Protein AF-A0AA39HUQ0-F1 (afdb_monomer_lite)

Secondary structure (DSSP, 8-state):
-HHHHHHHHHHHHHHHHHHHHHHHHHHHHHHHHTT-EEE-TTS-GGG--EEES-THHHHHHHHHHHHHHHTTGGGHHHHHSS---HHHHHHHHHHHHHHHHHHHHHHHHHHHT--HHHHHHHHHHHHHHHHHHHHHTT---EEEPPHHHHHH-GGG-SEEE-THHHHHHHHHHHHHHHHHHHTS-SSTTHHHHHHHHHHHHHHHHHHHHHTSTTS-HHHHHHHHHHHHHHHHHHHHHHHHHSSSPSS--HHHHHHHHHHHHHHHHHHTT-HHHHHHHTHHHHHHHHHHHHHHTTSS---S--SPEEETTTTEEE--EEEEEGGGS-HHHHHHHHHHHHTT---EEEEEETTEEEEEEE-SSHHHHHHHHH-SB-HHHHHHHHHHHHS-----------PPP--------------STTGGG-------------------------------EE-EEEETTS-HHHH-S------TT--S-----TTEESS-EEEPTT-SSEEE-SEEEEEEEEESS-TT-EEEEEEEE---SS-SHHHHHHH--EEEEEEETTEEEEEEEEEESSGGG--PPPPS-SSSHHHHHHHHTTS--

Foldseek 3Di:
DLVQLLVLLLVLLLVLLVQLLVQLVVCFVVQVVVVQFDFQQQDDPVPGDTFHPQSLLSLLVSLLVSLVVSLCSVQVVVVVVVHGDVLLSLLSVLLSQLLVQLLVVQVVCSVVVDDPVVLLVSNLVSCVSNLVSCVVVVHAQKDADDPVVCVVPVPCPRIHRPDPVSSVVLSVQLSLLLVLLVLQDNFQLQSLLLLLLLLVVLLVVLVVQCPDPPHPNSLSSSLSSLSSSVNSSSVSCSVQRHPVHNHHNGSSNSSSSSSSLSSSCVSSVNVVVSVVLCVQSVQQCVLQVCCVVVLDPHDPDQDFHHDNVVQWTAFDKDKDFPVSHHPVSVVSQVVCVVVVQKDWDWDDDPNTIMIIITRRGVLNSCCSVVNIGHSNVSSVVSSVVSNPPPPPPDPPDDDDDDDDDDDDDDDDDDDPPQVVVPPDDDDDDDDDDDDDDDDDDDDDDDDDDAAKEFFDKDKLCNDVLLVDLDDPPPPVPDPDDPDDPPRIDPQFWDDAPPDPDIDRAQKKKWKWWAFPVDRSIIIIGIGGAHCNVDPDPSNCLAPDKDWAWDDHPNTITGTIMDMDRHHHPRDDDDDPDDPPPVVVVVVVVVPPD

Sequence (593 aa):
MLEQTLLFGVLLSICSYMAASKLIQEYIPIFVGRKMCGRDMCKRTEDQKPVPEPMGVIAAAAYLITMFVLIPFPFWEWAQSGEFPYVKLLAFLSGLISICTAILLGFADDVLDLRWRHKLLFPTISSLPLLMVYYVSGNSTSILLPKILYSAFPYFGRTLNIGVLYYLYMGMVIVFCTNAINIVAGINGVEAGQSLVIAVSVACFNIIQLMRPEAQDWPHVLSLCFLSPFIASTLALLRYNWFPARVFVGDTFCYWAGMSIAVVGILGHFSKTLILFLIPQVFNFVYSVPQLFHLVPCPRHRLPKFNPEHNVVGMSFAEFRKTETERLGNLALKLFQAIGLLYREEFEKDGEQWVRINNLTILNLILKFIGPMREDKLTWCFLGLQIPPYRGSAPNQTLPEGCYGTEVPCPLPLQIALSRLSSSPLRVDGSSVAAEHRHSDRPPSLQAEGIGCFVCSSFNGSNPLCEDTFNSTIDQTTRSSAAGIANYQFPCWSFKKNREGLFPADHCIKVSGYRTDDSRETMVIRTCALDSGTLTADTEIVRISHCGHFKYNGHQYTGCVQSCDSDGCNSAPPSATLLLLFIVSALSALQRI

Organism: NCBI:txid289476

InterPro domains:
  IPR000715 Glycosyl transferase, family 4 [PF00953] (94-268)
  IPR031424 UPAR/Ly6 domain-containing protein Quiver-like [PF17064] (451-570)
  IPR033895 UDP-GlcNAc-dolichyl-phosphate GlcNAc phosphotransferase [PTHR10571] (3-387)
  IPR033895 UDP-GlcNAc-dolichyl-phosphate GlcNAc phosphotransferase [cd06855] (24-316)

Structure (mmCIF, N/CA/C/O backbone):
data_AF-A0AA39HUQ0-F1
#
_entry.id   AF-A0AA39HUQ0-F1
#
loop_
_atom_site.group_PDB
_atom_site.id
_atom_site.type_symbol
_atom_site.label_atom_id
_atom_site.label_alt_id
_atom_site.label_comp_id
_atom_site.label_asym_id
_atom_site.label_entity_id
_atom_site.label_seq_id
_atom_site.pdbx_PDB_ins_code
_atom_site.Cartn_x
_atom_site.Cartn_y
_atom_site.Cartn_z
_atom_site.occupancy
_atom_site.B_iso_or_equiv
_atom_site.auth_seq_id
_atom_site.auth_comp_id
_atom_site.auth_asym_id
_atom_site.auth_atom_id
_atom_site.pdbx_PDB_model_num
ATOM 1 N N . MET A 1 1 ? 6.861 -1.672 -29.574 1.00 61.09 1 MET A N 1
ATOM 2 C CA . MET A 1 1 ? 7.259 -2.070 -28.210 1.00 61.09 1 MET A CA 1
ATOM 3 C C . MET A 1 1 ? 6.244 -1.744 -27.117 1.00 61.09 1 MET A C 1
ATOM 5 O O . MET A 1 1 ? 5.566 -2.648 -26.646 1.00 61.09 1 MET A O 1
ATOM 9 N N . LEU A 1 2 ? 6.131 -0.480 -26.690 1.00 69.81 2 LEU A N 1
ATOM 10 C CA . LEU A 1 2 ? 5.432 -0.099 -25.455 1.00 69.81 2 LEU A CA 1
ATOM 11 C C . LEU A 1 2 ? 3.947 -0.487 -25.441 1.00 69.81 2 LEU A C 1
ATOM 13 O O . LEU A 1 2 ? 3.464 -1.102 -24.493 1.00 69.81 2 LEU A O 1
ATOM 17 N N . GLU A 1 3 ? 3.247 -0.165 -26.525 1.00 77.75 3 GLU A N 1
ATOM 18 C CA . GLU A 1 3 ? 1.808 -0.399 -26.663 1.00 77.75 3 GLU A CA 1
ATOM 19 C C . GLU A 1 3 ? 1.461 -1.890 -26.674 1.00 77.75 3 GLU A C 1
ATOM 21 O O . GLU A 1 3 ? 0.491 -2.298 -26.042 1.00 77.75 3 GLU A O 1
ATOM 26 N N . GLN A 1 4 ? 2.283 -2.721 -27.325 1.00 83.44 4 GLN A N 1
ATOM 27 C CA . GLN A 1 4 ? 2.080 -4.172 -27.355 1.00 83.44 4 GLN A CA 1
ATOM 28 C C . GLN A 1 4 ? 2.269 -4.778 -25.963 1.00 83.44 4 GLN A C 1
ATOM 30 O O . GLN A 1 4 ? 1.424 -5.547 -25.512 1.00 83.44 4 GLN A O 1
ATOM 35 N N . THR A 1 5 ? 3.326 -4.388 -25.245 1.00 86.25 5 THR A N 1
ATOM 36 C CA . THR A 1 5 ? 3.565 -4.832 -23.864 1.00 86.25 5 THR A CA 1
ATOM 37 C C . THR A 1 5 ? 2.405 -4.460 -22.944 1.00 86.25 5 THR A C 1
ATOM 39 O O . THR A 1 5 ? 1.943 -5.298 -22.169 1.00 86.25 5 THR A O 1
ATOM 42 N N . LEU A 1 6 ? 1.897 -3.229 -23.045 1.00 87.00 6 LEU A N 1
ATOM 43 C CA . LEU A 1 6 ? 0.751 -2.780 -22.255 1.00 87.00 6 LEU A CA 1
ATOM 44 C C . LEU A 1 6 ? -0.534 -3.526 -22.640 1.00 87.00 6 LEU A C 1
ATOM 46 O O . LEU A 1 6 ? -1.287 -3.922 -21.754 1.00 87.00 6 LEU A O 1
ATOM 50 N N . LEU A 1 7 ? -0.759 -3.785 -23.931 1.00 89.81 7 LEU A N 1
ATOM 51 C CA . LEU A 1 7 ? -1.898 -4.570 -24.408 1.00 89.81 7 LEU A CA 1
ATOM 52 C C . LEU A 1 7 ? -1.873 -5.998 -23.844 1.00 89.81 7 LEU A C 1
ATOM 54 O O . LEU A 1 7 ? -2.872 -6.454 -23.285 1.00 89.81 7 LEU A O 1
ATOM 58 N N . PHE A 1 8 ? -0.733 -6.689 -23.931 1.00 89.94 8 PHE A N 1
ATOM 59 C CA . PHE A 1 8 ? -0.569 -8.014 -23.327 1.00 89.94 8 PHE A CA 1
ATOM 60 C C . PHE A 1 8 ? -0.731 -7.968 -21.807 1.00 89.94 8 PHE A C 1
ATOM 62 O O . PHE A 1 8 ? -1.402 -8.834 -21.247 1.00 89.94 8 PHE A O 1
ATOM 69 N N . GLY A 1 9 ? -0.199 -6.936 -21.147 1.00 92.00 9 GLY A N 1
ATOM 70 C CA . GLY A 1 9 ? -0.402 -6.695 -19.719 1.00 92.00 9 GLY A CA 1
ATOM 71 C C . GLY A 1 9 ? -1.883 -6.601 -19.348 1.00 92.00 9 GLY A C 1
ATOM 72 O O . GLY A 1 9 ? -2.327 -7.270 -18.416 1.00 92.00 9 GLY A O 1
ATOM 73 N N . VAL A 1 10 ? -2.681 -5.854 -20.115 1.00 93.31 10 VAL A N 1
ATOM 74 C CA . VAL A 1 10 ? -4.134 -5.733 -19.905 1.00 93.31 10 VAL A CA 1
ATOM 75 C C . VAL A 1 10 ? -4.851 -7.067 -20.133 1.00 93.31 10 VAL A C 1
ATOM 77 O O . VAL A 1 10 ? -5.659 -7.468 -19.295 1.00 93.31 10 VAL A O 1
ATOM 80 N N . LEU A 1 11 ? -4.540 -7.789 -21.212 1.00 95.25 11 LEU A N 1
ATOM 81 C CA . LEU A 1 11 ? -5.151 -9.095 -21.500 1.00 95.25 11 LEU A CA 1
ATOM 82 C C . LEU A 1 11 ? -4.855 -10.118 -20.394 1.00 95.25 11 LEU A C 1
ATOM 84 O O . LEU A 1 11 ? -5.764 -10.775 -19.885 1.00 95.25 11 LEU A O 1
ATOM 88 N N . LEU A 1 12 ? -3.596 -10.205 -19.967 1.00 96.06 12 LEU A N 1
ATOM 89 C CA . LEU A 1 12 ? -3.176 -11.065 -18.863 1.00 96.06 12 LEU A CA 1
ATOM 90 C C . LEU A 1 12 ? -3.817 -10.643 -17.534 1.00 96.06 12 LEU A C 1
ATOM 92 O O . LEU A 1 12 ? -4.187 -11.498 -16.732 1.00 96.06 12 LEU A O 1
ATOM 96 N N . SER A 1 13 ? -4.038 -9.346 -17.323 1.00 97.56 13 SER A N 1
ATOM 97 C CA . SER A 1 13 ? -4.753 -8.837 -16.149 1.00 97.56 13 SER A CA 1
ATOM 98 C C . SER A 1 13 ? -6.214 -9.293 -16.121 1.00 97.56 13 SER A C 1
ATOM 100 O O . SER A 1 13 ? -6.704 -9.695 -15.067 1.00 97.56 13 SER A O 1
ATOM 102 N N . ILE A 1 14 ? -6.908 -9.317 -17.265 1.00 97.00 14 ILE A N 1
ATOM 103 C CA . ILE A 1 14 ? -8.275 -9.864 -17.359 1.00 97.00 14 ILE A CA 1
ATOM 104 C C . ILE A 1 14 ? -8.278 -11.351 -16.977 1.00 97.00 14 ILE A C 1
ATOM 106 O O . ILE A 1 14 ? -9.101 -11.777 -16.161 1.00 97.00 14 ILE A O 1
ATOM 110 N N . CYS A 1 15 ? -7.319 -12.128 -17.491 1.00 95.75 15 CYS A N 1
ATOM 111 C CA . CYS A 1 15 ? -7.143 -13.527 -17.098 1.00 95.75 15 CYS A CA 1
ATOM 112 C C . CYS A 1 15 ? -6.892 -13.667 -15.588 1.00 95.75 15 CYS A C 1
ATOM 114 O O . CYS A 1 15 ? -7.495 -14.530 -14.949 1.00 95.75 15 CYS A O 1
ATOM 116 N N . SER A 1 16 ? -6.074 -12.787 -15.003 1.00 97.06 16 SER A N 1
ATOM 117 C CA . SER A 1 16 ? -5.807 -12.750 -13.561 1.00 97.06 16 SER A CA 1
ATOM 118 C C . SER A 1 16 ? -7.076 -12.490 -12.746 1.00 97.06 16 SER A C 1
ATOM 120 O O . SER A 1 16 ? -7.334 -13.200 -11.776 1.00 97.06 16 SER A O 1
ATOM 122 N N . TYR A 1 17 ? -7.921 -11.536 -13.163 1.00 98.31 17 TYR A N 1
ATOM 123 C CA . TYR A 1 17 ? -9.219 -11.272 -12.524 1.00 98.31 17 TYR A CA 1
ATOM 124 C C . TYR A 1 17 ? -10.124 -12.509 -12.544 1.00 98.31 17 TYR A C 1
ATOM 126 O O . TYR A 1 17 ? -10.716 -12.865 -11.521 1.00 98.31 17 TYR A O 1
ATOM 134 N N . MET A 1 18 ? -10.232 -13.176 -13.698 1.00 97.88 18 MET A N 1
ATOM 135 C CA . MET A 1 18 ? -11.063 -14.374 -13.855 1.00 97.88 18 MET A CA 1
ATOM 136 C C . MET A 1 18 ? -10.540 -15.539 -13.007 1.00 97.88 18 MET A C 1
ATOM 138 O O . MET A 1 18 ? -11.317 -16.175 -12.292 1.00 97.88 18 MET A O 1
ATOM 142 N N . ALA A 1 19 ? -9.228 -15.788 -13.048 1.00 97.25 19 ALA A N 1
ATOM 143 C CA . ALA A 1 19 ? -8.575 -16.832 -12.270 1.00 97.25 19 ALA A CA 1
ATOM 144 C C . ALA A 1 19 ? -8.734 -16.584 -10.765 1.00 97.25 19 ALA A C 1
ATOM 146 O O . ALA A 1 19 ? -9.234 -17.456 -10.058 1.00 97.25 19 ALA A O 1
ATOM 147 N N . ALA A 1 20 ? -8.406 -15.380 -10.284 1.00 97.81 20 ALA A N 1
ATOM 148 C CA . ALA A 1 20 ? -8.581 -15.003 -8.885 1.00 97.81 20 ALA A CA 1
ATOM 149 C C . ALA A 1 20 ? -10.046 -15.141 -8.446 1.00 97.81 20 ALA A C 1
ATOM 151 O O . ALA A 1 20 ? -10.320 -15.721 -7.399 1.00 97.81 20 ALA A O 1
ATOM 152 N N . SER A 1 21 ? -11.001 -14.682 -9.261 1.00 97.50 21 SER A N 1
ATOM 153 C CA . SER A 1 21 ? -12.427 -14.755 -8.921 1.00 97.50 21 SER A CA 1
ATOM 154 C C . SER A 1 21 ? -12.929 -16.190 -8.766 1.00 97.50 21 SER A C 1
ATOM 156 O O . SER A 1 21 ? -13.701 -16.465 -7.845 1.00 97.50 21 SER A O 1
ATOM 158 N N . LYS A 1 22 ? -12.495 -17.095 -9.653 1.00 97.50 22 LYS A N 1
ATOM 159 C CA . LYS A 1 22 ? -12.853 -18.518 -9.605 1.00 97.50 22 LYS A CA 1
ATOM 160 C C . LYS A 1 22 ? -12.177 -19.222 -8.426 1.00 97.50 22 LYS A C 1
ATOM 162 O O . LYS A 1 22 ? -12.854 -19.892 -7.652 1.00 97.50 22 LYS A O 1
ATOM 167 N N . LEU A 1 23 ? -10.868 -19.023 -8.261 1.00 97.56 23 LEU A N 1
ATOM 168 C CA . LEU A 1 23 ? -10.088 -19.656 -7.198 1.00 97.56 23 LEU A CA 1
ATOM 169 C C . LEU A 1 23 ? -10.547 -19.204 -5.810 1.00 97.56 23 LEU A C 1
ATOM 171 O O . LEU A 1 23 ? -10.686 -20.035 -4.922 1.00 97.56 23 LEU A O 1
ATOM 175 N N . ILE A 1 24 ? -10.853 -17.918 -5.609 1.00 97.69 24 ILE A N 1
ATOM 176 C CA . ILE A 1 24 ? -11.388 -17.440 -4.326 1.00 97.69 24 ILE A CA 1
ATOM 177 C C . ILE A 1 24 ? -12.664 -18.207 -3.971 1.00 97.69 24 ILE A C 1
ATOM 179 O O . ILE A 1 24 ? -12.766 -18.727 -2.864 1.00 97.69 24 ILE A O 1
ATOM 183 N N . GLN A 1 25 ? -13.608 -18.338 -4.906 1.00 96.44 25 GLN A N 1
ATOM 184 C CA . GLN A 1 25 ? -14.860 -19.054 -4.661 1.00 96.44 25 GLN A CA 1
ATOM 185 C C . GLN A 1 25 ? -14.637 -20.535 -4.317 1.00 96.44 25 GLN A C 1
ATOM 187 O O . GLN A 1 25 ? -15.288 -21.058 -3.415 1.00 96.44 25 GLN A O 1
ATOM 192 N N . GLU A 1 26 ? -13.716 -21.196 -5.015 1.00 96.88 26 GLU A N 1
ATOM 193 C CA . GLU A 1 26 ? -13.410 -22.619 -4.839 1.00 96.88 26 GLU A CA 1
ATOM 194 C C . GLU A 1 26 ? -12.680 -22.905 -3.513 1.00 96.88 26 GLU A C 1
ATOM 196 O O . GLU A 1 26 ? -12.913 -23.933 -2.878 1.00 96.88 26 GLU A O 1
ATOM 201 N N . TYR A 1 27 ? -11.854 -21.965 -3.041 1.00 96.38 27 TYR A N 1
ATOM 202 C CA . TYR A 1 27 ? -11.045 -22.133 -1.830 1.00 96.38 27 TYR A CA 1
ATOM 203 C C . TYR A 1 27 ? -11.734 -21.681 -0.534 1.00 96.38 27 TYR A C 1
ATOM 205 O O . TYR A 1 27 ? -11.302 -22.103 0.540 1.00 96.38 27 TYR A O 1
ATOM 213 N N . ILE A 1 28 ? -12.828 -20.909 -0.594 1.00 95.25 28 ILE A N 1
ATOM 214 C CA . ILE A 1 28 ? -13.646 -20.550 0.585 1.00 95.25 28 ILE A CA 1
ATOM 215 C C . ILE A 1 28 ? -13.947 -21.762 1.494 1.00 95.25 28 ILE A C 1
ATOM 217 O O . ILE A 1 28 ? -13.596 -21.704 2.677 1.00 95.25 28 ILE A O 1
ATOM 221 N N . PRO A 1 29 ? -14.546 -22.873 1.008 1.00 94.94 29 PRO A N 1
ATOM 222 C CA . PRO A 1 29 ? -14.865 -24.012 1.873 1.00 94.94 29 PRO A CA 1
ATOM 223 C C . PRO A 1 29 ? -13.616 -24.697 2.446 1.00 94.94 29 PRO A C 1
ATOM 225 O O . PRO A 1 29 ? -13.665 -25.224 3.556 1.00 94.94 29 PRO A O 1
ATOM 228 N N . ILE A 1 30 ? -12.486 -24.661 1.732 1.00 95.81 30 ILE A N 1
ATOM 229 C CA . ILE A 1 30 ? -11.224 -25.273 2.169 1.00 95.81 30 ILE A CA 1
ATOM 230 C C . ILE A 1 30 ? -10.640 -24.504 3.359 1.00 95.81 30 ILE A C 1
ATOM 232 O O . ILE A 1 30 ? -10.246 -25.119 4.350 1.00 95.81 30 ILE A O 1
ATOM 236 N N . PHE A 1 31 ? -10.610 -23.170 3.288 1.00 95.19 31 PHE A N 1
ATOM 237 C CA . PHE A 1 31 ? -10.106 -22.323 4.376 1.00 95.19 31 PHE A CA 1
ATOM 238 C C . PHE A 1 31 ? -10.965 -22.460 5.635 1.00 95.19 31 PHE A C 1
ATOM 240 O O . PHE A 1 31 ? -10.432 -22.670 6.727 1.00 95.19 31 PHE A O 1
ATOM 247 N N . VAL A 1 32 ? -12.293 -22.461 5.474 1.00 93.12 32 VAL A N 1
ATOM 248 C CA . VAL A 1 32 ? -13.227 -22.714 6.582 1.00 93.12 32 VAL A CA 1
ATOM 249 C C . VAL A 1 32 ? -13.008 -24.113 7.173 1.00 93.12 32 VAL A C 1
ATOM 251 O O . VAL A 1 32 ? -12.908 -24.252 8.392 1.00 93.12 32 VAL A O 1
ATOM 254 N N . GLY A 1 33 ? -12.847 -25.144 6.335 1.00 93.00 33 GLY A N 1
ATOM 255 C CA . GLY A 1 33 ? -12.565 -26.515 6.779 1.00 93.00 33 GLY A CA 1
ATOM 256 C C . GLY A 1 33 ? -11.247 -26.659 7.551 1.00 93.00 33 GLY A C 1
ATOM 257 O O . GLY A 1 33 ? -11.146 -27.489 8.453 1.00 93.00 33 GLY A O 1
ATOM 258 N N . ARG A 1 34 ? -10.253 -25.813 7.256 1.00 93.56 34 ARG A N 1
ATOM 259 C CA . ARG A 1 34 ? -8.964 -25.749 7.966 1.00 93.56 34 ARG A CA 1
ATOM 260 C C . ARG A 1 34 ? -8.963 -24.817 9.181 1.00 93.56 34 ARG A C 1
ATOM 262 O O . ARG A 1 34 ? -7.913 -24.648 9.792 1.00 93.56 34 ARG A O 1
ATOM 269 N N . LYS A 1 35 ? -10.111 -24.237 9.551 1.00 91.38 35 LYS A N 1
ATOM 270 C CA . LYS A 1 35 ? -10.251 -23.244 10.636 1.00 91.38 35 LYS A CA 1
ATOM 271 C C . LYS A 1 35 ? -9.410 -21.976 10.429 1.00 91.38 35 LYS A C 1
ATOM 273 O O . LYS A 1 35 ? -9.102 -21.276 11.388 1.00 91.38 35 LYS A O 1
ATOM 278 N N . MET A 1 36 ? -9.063 -21.671 9.182 1.00 91.88 36 MET A N 1
ATOM 279 C CA . MET A 1 36 ? -8.403 -20.428 8.793 1.00 91.88 36 MET A CA 1
ATOM 280 C C . MET A 1 36 ? -9.488 -19.383 8.509 1.00 91.88 36 MET A C 1
ATOM 282 O O . MET A 1 36 ? -9.908 -19.184 7.367 1.00 91.88 36 MET A O 1
ATOM 286 N N . CYS A 1 37 ? -10.053 -18.825 9.581 1.00 92.81 37 CYS A N 1
ATOM 287 C CA . CYS A 1 37 ? -11.194 -17.917 9.516 1.00 92.81 37 CYS A CA 1
ATOM 288 C C . CYS A 1 37 ? -11.251 -16.946 10.704 1.00 92.81 37 CYS A C 1
ATOM 290 O O . CYS A 1 37 ? -10.940 -17.323 11.835 1.00 92.81 37 CYS A O 1
ATOM 292 N N . GLY A 1 38 ? -11.746 -15.737 10.449 1.00 90.31 38 GLY A N 1
ATOM 293 C CA . GLY A 1 38 ? -12.049 -14.708 11.439 1.00 90.31 38 GLY A CA 1
ATOM 294 C C . GLY A 1 38 ? -13.554 -14.534 11.666 1.00 90.31 38 GLY A C 1
ATOM 295 O O . GLY A 1 38 ? -14.392 -15.095 10.953 1.00 90.31 38 GLY A O 1
ATOM 296 N N . ARG A 1 39 ? -13.910 -13.737 12.678 1.00 90.94 39 ARG A N 1
ATOM 297 C CA . ARG A 1 39 ? -15.291 -13.289 12.923 1.00 90.94 39 ARG A CA 1
ATOM 298 C C . ARG A 1 39 ? -15.428 -11.823 12.547 1.00 90.94 39 ARG A C 1
ATOM 300 O O . ARG A 1 39 ? -14.572 -11.015 12.895 1.00 90.94 39 ARG A O 1
ATOM 307 N N . ASP A 1 40 ? -16.532 -11.482 11.898 1.00 91.12 40 ASP A N 1
ATOM 308 C CA . ASP A 1 40 ? -16.846 -10.097 11.556 1.00 91.12 40 ASP A CA 1
ATOM 309 C C . ASP A 1 40 ? -17.324 -9.321 12.795 1.00 91.12 40 ASP A C 1
ATOM 311 O O . ASP A 1 40 ? -18.486 -9.393 13.200 1.00 91.12 40 ASP A O 1
ATOM 315 N N . MET A 1 41 ? -16.401 -8.589 13.423 1.00 86.25 41 MET A N 1
ATOM 316 C CA . MET A 1 41 ? -16.657 -7.818 14.646 1.00 86.25 41 MET A CA 1
ATOM 317 C C . MET A 1 41 ? -17.629 -6.645 14.439 1.00 86.25 41 MET A C 1
ATOM 319 O O . MET A 1 41 ? -18.158 -6.123 15.420 1.00 86.25 41 MET A O 1
ATOM 323 N N . CYS A 1 42 ? -17.900 -6.261 13.187 1.00 83.69 42 CYS A N 1
ATOM 324 C CA . CYS A 1 42 ? -18.825 -5.189 12.824 1.00 83.69 42 CYS A CA 1
ATOM 325 C C . CYS A 1 42 ? -20.257 -5.690 12.555 1.00 83.69 42 CYS A C 1
ATOM 327 O O . CYS A 1 42 ? -21.075 -4.962 11.995 1.00 83.69 42 CYS A O 1
ATOM 329 N N . LYS A 1 43 ? -20.582 -6.923 12.967 1.00 83.81 43 LYS A N 1
ATOM 330 C CA . LYS A 1 43 ? -21.918 -7.532 12.859 1.00 83.81 43 LYS A CA 1
ATOM 331 C C . LYS A 1 43 ? -22.440 -8.020 14.211 1.00 83.81 43 LYS A C 1
ATOM 333 O O . LYS A 1 43 ? -21.681 -8.187 15.167 1.00 83.81 43 LYS A O 1
ATOM 338 N N . ARG A 1 44 ? -23.754 -8.278 14.280 1.00 82.06 44 ARG A N 1
ATOM 339 C CA . ARG A 1 44 ? -24.417 -8.874 15.454 1.00 82.06 44 ARG A CA 1
ATOM 340 C C . ARG A 1 44 ? -23.775 -10.215 15.790 1.00 82.06 44 ARG A C 1
ATOM 342 O O . ARG A 1 44 ? -23.493 -10.991 14.885 1.00 82.06 44 ARG A O 1
ATOM 349 N N . THR A 1 45 ? -23.615 -10.512 17.077 1.00 78.62 45 THR A N 1
ATOM 350 C CA . THR A 1 45 ? -22.995 -11.759 17.560 1.00 78.62 45 THR A CA 1
ATOM 351 C C . THR A 1 45 ? -23.644 -13.015 16.967 1.00 78.62 45 THR A C 1
ATOM 353 O O . THR A 1 45 ? -22.947 -13.973 16.652 1.00 78.62 45 THR A O 1
ATOM 356 N N . GLU A 1 46 ? -24.961 -12.995 16.758 1.00 73.69 46 GLU A N 1
ATOM 357 C CA . GLU A 1 46 ? -25.735 -14.092 16.154 1.00 73.69 46 GLU A CA 1
ATOM 358 C C . GLU A 1 46 ? -25.428 -14.297 14.656 1.00 73.69 46 GLU A C 1
ATOM 360 O O . GLU A 1 46 ? -25.486 -15.417 14.153 1.00 73.69 46 GLU A O 1
ATOM 365 N N . ASP A 1 47 ? -25.031 -13.231 13.956 1.00 78.44 47 ASP A N 1
ATOM 366 C CA . ASP A 1 47 ? -24.724 -13.222 12.521 1.00 78.44 47 ASP A CA 1
ATOM 367 C C . ASP A 1 47 ? -23.227 -13.444 12.221 1.00 78.44 47 ASP A C 1
ATOM 369 O O . ASP A 1 47 ? -22.829 -13.517 11.052 1.00 78.44 47 ASP A O 1
ATOM 373 N N . GLN A 1 48 ? -22.379 -13.564 13.253 1.00 81.25 48 GLN A N 1
ATOM 374 C CA . GLN A 1 48 ? -20.927 -13.766 13.138 1.00 81.25 48 GLN A CA 1
ATOM 375 C C . GLN A 1 48 ? -20.574 -15.193 12.696 1.00 81.25 48 GLN A C 1
ATOM 377 O O . GLN A 1 48 ? -20.026 -16.003 13.448 1.00 81.25 48 GLN A O 1
ATOM 382 N N . LYS A 1 49 ? -20.867 -15.500 11.433 1.00 85.88 49 LYS A N 1
ATOM 383 C CA . LYS A 1 49 ? -20.397 -16.718 10.763 1.00 85.88 49 LYS A CA 1
ATOM 384 C C . LYS A 1 49 ? -18.879 -16.639 10.529 1.00 85.88 49 LYS A C 1
ATOM 386 O O . LYS A 1 49 ? -18.363 -15.539 10.332 1.00 85.88 49 LYS A O 1
ATOM 391 N N . PRO A 1 50 ? -18.157 -17.775 10.536 1.00 90.25 50 PRO A N 1
ATOM 392 C CA . PRO A 1 50 ? -16.731 -17.790 10.225 1.00 90.25 50 PRO A CA 1
ATOM 393 C C . PRO A 1 50 ? -16.496 -17.316 8.786 1.00 90.25 50 PRO A C 1
ATOM 395 O O . PRO A 1 50 ? -17.054 -17.877 7.842 1.00 90.25 50 PRO A O 1
ATOM 398 N N . VAL A 1 51 ? -15.664 -16.289 8.630 1.00 94.50 51 VAL A N 1
ATOM 399 C CA . VAL A 1 51 ? -15.267 -15.714 7.340 1.00 94.50 51 VAL A CA 1
ATOM 400 C C . VAL A 1 51 ? -13.819 -16.133 7.061 1.00 94.50 51 VAL A C 1
ATOM 402 O O . VAL A 1 51 ? -12.968 -15.898 7.916 1.00 94.50 51 VAL A O 1
ATOM 405 N N . PRO A 1 52 ? -13.504 -16.782 5.925 1.00 96.38 52 PRO A N 1
ATOM 406 C CA . PRO A 1 52 ? -12.163 -17.301 5.656 1.00 96.38 52 PRO A CA 1
ATOM 407 C C . PRO A 1 52 ? -11.107 -16.192 5.553 1.00 96.38 52 PRO A C 1
ATOM 409 O O . PRO A 1 52 ? -11.352 -15.144 4.949 1.00 96.38 52 PRO A O 1
ATOM 412 N N . GLU A 1 53 ? -9.926 -16.470 6.105 1.00 94.44 53 GLU A N 1
ATOM 413 C CA . GLU A 1 53 ? -8.776 -15.565 6.208 1.00 94.44 53 GLU A CA 1
ATOM 414 C C . GLU A 1 53 ? -7.470 -16.388 6.223 1.00 94.44 53 GLU A C 1
ATOM 416 O O . GLU A 1 53 ? -7.447 -17.421 6.893 1.00 94.44 53 GLU A O 1
ATOM 421 N N . PRO A 1 54 ? -6.384 -16.003 5.522 1.00 96.06 54 PRO A N 1
ATOM 422 C CA . PRO A 1 54 ? -6.228 -14.830 4.659 1.00 96.06 54 PRO A CA 1
ATOM 423 C C . PRO A 1 54 ? -6.493 -15.145 3.176 1.00 96.06 54 PRO A C 1
ATOM 425 O O . PRO A 1 54 ? -5.680 -15.765 2.492 1.00 96.06 54 PRO A O 1
ATOM 428 N N . MET A 1 55 ? -7.612 -14.679 2.614 1.00 97.50 55 MET A N 1
ATOM 429 C CA . MET A 1 55 ? -7.942 -14.932 1.198 1.00 97.50 55 MET A CA 1
ATOM 430 C C . MET A 1 55 ? -7.132 -14.066 0.221 1.00 97.50 55 MET A C 1
ATOM 432 O O . MET A 1 55 ? -7.116 -14.342 -0.983 1.00 97.50 55 MET A O 1
ATOM 436 N N . GLY A 1 56 ? -6.390 -13.074 0.727 1.00 97.44 56 GLY A N 1
ATOM 437 C CA . GLY A 1 56 ? -5.408 -12.317 -0.046 1.00 97.44 56 GLY A CA 1
ATOM 438 C C . GLY A 1 56 ? -4.339 -13.197 -0.696 1.00 97.44 56 GLY A C 1
ATOM 439 O O . GLY A 1 56 ? -3.905 -12.889 -1.804 1.00 97.44 56 GLY A O 1
ATOM 440 N N . VAL A 1 57 ? -3.982 -14.333 -0.081 1.00 97.88 57 VAL A N 1
ATOM 441 C CA . VAL A 1 57 ? -2.976 -15.266 -0.621 1.00 97.88 57 VAL A CA 1
ATOM 442 C C . VAL A 1 57 ? -3.389 -15.866 -1.970 1.00 97.88 57 VAL A C 1
ATOM 444 O O . VAL A 1 57 ? -2.551 -16.051 -2.849 1.00 97.88 57 VAL A O 1
ATOM 447 N N . ILE A 1 58 ? -4.686 -16.117 -2.178 1.00 98.06 58 ILE A N 1
ATOM 448 C CA . ILE A 1 58 ? -5.206 -16.702 -3.422 1.00 98.06 58 ILE A CA 1
ATOM 449 C C . ILE A 1 58 ? -5.169 -15.673 -4.557 1.00 98.06 58 ILE A C 1
ATOM 451 O O . ILE A 1 58 ? -4.726 -15.978 -5.666 1.00 98.06 58 ILE A O 1
ATOM 455 N N . ALA A 1 59 ? -5.572 -14.432 -4.271 1.00 98.19 59 ALA A N 1
ATOM 456 C CA . ALA A 1 59 ? -5.469 -13.329 -5.226 1.00 98.19 59 ALA A CA 1
ATOM 457 C C . ALA A 1 59 ? -4.003 -13.013 -5.576 1.00 98.19 59 ALA A C 1
ATOM 459 O O . ALA A 1 59 ? -3.678 -12.788 -6.745 1.00 98.19 59 ALA A O 1
ATOM 460 N N . ALA A 1 60 ? -3.114 -13.059 -4.580 1.00 98.31 60 ALA A N 1
ATOM 461 C CA . ALA A 1 60 ? -1.679 -12.869 -4.751 1.00 98.31 60 ALA A CA 1
ATOM 462 C C . ALA A 1 60 ? -1.038 -13.991 -5.588 1.00 98.31 60 ALA A C 1
ATOM 464 O O . ALA A 1 60 ? -0.193 -13.717 -6.436 1.00 98.31 60 ALA A O 1
ATOM 465 N N . ALA A 1 61 ? -1.467 -15.246 -5.420 1.00 98.06 61 ALA A N 1
ATOM 466 C CA . ALA A 1 61 ? -0.999 -16.358 -6.247 1.00 98.06 61 ALA A CA 1
ATOM 467 C C . ALA A 1 61 ? -1.384 -16.175 -7.726 1.00 98.06 61 ALA A C 1
ATOM 469 O O . ALA A 1 61 ? -0.530 -16.310 -8.602 1.00 98.06 61 ALA A O 1
ATOM 470 N N . ALA A 1 62 ? -2.636 -15.793 -8.012 1.00 97.94 62 ALA A N 1
ATOM 471 C CA . ALA A 1 62 ? -3.074 -15.470 -9.374 1.00 97.94 62 ALA A CA 1
ATOM 472 C C . ALA A 1 62 ? -2.269 -14.300 -9.975 1.00 97.94 62 ALA A C 1
ATOM 474 O O . ALA A 1 62 ? -1.851 -14.358 -11.133 1.00 97.94 62 ALA A O 1
ATOM 475 N N . TYR A 1 63 ? -1.985 -13.274 -9.165 1.00 98.44 63 TYR A N 1
ATOM 476 C CA . TYR A 1 63 ? -1.110 -12.165 -9.542 1.00 98.44 63 TYR A CA 1
ATOM 477 C C . TYR A 1 63 ? 0.311 -12.630 -9.894 1.00 98.44 63 TYR A C 1
ATOM 479 O O . TYR A 1 63 ? 0.808 -12.288 -10.963 1.00 98.44 63 TYR A O 1
ATOM 487 N N . LEU A 1 64 ? 0.958 -13.436 -9.045 1.00 98.12 64 LEU A N 1
ATOM 488 C CA . LEU A 1 64 ? 2.324 -13.916 -9.281 1.00 98.12 64 LEU A CA 1
ATOM 489 C C . LEU A 1 64 ? 2.422 -14.784 -10.538 1.00 98.12 64 LEU A C 1
ATOM 491 O O . LEU A 1 64 ? 3.336 -14.588 -11.334 1.00 98.12 64 LEU A O 1
ATOM 495 N N . ILE A 1 65 ? 1.464 -15.692 -10.754 1.00 97.56 65 ILE A N 1
ATOM 496 C CA . ILE A 1 65 ? 1.396 -16.503 -11.980 1.00 97.56 65 ILE A CA 1
ATOM 497 C C . ILE A 1 65 ? 1.316 -15.590 -13.206 1.00 97.56 65 ILE A C 1
ATOM 499 O O . ILE A 1 65 ? 2.071 -15.765 -14.161 1.00 97.56 65 ILE A O 1
ATOM 503 N N . THR A 1 66 ? 0.453 -14.575 -13.154 1.00 97.38 66 THR A N 1
ATOM 504 C CA . THR A 1 66 ? 0.305 -13.594 -14.235 1.00 97.38 66 THR A CA 1
ATOM 505 C C . THR A 1 66 ? 1.600 -12.818 -14.472 1.00 97.38 66 THR A C 1
ATOM 507 O O . THR A 1 66 ? 2.016 -12.659 -15.617 1.00 97.38 66 THR A O 1
ATOM 510 N N . MET A 1 67 ? 2.285 -12.393 -13.408 1.00 97.06 67 MET A N 1
ATOM 511 C CA . MET A 1 67 ? 3.567 -11.691 -13.506 1.00 97.06 67 MET A CA 1
ATOM 512 C C . MET A 1 67 ? 4.671 -12.568 -14.098 1.00 97.06 67 MET A C 1
ATOM 514 O O . MET A 1 67 ? 5.440 -12.075 -14.918 1.00 97.06 67 MET A O 1
ATOM 518 N N . PHE A 1 68 ? 4.740 -13.857 -13.746 1.00 96.62 68 PHE A N 1
ATOM 519 C CA . PHE A 1 68 ? 5.704 -14.785 -14.345 1.00 96.62 68 PHE A CA 1
ATOM 520 C C . PHE A 1 68 ? 5.454 -14.988 -15.839 1.00 96.62 68 PHE A C 1
ATOM 522 O O . PHE A 1 68 ? 6.402 -14.979 -16.621 1.00 96.62 68 PHE A O 1
ATOM 529 N N . VAL A 1 69 ? 4.186 -15.106 -16.244 1.00 96.06 69 VAL A N 1
ATOM 530 C CA . VAL A 1 69 ? 3.810 -15.174 -17.663 1.00 96.06 69 VAL A CA 1
ATOM 531 C C . VAL A 1 69 ? 4.123 -13.859 -18.379 1.00 96.06 69 VAL A C 1
ATOM 533 O O . VAL A 1 69 ? 4.512 -13.891 -19.540 1.00 96.06 69 VAL A O 1
ATOM 536 N N . LEU A 1 70 ? 4.014 -12.713 -17.701 1.00 94.62 70 LEU A N 1
ATOM 537 C CA . LEU A 1 70 ? 4.290 -11.397 -18.280 1.00 94.62 70 LEU A CA 1
ATOM 538 C C . LEU A 1 70 ? 5.785 -11.155 -18.565 1.00 94.62 70 LEU A C 1
ATOM 540 O O . LEU A 1 70 ? 6.085 -10.376 -19.463 1.00 94.62 70 LEU A O 1
ATOM 544 N N . ILE A 1 71 ? 6.716 -11.815 -17.859 1.00 94.12 71 ILE A N 1
ATOM 545 C CA . ILE A 1 71 ? 8.176 -11.587 -17.971 1.00 94.12 71 ILE A CA 1
ATOM 546 C C . ILE A 1 71 ? 8.690 -11.468 -19.415 1.00 94.12 71 ILE A C 1
ATOM 548 O O . ILE A 1 71 ? 9.357 -10.479 -19.690 1.00 94.12 71 ILE A O 1
ATOM 552 N N . PRO A 1 72 ? 8.450 -12.408 -20.348 1.00 92.19 72 PRO A N 1
ATOM 553 C CA . PRO A 1 72 ? 9.029 -12.324 -21.691 1.00 92.19 72 PRO A CA 1
ATOM 554 C C . PRO A 1 72 ? 8.519 -11.138 -22.523 1.00 92.19 72 PRO A C 1
ATOM 556 O O . PRO A 1 72 ? 9.246 -10.662 -23.391 1.00 92.19 72 PRO A O 1
ATOM 559 N N . PHE A 1 73 ? 7.305 -10.634 -22.276 1.00 91.12 73 PHE A N 1
ATOM 560 C CA . PHE A 1 73 ? 6.651 -9.675 -23.173 1.00 91.12 73 PHE A CA 1
ATOM 561 C C . PHE A 1 73 ? 7.341 -8.298 -23.220 1.00 91.12 73 PHE A C 1
ATOM 563 O O . PHE A 1 73 ? 7.658 -7.855 -24.324 1.00 91.12 73 PHE A O 1
ATOM 570 N N . PRO A 1 74 ? 7.675 -7.637 -22.086 1.00 89.94 74 PRO A N 1
ATOM 571 C CA . PRO A 1 74 ? 8.420 -6.380 -22.108 1.00 89.94 74 PRO A CA 1
ATOM 572 C C . PRO A 1 74 ? 9.792 -6.462 -22.781 1.00 89.94 74 PRO A C 1
ATOM 574 O O . PRO A 1 74 ? 10.319 -5.425 -23.174 1.00 89.94 74 PRO A O 1
ATOM 577 N N . PHE A 1 75 ? 10.380 -7.660 -22.887 1.00 90.62 75 PHE A N 1
ATOM 578 C CA . PHE A 1 75 ? 11.735 -7.866 -23.405 1.00 90.62 75 PHE A CA 1
ATOM 579 C C . PHE A 1 75 ? 11.788 -8.564 -24.766 1.00 90.62 75 PHE A C 1
ATOM 581 O O . PHE A 1 75 ? 12.879 -8.828 -25.269 1.00 90.62 75 PHE A O 1
ATOM 588 N N . TRP A 1 76 ? 10.634 -8.843 -25.373 1.00 88.06 76 TRP A N 1
ATOM 589 C CA . TRP A 1 76 ? 10.531 -9.667 -26.576 1.00 88.06 76 TRP A CA 1
ATOM 590 C C . TRP A 1 76 ? 11.295 -9.094 -27.773 1.00 88.06 76 TRP A C 1
ATOM 592 O O . TRP A 1 76 ? 12.033 -9.818 -28.436 1.00 88.06 76 TRP A O 1
ATOM 602 N N . GLU A 1 77 ? 11.167 -7.789 -28.028 1.00 81.50 77 GLU A N 1
ATOM 603 C CA . GLU A 1 77 ? 11.886 -7.124 -29.124 1.00 81.50 77 GLU A CA 1
ATOM 604 C C . GLU A 1 77 ? 13.406 -7.120 -28.879 1.00 81.50 77 GLU A C 1
ATOM 606 O O . GLU A 1 77 ? 14.179 -7.414 -29.789 1.00 81.50 77 GLU A O 1
ATOM 611 N N . TRP A 1 78 ? 13.846 -6.888 -27.635 1.00 86.50 78 TRP A N 1
ATOM 612 C CA . TRP A 1 78 ? 15.271 -6.912 -27.284 1.00 86.50 78 TRP A CA 1
ATOM 613 C C . TRP A 1 78 ? 15.901 -8.302 -27.366 1.00 86.50 78 TRP A C 1
ATOM 615 O O . TRP A 1 78 ? 17.084 -8.430 -27.672 1.00 86.50 78 TRP A O 1
ATOM 625 N N . ALA A 1 79 ? 15.119 -9.357 -27.133 1.00 85.94 79 ALA A N 1
ATOM 626 C CA . ALA A 1 79 ? 15.578 -10.728 -27.332 1.00 85.94 79 ALA A CA 1
ATOM 627 C C . ALA A 1 79 ? 15.914 -11.022 -28.808 1.00 85.94 79 ALA A C 1
ATOM 629 O O . ALA A 1 79 ? 16.703 -11.922 -29.085 1.00 85.94 79 ALA A O 1
ATOM 630 N N . GLN A 1 80 ? 15.350 -10.255 -29.746 1.00 85.50 80 GLN A N 1
ATOM 631 C CA . GLN A 1 80 ? 15.591 -10.397 -31.184 1.00 85.50 80 GLN A CA 1
ATOM 632 C C . GLN A 1 80 ? 16.664 -9.434 -31.717 1.00 85.50 80 GLN A C 1
ATOM 634 O O . GLN A 1 80 ? 17.230 -9.690 -32.777 1.00 85.50 80 GLN A O 1
ATOM 639 N N . SER A 1 81 ? 16.970 -8.344 -31.002 1.00 80.31 81 SER A N 1
ATOM 640 C CA . SER A 1 81 ? 17.850 -7.265 -31.479 1.00 80.31 81 SER A CA 1
ATOM 641 C C . SER A 1 81 ? 19.343 -7.451 -31.170 1.00 80.31 81 SER A C 1
ATOM 643 O O . SER A 1 81 ? 20.125 -6.536 -31.407 1.00 80.31 81 SER A O 1
ATOM 645 N N . GLY A 1 82 ? 19.762 -8.593 -30.612 1.00 77.69 82 GLY A N 1
ATOM 646 C CA . GLY A 1 82 ? 21.169 -8.909 -30.305 1.00 77.69 82 GLY A CA 1
ATOM 647 C C . GLY A 1 82 ? 21.756 -8.209 -29.065 1.00 77.69 82 GLY A C 1
ATOM 648 O O . GLY A 1 82 ? 22.629 -8.776 -28.412 1.00 77.69 82 GLY A O 1
ATOM 649 N N . GLU A 1 83 ? 21.245 -7.034 -28.683 1.00 86.12 83 GLU A N 1
ATOM 650 C CA . GLU A 1 83 ? 21.592 -6.324 -27.441 1.00 86.12 83 GLU A CA 1
ATOM 651 C C . GLU A 1 83 ? 20.465 -6.416 -26.397 1.00 86.12 83 GLU A C 1
ATOM 653 O O . GLU A 1 83 ? 19.429 -5.757 -26.507 1.00 86.12 83 GLU A O 1
ATOM 658 N N . PHE A 1 84 ? 20.673 -7.223 -25.352 1.00 88.94 84 PHE A N 1
ATOM 659 C CA . PHE A 1 84 ? 19.675 -7.452 -24.304 1.00 88.94 84 PHE A CA 1
ATOM 660 C C . PHE A 1 84 ? 19.860 -6.513 -23.092 1.00 88.94 84 PHE A C 1
ATOM 662 O O . PHE A 1 84 ? 20.956 -6.447 -22.526 1.00 88.94 84 PHE A O 1
ATOM 669 N N . PRO A 1 85 ? 18.812 -5.813 -22.607 1.00 89.50 85 PRO A N 1
ATOM 670 C CA . PRO A 1 85 ? 18.941 -4.859 -21.508 1.00 89.50 85 PRO A CA 1
ATOM 671 C C . PRO A 1 85 ? 18.855 -5.538 -20.134 1.00 89.50 85 PRO A C 1
ATOM 673 O O . PRO A 1 85 ? 17.840 -5.471 -19.435 1.00 89.50 85 PRO A O 1
ATOM 676 N N . TYR A 1 86 ? 19.962 -6.139 -19.701 1.00 90.12 86 TYR A N 1
ATOM 677 C CA . TYR A 1 86 ? 20.055 -6.856 -18.423 1.00 90.12 86 TYR A CA 1
ATOM 678 C C . TYR A 1 86 ? 19.650 -6.018 -17.202 1.00 90.12 86 TYR A C 1
ATOM 680 O O . TYR A 1 86 ? 18.979 -6.533 -16.313 1.00 90.12 86 TYR A O 1
ATOM 688 N N . VAL A 1 87 ? 19.984 -4.723 -17.169 1.00 88.94 87 VAL A N 1
ATOM 689 C CA . VAL A 1 87 ? 19.631 -3.826 -16.049 1.00 88.94 87 VAL A CA 1
ATOM 690 C C . VAL A 1 87 ? 18.112 -3.674 -15.910 1.00 88.94 87 VAL A C 1
ATOM 692 O O . VAL A 1 87 ? 17.575 -3.709 -14.804 1.00 88.94 87 VAL A O 1
ATOM 695 N N . LYS A 1 88 ? 17.392 -3.579 -17.035 1.00 90.38 88 LYS A N 1
ATOM 696 C CA . LYS A 1 88 ? 15.925 -3.479 -17.048 1.00 90.38 88 LYS A CA 1
ATOM 697 C C . LYS A 1 88 ? 15.270 -4.783 -16.585 1.00 90.38 88 LYS A C 1
ATOM 699 O O . LYS A 1 88 ? 14.289 -4.738 -15.843 1.00 90.38 88 LYS A O 1
ATOM 704 N N . LEU A 1 89 ? 15.831 -5.930 -16.977 1.00 93.25 89 LEU A N 1
ATOM 705 C CA . LEU A 1 89 ? 15.382 -7.236 -16.491 1.00 93.25 89 LEU A CA 1
ATOM 706 C C . LEU A 1 89 ? 15.646 -7.393 -14.987 1.00 93.25 89 LEU A C 1
ATOM 708 O O . LEU A 1 89 ? 14.753 -7.818 -14.261 1.00 93.25 89 LEU A O 1
ATOM 712 N N . LEU A 1 90 ? 16.825 -6.996 -14.498 1.00 93.19 90 LEU A N 1
ATOM 713 C CA . LEU A 1 90 ? 17.158 -7.011 -13.068 1.00 93.19 90 LEU A CA 1
ATOM 714 C C . LEU A 1 90 ? 16.200 -6.137 -12.247 1.00 93.19 90 LEU A C 1
ATOM 716 O O . LEU A 1 90 ? 15.783 -6.539 -11.161 1.00 93.19 90 LEU A O 1
ATOM 720 N N . ALA A 1 91 ? 15.807 -4.970 -12.762 1.00 92.12 91 ALA A N 1
ATOM 721 C CA . ALA A 1 91 ? 14.809 -4.118 -12.117 1.00 92.12 91 ALA A CA 1
ATOM 722 C C . ALA A 1 91 ? 13.442 -4.821 -12.019 1.00 92.12 91 ALA A C 1
ATOM 724 O O . ALA A 1 91 ? 12.841 -4.848 -10.946 1.00 92.12 91 ALA A O 1
ATOM 725 N N . PHE A 1 92 ? 12.984 -5.465 -13.099 1.00 95.38 92 PHE A N 1
ATOM 726 C CA . PHE A 1 92 ? 11.742 -6.244 -13.092 1.00 95.38 92 PHE A CA 1
ATOM 727 C C . PHE A 1 92 ? 11.813 -7.420 -12.104 1.00 95.38 92 PHE A C 1
ATOM 729 O O . PHE A 1 92 ? 10.936 -7.591 -11.259 1.00 95.38 92 PHE A O 1
ATOM 736 N N . LEU A 1 93 ? 12.876 -8.225 -12.168 1.00 96.75 93 LEU A N 1
ATOM 737 C CA . LEU A 1 93 ? 13.026 -9.406 -11.318 1.00 96.75 93 LEU A CA 1
ATOM 738 C C . LEU A 1 93 ? 13.194 -9.038 -9.844 1.00 96.75 93 LEU A C 1
ATOM 740 O O . LEU A 1 93 ? 12.605 -9.698 -8.996 1.00 96.75 93 LEU A O 1
ATOM 744 N N . SER A 1 94 ? 13.936 -7.977 -9.515 1.00 96.75 94 SER A N 1
ATOM 745 C CA . SER A 1 94 ? 14.085 -7.548 -8.118 1.00 96.75 94 SER A CA 1
ATOM 746 C C . SER A 1 94 ? 12.764 -7.084 -7.513 1.00 96.75 94 SER A C 1
ATOM 748 O O . SER A 1 94 ? 12.436 -7.513 -6.409 1.00 96.75 94 SER A O 1
ATOM 750 N N . GLY A 1 95 ? 11.961 -6.313 -8.254 1.00 97.44 95 GLY A N 1
ATOM 751 C CA . GLY A 1 95 ? 10.602 -5.959 -7.842 1.00 97.44 95 GLY A CA 1
ATOM 752 C C . GLY A 1 95 ? 9.723 -7.191 -7.606 1.00 97.44 95 GLY A C 1
ATOM 753 O O . GLY A 1 95 ? 9.070 -7.298 -6.568 1.00 97.44 95 GLY A O 1
ATOM 754 N N . LEU A 1 96 ? 9.753 -8.163 -8.524 1.00 97.94 96 LEU A N 1
ATOM 755 C CA . LEU A 1 96 ? 8.961 -9.390 -8.412 1.00 97.94 96 LEU A CA 1
ATOM 756 C C . LEU A 1 96 ? 9.404 -10.283 -7.242 1.00 97.94 96 LEU A C 1
ATOM 758 O O . LEU A 1 96 ? 8.554 -10.787 -6.509 1.00 97.94 96 LEU A O 1
ATOM 762 N N . ILE A 1 97 ? 10.711 -10.449 -7.021 1.00 98.25 97 ILE A N 1
ATOM 763 C CA . ILE A 1 97 ? 11.256 -11.208 -5.884 1.00 98.25 97 ILE A CA 1
ATOM 764 C C . ILE A 1 97 ? 10.879 -10.525 -4.566 1.00 98.25 97 ILE A C 1
ATOM 766 O O . ILE A 1 97 ? 10.454 -11.204 -3.628 1.00 98.25 97 ILE A O 1
ATOM 770 N N . SER A 1 98 ? 10.975 -9.194 -4.492 1.00 98.25 98 SER A N 1
ATOM 771 C CA . SER A 1 98 ? 10.551 -8.428 -3.318 1.00 98.25 98 SER A CA 1
ATOM 772 C C . SER A 1 98 ? 9.065 -8.623 -3.011 1.00 98.25 98 SER A C 1
ATOM 774 O O . SER A 1 98 ? 8.708 -8.883 -1.862 1.00 98.25 98 SER A O 1
ATOM 776 N N . ILE A 1 99 ? 8.199 -8.584 -4.029 1.00 98.56 99 ILE A N 1
ATOM 777 C CA . ILE A 1 99 ? 6.757 -8.829 -3.872 1.00 98.56 99 ILE A CA 1
ATOM 778 C C . ILE A 1 99 ? 6.475 -10.277 -3.455 1.00 98.56 99 ILE A C 1
ATOM 780 O O . ILE A 1 99 ? 5.721 -10.501 -2.510 1.00 98.56 99 ILE A O 1
ATOM 784 N N . CYS A 1 100 ? 7.105 -11.258 -4.101 1.00 98.25 100 CYS A N 1
ATOM 785 C CA . CYS A 1 100 ? 6.964 -12.672 -3.754 1.00 98.25 100 CYS A CA 1
ATOM 786 C C . CYS A 1 100 ? 7.370 -12.943 -2.296 1.00 98.25 100 CYS A C 1
ATOM 788 O O . CYS A 1 100 ? 6.664 -13.643 -1.572 1.00 98.25 100 CYS A O 1
ATOM 790 N N . THR A 1 101 ? 8.482 -12.353 -1.850 1.00 97.88 101 THR A N 1
ATOM 791 C CA . THR A 1 101 ? 8.963 -12.486 -0.467 1.00 97.88 101 THR A CA 1
ATOM 792 C C . THR A 1 101 ? 7.998 -11.827 0.520 1.00 97.88 101 THR A C 1
ATOM 794 O O . THR A 1 101 ? 7.690 -12.418 1.553 1.00 97.88 101 THR A O 1
ATOM 797 N N . ALA A 1 102 ? 7.447 -10.655 0.183 1.00 97.94 102 ALA A N 1
ATOM 798 C CA . ALA A 1 102 ? 6.450 -9.986 1.016 1.00 97.94 102 ALA A CA 1
ATOM 799 C C . ALA A 1 102 ? 5.150 -10.797 1.145 1.00 97.94 102 ALA A C 1
ATOM 801 O O . ALA A 1 102 ? 4.618 -10.898 2.246 1.00 97.94 102 ALA A O 1
ATOM 802 N N . ILE A 1 103 ? 4.667 -11.409 0.057 1.00 98.44 103 ILE A N 1
ATOM 803 C CA . ILE A 1 103 ? 3.494 -12.301 0.076 1.00 98.44 103 ILE A CA 1
ATOM 804 C C . ILE A 1 103 ? 3.759 -13.508 0.980 1.00 98.44 103 ILE A C 1
ATOM 806 O O . ILE A 1 103 ? 2.933 -13.831 1.830 1.00 98.44 103 ILE A O 1
ATOM 810 N N . LEU A 1 104 ? 4.916 -14.159 0.824 1.00 97.44 104 LEU A N 1
ATOM 811 C CA . LEU A 1 104 ? 5.286 -15.326 1.625 1.00 97.44 104 LEU A CA 1
ATOM 812 C C . LEU A 1 104 ? 5.357 -14.990 3.120 1.00 97.44 104 LEU A C 1
ATOM 814 O O . LEU A 1 104 ? 4.799 -15.713 3.941 1.00 97.44 104 LEU A O 1
ATOM 818 N N . LEU A 1 105 ? 6.037 -13.897 3.474 1.00 96.44 105 LEU A N 1
ATOM 819 C CA . LEU A 1 105 ? 6.195 -13.482 4.867 1.00 96.44 105 LEU A CA 1
ATOM 820 C C . LEU A 1 105 ? 4.897 -12.931 5.467 1.00 96.44 105 LEU A C 1
ATOM 822 O O . LEU A 1 105 ? 4.657 -13.155 6.648 1.00 96.44 105 LEU A O 1
ATOM 826 N N . GLY A 1 106 ? 4.051 -12.269 4.673 1.00 96.56 106 GLY A N 1
ATOM 827 C CA . GLY A 1 106 ? 2.713 -11.856 5.100 1.00 96.56 106 GLY A CA 1
ATOM 828 C C . GLY A 1 106 ? 1.804 -13.057 5.377 1.00 96.56 106 GLY A C 1
ATOM 829 O O . GLY A 1 106 ? 1.131 -13.093 6.399 1.00 96.56 106 GLY A O 1
ATOM 830 N N . PHE A 1 107 ? 1.868 -14.098 4.541 1.00 96.69 107 PHE A N 1
ATOM 831 C CA . PHE A 1 107 ? 1.165 -15.356 4.805 1.00 96.69 107 PHE A CA 1
ATOM 832 C C . PHE A 1 107 ? 1.700 -16.074 6.046 1.00 96.69 107 PHE A C 1
ATOM 834 O O . PHE A 1 107 ? 0.928 -16.627 6.828 1.00 96.69 107 PHE A O 1
ATOM 841 N N . ALA A 1 108 ? 3.016 -16.042 6.266 1.00 95.75 108 ALA A N 1
ATOM 842 C CA . ALA A 1 108 ? 3.603 -16.554 7.497 1.00 95.75 108 ALA A CA 1
ATOM 843 C C . ALA A 1 108 ? 3.140 -15.762 8.736 1.00 95.75 108 ALA A C 1
ATOM 845 O O . ALA A 1 108 ? 2.900 -16.379 9.769 1.00 95.75 108 ALA A O 1
ATOM 846 N N . ASP A 1 109 ? 2.990 -14.435 8.640 1.00 94.25 109 ASP A N 1
ATOM 847 C CA . ASP A 1 109 ? 2.459 -13.577 9.714 1.00 94.25 109 ASP A CA 1
ATOM 848 C C . ASP A 1 109 ? 1.011 -13.958 10.064 1.00 94.25 109 ASP A C 1
ATOM 850 O O . ASP A 1 109 ? 0.718 -14.214 11.231 1.00 94.25 109 ASP A O 1
ATOM 854 N N . ASP A 1 110 ? 0.148 -14.131 9.056 1.00 94.12 110 ASP A N 1
ATOM 855 C CA . ASP A 1 110 ? -1.249 -14.555 9.246 1.00 94.12 110 ASP A CA 1
ATOM 856 C C . ASP A 1 110 ? -1.375 -15.950 9.885 1.00 94.12 110 ASP A C 1
ATOM 858 O O . ASP A 1 110 ? -2.241 -16.184 10.726 1.00 94.12 110 ASP A O 1
ATOM 862 N N . VAL A 1 111 ? -0.526 -16.905 9.487 1.00 93.50 111 VAL A N 1
ATOM 863 C CA . VAL A 1 111 ? -0.594 -18.291 9.989 1.00 93.50 111 VAL A CA 1
ATOM 864 C C . VAL A 1 111 ? 0.009 -18.429 11.389 1.00 93.50 111 VAL A C 1
ATOM 866 O O . VAL A 1 111 ? -0.444 -19.266 12.172 1.00 93.50 111 VAL A O 1
ATOM 869 N N . LEU A 1 112 ? 1.052 -17.656 11.701 1.00 92.44 112 LEU A N 1
ATOM 870 C CA . LEU A 1 112 ? 1.835 -17.808 12.931 1.00 92.44 112 LEU A CA 1
ATOM 871 C C . LEU A 1 112 ? 1.513 -16.760 14.013 1.00 92.44 112 LEU A C 1
ATOM 873 O O . LEU A 1 112 ? 2.058 -16.884 15.110 1.00 92.44 112 LEU A O 1
ATOM 877 N N . ASP A 1 113 ? 0.672 -15.757 13.725 1.00 89.25 113 ASP A N 1
ATOM 878 C CA . ASP A 1 113 ? 0.340 -14.611 14.598 1.00 89.25 113 ASP A CA 1
ATOM 879 C C . ASP A 1 113 ? 1.600 -14.001 15.242 1.00 89.25 113 ASP A C 1
ATOM 881 O O . ASP A 1 113 ? 1.845 -14.081 16.455 1.00 89.25 113 ASP A O 1
ATOM 885 N N . LEU A 1 114 ? 2.491 -13.460 14.404 1.00 90.00 114 LEU A N 1
ATOM 886 C CA . LEU A 1 114 ? 3.812 -13.043 14.859 1.00 90.00 114 LEU A CA 1
ATOM 887 C C . LEU A 1 114 ? 3.773 -11.718 15.627 1.00 90.00 114 LEU A C 1
ATOM 889 O O . LEU A 1 114 ? 2.975 -10.808 15.413 1.00 90.00 114 LEU A O 1
ATOM 893 N N . ARG A 1 115 ? 4.748 -11.565 16.531 1.00 90.19 115 ARG A N 1
ATOM 894 C CA . ARG A 1 115 ? 4.921 -10.329 17.312 1.00 90.19 115 ARG A CA 1
ATOM 895 C C . ARG A 1 115 ? 5.211 -9.127 16.408 1.00 90.19 115 ARG A C 1
ATOM 897 O O . ARG A 1 115 ? 5.976 -9.254 15.453 1.00 90.19 115 ARG A O 1
ATOM 904 N N . TRP A 1 116 ? 4.760 -7.942 16.830 1.00 86.06 116 TRP A N 1
ATOM 905 C CA . TRP A 1 116 ? 4.890 -6.657 16.117 1.00 86.06 116 TRP A CA 1
ATOM 906 C C . TRP A 1 116 ? 6.286 -6.357 15.538 1.00 86.06 116 TRP A C 1
ATOM 908 O O . TRP A 1 116 ? 6.395 -5.782 14.461 1.00 86.06 116 TRP A O 1
ATOM 918 N N . ARG A 1 117 ? 7.367 -6.782 16.208 1.00 90.88 117 ARG A N 1
ATOM 919 C CA . ARG A 1 117 ? 8.749 -6.593 15.730 1.00 90.88 117 ARG A CA 1
ATOM 920 C C . ARG A 1 117 ? 9.005 -7.231 14.359 1.00 90.88 117 ARG A C 1
ATOM 922 O O . ARG A 1 117 ? 9.763 -6.688 13.560 1.00 90.88 117 ARG A O 1
ATOM 929 N N . HIS A 1 118 ? 8.371 -8.371 14.077 1.00 91.31 118 HIS A N 1
ATOM 930 C CA . HIS A 1 118 ? 8.524 -9.056 12.794 1.00 91.31 118 HIS A CA 1
ATOM 931 C C . HIS A 1 118 ? 7.787 -8.305 11.682 1.00 91.31 118 HIS A C 1
ATOM 933 O O . HIS A 1 118 ? 8.269 -8.299 10.556 1.00 91.31 118 HIS A O 1
ATOM 939 N N . LYS A 1 119 ? 6.730 -7.553 12.019 1.00 90.00 119 LYS A N 1
ATOM 940 C CA . LYS A 1 119 ? 6.004 -6.694 11.071 1.00 90.00 119 LYS A CA 1
ATOM 941 C C . LYS A 1 119 ? 6.829 -5.517 10.542 1.00 90.00 119 LYS A C 1
ATOM 943 O O . LYS A 1 119 ? 6.540 -4.973 9.480 1.00 90.00 119 LYS A O 1
ATOM 948 N N . LEU A 1 120 ? 7.906 -5.157 11.246 1.00 91.88 120 LEU A N 1
ATOM 949 C CA . LEU A 1 120 ? 8.918 -4.211 10.762 1.00 91.88 120 LEU A CA 1
ATOM 950 C C . LEU A 1 120 ? 10.078 -4.923 10.048 1.00 91.88 120 LEU A C 1
ATOM 952 O O . LEU A 1 120 ? 10.572 -4.452 9.023 1.00 91.88 120 LEU A O 1
ATOM 956 N N . LEU A 1 121 ? 10.506 -6.077 10.566 1.00 93.62 121 LEU A N 1
ATOM 957 C CA . LEU A 1 121 ? 11.637 -6.830 10.020 1.00 93.62 121 LEU A CA 1
ATOM 958 C C . LEU A 1 121 ? 11.333 -7.455 8.647 1.00 93.62 121 LEU A C 1
ATOM 960 O O . LEU A 1 121 ? 12.168 -7.402 7.749 1.00 93.62 121 LEU A O 1
ATOM 964 N N . PHE A 1 122 ? 10.153 -8.039 8.463 1.00 92.88 122 PHE A N 1
ATOM 965 C CA . PHE A 1 122 ? 9.803 -8.801 7.264 1.00 92.88 122 PHE A CA 1
ATOM 966 C C . PHE A 1 122 ? 9.713 -7.952 5.989 1.00 92.88 122 PHE A C 1
ATOM 968 O O . PHE A 1 122 ? 10.324 -8.347 4.987 1.00 92.88 122 PHE A O 1
ATOM 975 N N . PRO A 1 123 ? 9.062 -6.769 5.984 1.00 94.00 123 PRO A N 1
ATOM 976 C CA . PRO A 1 123 ? 9.128 -5.878 4.828 1.00 94.00 123 PRO A CA 1
ATOM 977 C C . PRO A 1 123 ? 10.553 -5.374 4.564 1.00 94.00 123 PRO A C 1
ATOM 979 O O . PRO A 1 123 ? 10.947 -5.245 3.406 1.00 94.00 123 PRO A O 1
ATOM 982 N N . THR A 1 124 ? 11.356 -5.169 5.618 1.00 94.06 124 THR A N 1
ATOM 983 C CA . THR A 1 124 ? 12.770 -4.778 5.482 1.00 94.06 124 THR A CA 1
ATOM 984 C C . THR A 1 124 ? 13.572 -5.856 4.748 1.00 94.06 124 THR A C 1
ATOM 986 O O . THR A 1 124 ? 14.245 -5.550 3.767 1.00 94.06 124 THR A O 1
ATOM 989 N N . ILE A 1 125 ? 13.450 -7.127 5.146 1.00 94.88 125 ILE A N 1
ATOM 990 C CA . ILE A 1 125 ? 14.110 -8.256 4.464 1.00 94.88 125 ILE A CA 1
ATOM 991 C C . ILE A 1 125 ? 13.618 -8.380 3.018 1.00 94.88 125 ILE A C 1
ATOM 993 O O . ILE A 1 125 ? 14.418 -8.537 2.097 1.00 94.88 125 ILE A O 1
ATOM 997 N N . SER A 1 126 ? 12.310 -8.239 2.802 1.00 96.06 126 SER A N 1
ATOM 998 C CA . SER A 1 126 ? 11.710 -8.323 1.466 1.00 96.06 126 SER A CA 1
ATOM 999 C C . SER A 1 126 ? 12.183 -7.199 0.533 1.00 96.06 126 SER A C 1
ATOM 1001 O O . SER A 1 126 ? 12.151 -7.364 -0.682 1.00 96.06 126 SER A O 1
ATOM 1003 N N . SER A 1 127 ? 12.657 -6.068 1.068 1.00 95.12 127 SER A N 1
ATOM 1004 C CA . SER A 1 127 ? 13.178 -4.946 0.274 1.00 95.12 127 SER A CA 1
ATOM 1005 C C . SER A 1 127 ? 14.598 -5.149 -0.272 1.00 95.12 127 SER A C 1
ATOM 1007 O O . SER A 1 127 ? 14.994 -4.457 -1.209 1.00 95.12 127 SER A O 1
ATOM 1009 N N . LEU A 1 128 ? 15.372 -6.093 0.278 1.00 95.00 128 LEU A N 1
ATOM 1010 C CA . LEU A 1 128 ? 16.798 -6.249 -0.038 1.00 95.00 128 LEU A CA 1
ATOM 1011 C C . LEU A 1 128 ? 17.107 -6.470 -1.533 1.00 95.00 128 LEU A C 1
ATOM 1013 O O . LEU A 1 128 ? 18.035 -5.821 -2.022 1.00 95.00 128 LEU A O 1
ATOM 1017 N N . PRO A 1 129 ? 16.361 -7.306 -2.291 1.00 96.19 129 PRO A N 1
ATOM 1018 C CA . PRO A 1 129 ? 16.595 -7.473 -3.728 1.00 96.19 129 PRO A CA 1
ATOM 1019 C C . PRO A 1 129 ? 16.499 -6.150 -4.492 1.00 96.19 129 PRO A C 1
ATOM 1021 O O . PRO A 1 129 ? 17.361 -5.840 -5.315 1.00 96.19 129 PRO A O 1
ATOM 1024 N N . LEU A 1 130 ? 15.475 -5.348 -4.184 1.00 94.31 130 LEU A N 1
ATOM 1025 C CA . LEU A 1 130 ? 15.249 -4.048 -4.805 1.00 94.31 130 LEU A CA 1
ATOM 1026 C C . LEU A 1 130 ? 16.371 -3.054 -4.474 1.00 94.31 130 LEU A C 1
ATOM 1028 O O . LEU A 1 130 ? 16.881 -2.386 -5.371 1.00 94.31 130 LEU A O 1
ATOM 1032 N N . LEU A 1 131 ? 16.786 -2.981 -3.204 1.00 93.88 131 LEU A N 1
ATOM 1033 C CA . LEU A 1 131 ? 17.882 -2.107 -2.765 1.00 93.88 131 LEU A CA 1
ATOM 1034 C C . LEU A 1 131 ? 19.208 -2.472 -3.449 1.00 93.88 131 LEU A C 1
ATOM 1036 O O . LEU A 1 131 ? 19.935 -1.580 -3.888 1.00 93.88 131 LEU A O 1
ATOM 1040 N N . MET A 1 132 ? 19.507 -3.769 -3.574 1.00 92.75 132 MET A N 1
ATOM 1041 C CA . MET A 1 132 ? 20.726 -4.243 -4.231 1.00 92.75 132 MET A CA 1
ATOM 1042 C C . MET A 1 132 ? 20.739 -3.895 -5.722 1.00 92.75 132 MET A C 1
ATOM 1044 O O . MET A 1 132 ? 21.741 -3.395 -6.231 1.00 92.75 132 MET A O 1
ATOM 1048 N N . VAL A 1 133 ? 19.623 -4.1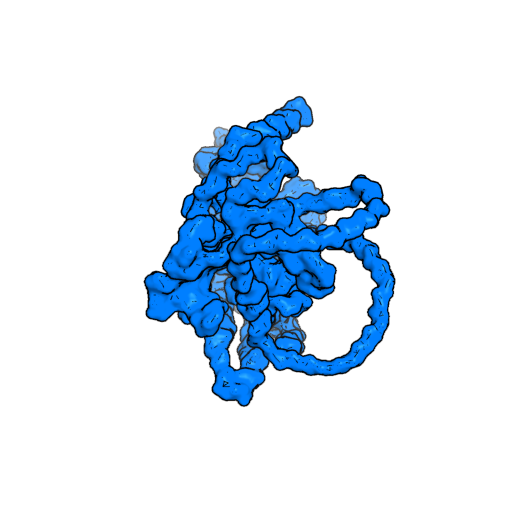00 -6.428 1.00 90.62 133 VAL A N 1
ATOM 1049 C CA . VAL A 1 133 ? 19.535 -3.729 -7.847 1.00 90.62 133 VAL A CA 1
ATOM 1050 C C . VAL A 1 133 ? 19.595 -2.217 -8.037 1.00 90.62 133 VAL A C 1
ATOM 1052 O O . VAL A 1 133 ? 20.264 -1.763 -8.964 1.00 90.62 133 VAL A O 1
ATOM 1055 N N . TYR A 1 134 ? 18.984 -1.426 -7.151 1.00 87.56 134 TYR A N 1
ATOM 1056 C CA . TYR A 1 134 ? 19.104 0.033 -7.192 1.00 87.56 134 TYR A CA 1
ATOM 1057 C C . TYR A 1 134 ? 20.569 0.487 -7.083 1.00 87.56 134 TYR A C 1
ATOM 1059 O O . TYR A 1 134 ? 20.998 1.357 -7.840 1.00 87.56 134 TYR A O 1
ATOM 1067 N N . TYR A 1 135 ? 21.340 -0.143 -6.189 1.00 88.31 135 TYR A N 1
ATOM 1068 C CA . TYR A 1 135 ? 22.767 0.125 -6.006 1.00 88.31 135 TYR A CA 1
ATOM 1069 C C . TYR A 1 135 ? 23.596 -0.244 -7.242 1.00 88.31 135 TYR A C 1
ATOM 1071 O O . TYR A 1 135 ? 24.316 0.598 -7.776 1.00 88.31 135 TYR A O 1
ATOM 1079 N N . VAL A 1 136 ? 23.464 -1.479 -7.736 1.00 85.88 136 VAL A N 1
ATOM 1080 C CA . VAL A 1 136 ? 24.251 -1.974 -8.884 1.00 85.88 136 VAL A CA 1
ATOM 1081 C C . VAL A 1 136 ? 23.904 -1.243 -10.182 1.00 85.88 136 VAL A C 1
ATOM 1083 O O . VAL A 1 136 ? 24.765 -1.084 -11.042 1.00 85.88 136 VAL A O 1
ATOM 1086 N N . SER A 1 137 ? 22.672 -0.747 -10.316 1.00 79.81 137 SER A N 1
ATOM 1087 C CA . SER A 1 137 ? 22.249 0.033 -11.487 1.00 79.81 137 SER A CA 1
ATOM 1088 C C . SER A 1 137 ? 22.871 1.435 -11.540 1.00 79.81 137 SER A C 1
ATOM 1090 O O . SER A 1 137 ? 22.691 2.132 -12.534 1.00 79.81 137 SER A O 1
ATOM 1092 N N . GLY A 1 138 ? 23.589 1.870 -10.495 1.00 77.00 138 GLY A N 1
ATOM 1093 C CA . GLY A 1 138 ? 24.220 3.192 -10.449 1.00 77.00 138 GLY A CA 1
ATOM 1094 C C . GLY A 1 138 ? 23.219 4.345 -10.332 1.00 77.00 138 GLY A C 1
ATOM 1095 O O . GLY A 1 138 ? 23.522 5.468 -10.733 1.00 77.00 138 GLY A O 1
ATOM 1096 N N . ASN A 1 139 ? 22.018 4.082 -9.803 1.00 77.62 139 ASN A N 1
ATOM 1097 C CA . ASN A 1 139 ? 20.986 5.102 -9.657 1.00 77.62 139 ASN A CA 1
ATOM 1098 C C . ASN A 1 139 ? 21.402 6.185 -8.649 1.00 77.62 139 ASN A C 1
ATOM 1100 O O . ASN A 1 139 ? 22.057 5.920 -7.639 1.00 77.62 139 ASN A O 1
ATOM 1104 N N . SER A 1 140 ? 20.976 7.425 -8.902 1.00 78.56 140 SER A N 1
ATOM 1105 C CA . SER A 1 140 ? 21.341 8.566 -8.059 1.00 78.56 140 SER A CA 1
ATOM 1106 C C . SER A 1 140 ? 20.775 8.447 -6.640 1.00 78.56 140 SER A C 1
ATOM 1108 O O . SER A 1 140 ? 19.603 8.125 -6.440 1.00 78.56 140 SER A O 1
ATOM 1110 N N . THR A 1 141 ? 21.604 8.771 -5.649 1.00 84.69 141 THR A N 1
ATOM 1111 C CA . THR A 1 141 ? 21.220 8.935 -4.234 1.00 84.69 141 THR A CA 1
ATOM 1112 C C . THR A 1 141 ? 20.984 10.401 -3.861 1.00 84.69 141 THR A C 1
ATOM 1114 O O . THR A 1 141 ? 20.821 10.736 -2.685 1.00 84.69 141 THR A O 1
ATOM 1117 N N . SER A 1 142 ? 20.987 11.294 -4.854 1.00 80.94 142 SER A N 1
ATOM 1118 C CA . SER A 1 142 ? 20.752 12.720 -4.662 1.00 80.94 142 SER A CA 1
ATOM 1119 C C . SER A 1 142 ? 19.262 13.032 -4.646 1.00 80.94 142 SER A C 1
ATOM 1121 O O . SER A 1 142 ? 18.521 12.683 -5.564 1.00 80.94 142 SER A O 1
ATOM 1123 N N . ILE A 1 143 ? 18.816 13.740 -3.611 1.00 81.19 143 ILE A N 1
ATOM 1124 C CA . ILE A 1 143 ? 17.447 14.236 -3.500 1.00 81.19 143 ILE A CA 1
ATOM 1125 C C . ILE A 1 143 ? 17.393 15.732 -3.796 1.00 81.19 143 ILE A C 1
ATOM 1127 O O . ILE A 1 143 ? 18.236 16.511 -3.355 1.00 81.19 143 ILE A O 1
ATOM 1131 N N . LEU A 1 144 ? 16.354 16.146 -4.520 1.00 76.38 144 LEU A N 1
ATOM 1132 C CA . LEU A 1 144 ? 16.012 17.561 -4.645 1.00 76.38 144 LEU A CA 1
ATOM 1133 C C . LEU A 1 144 ? 15.312 18.043 -3.367 1.00 76.38 144 LEU A C 1
ATOM 1135 O O . LEU A 1 144 ? 14.298 17.448 -2.971 1.00 76.38 144 LEU A O 1
ATOM 1139 N N . LEU A 1 145 ? 15.848 19.098 -2.753 1.00 75.25 145 LEU A N 1
ATOM 1140 C CA . LEU A 1 145 ? 15.300 19.736 -1.557 1.00 75.25 145 LEU A CA 1
ATOM 1141 C C . LEU A 1 145 ? 14.050 20.567 -1.909 1.00 75.25 145 LEU A C 1
ATOM 1143 O O . LEU A 1 145 ? 14.072 21.319 -2.885 1.00 75.25 145 LEU A O 1
ATOM 1147 N N . PRO A 1 146 ? 12.956 20.479 -1.127 1.00 72.69 146 PRO A N 1
ATOM 1148 C CA . PRO A 1 146 ? 11.834 21.403 -1.261 1.00 72.69 146 PRO A CA 1
ATOM 1149 C C . PRO A 1 146 ? 12.299 22.851 -1.074 1.00 72.69 146 PRO A C 1
ATOM 1151 O O . PRO A 1 146 ? 13.169 23.109 -0.241 1.00 72.69 146 PRO A O 1
ATOM 1154 N N . LYS A 1 147 ? 11.672 23.802 -1.784 1.00 72.19 147 LYS A N 1
ATOM 1155 C CA . LYS A 1 147 ? 12.035 25.234 -1.740 1.00 72.19 147 LYS A CA 1
ATOM 1156 C C . LYS A 1 147 ? 12.178 25.760 -0.308 1.00 72.19 147 LYS A C 1
ATOM 1158 O O . LYS A 1 147 ? 13.180 26.379 0.009 1.00 72.19 147 LYS A O 1
ATOM 1163 N N . ILE A 1 148 ? 11.230 25.418 0.566 1.00 76.25 148 ILE A N 1
ATOM 1164 C CA . ILE A 1 148 ? 11.213 25.827 1.980 1.00 76.25 148 ILE A CA 1
ATOM 1165 C C . ILE A 1 148 ? 12.485 25.376 2.716 1.00 76.25 148 ILE A C 1
ATOM 1167 O O . ILE A 1 148 ? 13.071 26.144 3.473 1.00 76.25 148 ILE A O 1
ATOM 1171 N N . LEU A 1 149 ? 12.929 24.139 2.479 1.00 72.50 149 LEU A N 1
ATOM 1172 C CA . LEU A 1 149 ? 14.060 23.548 3.190 1.00 72.50 149 LEU A CA 1
ATOM 1173 C C . LEU A 1 149 ? 15.399 24.066 2.650 1.00 72.50 149 LEU A C 1
ATOM 1175 O O . LEU A 1 149 ? 16.301 24.358 3.429 1.00 72.50 149 LEU A O 1
ATOM 1179 N N . TYR A 1 150 ? 15.502 24.254 1.333 1.00 73.31 150 TYR A N 1
ATOM 1180 C CA . TYR A 1 150 ? 16.657 24.905 0.712 1.00 73.31 150 TYR A CA 1
ATOM 1181 C C . TYR A 1 150 ? 16.792 26.375 1.146 1.00 73.31 150 TYR A C 1
ATOM 1183 O O . TYR A 1 150 ? 17.896 26.822 1.444 1.00 73.31 150 TYR A O 1
ATOM 1191 N N . SER A 1 151 ? 15.681 27.113 1.256 1.00 74.75 151 SER A N 1
ATOM 1192 C CA . SER A 1 151 ? 15.687 28.491 1.762 1.00 74.75 151 SER A CA 1
ATOM 1193 C C . SER A 1 151 ? 16.100 28.584 3.235 1.00 74.75 151 SER A C 1
ATOM 1195 O O . SER A 1 151 ? 16.742 29.557 3.616 1.00 74.75 151 SER A O 1
ATOM 1197 N N . ALA A 1 152 ? 15.760 27.587 4.060 1.00 79.25 152 ALA A N 1
ATOM 1198 C CA . ALA A 1 152 ? 16.148 27.541 5.471 1.00 79.25 152 ALA A CA 1
ATOM 1199 C C . ALA A 1 152 ? 17.616 27.128 5.684 1.00 79.25 152 ALA A C 1
ATOM 1201 O O . ALA A 1 152 ? 18.252 27.592 6.629 1.00 79.25 152 ALA A O 1
ATOM 1202 N N . PHE A 1 153 ? 18.166 26.281 4.808 1.00 78.69 153 PHE A N 1
ATOM 1203 C CA . PHE A 1 153 ? 19.546 25.800 4.894 1.00 78.69 153 PHE A CA 1
ATOM 1204 C C . PHE A 1 153 ? 20.310 26.023 3.574 1.00 78.69 153 PHE A C 1
ATOM 1206 O O . PHE A 1 153 ? 20.615 25.062 2.858 1.00 78.69 153 PHE A O 1
ATOM 1213 N N . PRO A 1 154 ? 20.668 27.281 3.247 1.00 67.25 154 PRO A N 1
ATOM 1214 C CA . PRO A 1 154 ? 21.253 27.647 1.952 1.00 67.25 154 PRO A CA 1
ATOM 1215 C C . PRO A 1 154 ? 22.620 26.998 1.671 1.00 67.25 154 PRO A C 1
ATOM 1217 O O . PRO A 1 154 ? 23.025 26.901 0.515 1.00 67.25 154 PRO A O 1
ATOM 1220 N N . TYR A 1 155 ? 23.310 26.501 2.704 1.00 73.62 155 TYR A N 1
ATOM 1221 C CA . TYR A 1 155 ? 24.622 25.853 2.592 1.00 73.62 155 TYR A CA 1
ATOM 1222 C C . TYR A 1 155 ? 24.586 24.485 1.879 1.00 73.62 155 TYR A C 1
ATOM 1224 O O . TYR A 1 155 ? 25.610 24.038 1.374 1.00 73.62 155 TYR A O 1
ATOM 1232 N N . PHE A 1 156 ? 23.426 23.813 1.817 1.00 65.88 156 PHE A N 1
ATOM 1233 C CA . PHE A 1 156 ? 23.310 22.462 1.242 1.00 65.88 156 PHE A CA 1
ATOM 1234 C C . PHE A 1 156 ? 23.061 22.429 -0.275 1.00 65.88 156 PHE A C 1
ATOM 1236 O O . PHE A 1 156 ? 23.037 21.348 -0.862 1.00 65.88 156 PHE A O 1
ATOM 1243 N N . GLY A 1 157 ? 22.890 23.582 -0.933 1.00 68.50 157 GLY A N 1
ATOM 1244 C CA . GLY A 1 157 ? 22.532 23.632 -2.355 1.00 68.50 157 GLY A CA 1
ATOM 1245 C C . GLY A 1 157 ? 21.132 23.065 -2.653 1.00 68.50 157 GLY A C 1
ATOM 1246 O O . GLY A 1 157 ? 20.402 22.637 -1.762 1.00 68.50 157 GLY A O 1
ATOM 1247 N N . ARG A 1 158 ? 20.712 23.080 -3.928 1.00 72.56 158 ARG A N 1
ATOM 1248 C CA . ARG A 1 158 ? 19.377 22.582 -4.343 1.00 72.56 158 ARG A CA 1
ATOM 1249 C C . ARG A 1 158 ? 19.272 21.049 -4.329 1.00 72.56 158 ARG A C 1
ATOM 1251 O O . ARG A 1 158 ? 18.175 20.503 -4.200 1.00 72.56 158 ARG A O 1
ATOM 1258 N N . THR A 1 159 ? 20.401 20.360 -4.464 1.00 76.62 159 THR A N 1
ATOM 1259 C CA . THR A 1 159 ? 20.506 18.897 -4.498 1.00 76.62 159 THR A CA 1
ATOM 1260 C C . THR A 1 159 ? 21.390 18.413 -3.363 1.00 76.62 159 THR A C 1
ATOM 1262 O O . THR A 1 159 ? 22.542 18.830 -3.269 1.00 76.62 159 THR A O 1
ATOM 1265 N N . LEU A 1 160 ? 20.879 17.489 -2.555 1.00 82.50 160 LEU A N 1
ATOM 1266 C CA . LEU A 1 160 ? 21.619 16.890 -1.450 1.00 82.50 160 LEU A CA 1
ATOM 1267 C C . LEU A 1 160 ? 21.849 15.407 -1.726 1.00 82.50 160 LEU A C 1
ATOM 1269 O O . LEU A 1 160 ? 20.890 14.643 -1.851 1.00 82.50 160 LEU A O 1
ATOM 1273 N N . ASN A 1 161 ? 23.114 14.992 -1.795 1.00 83.25 161 ASN A N 1
ATOM 1274 C CA . ASN A 1 161 ? 23.459 13.576 -1.823 1.00 83.25 161 ASN A CA 1
ATOM 1275 C C . ASN A 1 161 ? 23.419 13.018 -0.399 1.00 83.25 161 ASN A C 1
ATOM 1277 O O . ASN A 1 161 ? 24.263 13.358 0.426 1.00 83.25 161 ASN A O 1
ATOM 1281 N N . ILE A 1 162 ? 22.436 12.162 -0.120 1.00 86.81 162 ILE A N 1
ATOM 1282 C CA . ILE A 1 162 ? 22.264 11.552 1.206 1.00 86.81 162 ILE A CA 1
ATOM 1283 C C . ILE A 1 162 ? 22.919 10.162 1.312 1.00 86.81 162 ILE A C 1
ATOM 1285 O O . ILE A 1 162 ? 22.891 9.544 2.376 1.00 86.81 162 ILE A O 1
ATOM 1289 N N . GLY A 1 163 ? 23.527 9.665 0.227 1.00 89.12 163 GLY A N 1
ATOM 1290 C CA . GLY A 1 163 ? 24.309 8.427 0.200 1.00 89.12 163 GLY A CA 1
ATOM 1291 C C . GLY A 1 163 ? 23.558 7.218 0.765 1.00 89.12 163 GLY A C 1
ATOM 1292 O O . GLY A 1 163 ? 22.453 6.895 0.329 1.00 89.12 163 GLY A O 1
ATOM 1293 N N . VAL A 1 164 ? 24.150 6.557 1.767 1.00 89.94 164 VAL A N 1
ATOM 1294 C CA . VAL A 1 164 ? 23.593 5.360 2.430 1.00 89.94 164 VAL A CA 1
ATOM 1295 C C . VAL A 1 164 ? 22.204 5.619 3.032 1.00 89.94 164 VAL A C 1
ATOM 1297 O O . VAL A 1 164 ? 21.350 4.732 3.015 1.00 89.94 164 VAL A O 1
ATOM 1300 N N . LEU A 1 165 ? 21.924 6.845 3.491 1.00 91.25 165 LEU A N 1
ATOM 1301 C CA . LEU A 1 165 ? 20.615 7.195 4.050 1.00 91.25 165 LEU A CA 1
ATOM 1302 C C . LEU A 1 165 ? 19.490 7.119 3.007 1.00 91.25 165 LEU A C 1
ATOM 1304 O O . LEU A 1 165 ? 18.337 6.930 3.387 1.00 91.25 165 LEU A O 1
ATOM 1308 N N . TYR A 1 166 ? 19.801 7.192 1.705 1.00 90.06 166 TYR A N 1
ATOM 1309 C CA . TYR A 1 166 ? 18.813 6.974 0.644 1.00 90.06 166 TYR A CA 1
ATOM 1310 C C . TYR A 1 166 ? 18.294 5.530 0.645 1.00 90.06 166 TYR A C 1
ATOM 1312 O O . TYR A 1 166 ? 17.097 5.298 0.490 1.00 90.06 166 TYR A O 1
ATOM 1320 N N . TYR A 1 167 ? 19.172 4.554 0.890 1.00 91.88 167 TYR A N 1
ATOM 1321 C CA . TYR A 1 167 ? 18.796 3.141 0.986 1.00 91.88 167 TYR A CA 1
ATOM 1322 C C . TYR A 1 167 ? 17.961 2.866 2.234 1.00 91.88 167 TYR A C 1
ATOM 1324 O O . TYR A 1 167 ? 16.960 2.155 2.154 1.00 91.88 167 TYR A O 1
ATOM 1332 N N . LEU A 1 168 ? 18.312 3.496 3.362 1.00 93.25 168 LEU A N 1
ATOM 1333 C CA . LEU A 1 168 ? 17.483 3.455 4.566 1.00 93.25 168 LEU A CA 1
ATOM 1334 C C . LEU A 1 168 ? 16.097 4.054 4.296 1.00 93.25 168 LEU A C 1
ATOM 1336 O O . LEU A 1 168 ? 15.092 3.448 4.653 1.00 93.25 168 LEU A O 1
ATOM 1340 N N . TYR A 1 169 ? 16.031 5.202 3.619 1.00 91.62 169 TYR A N 1
ATOM 1341 C CA . TYR A 1 169 ? 14.769 5.811 3.206 1.00 91.62 169 TYR A CA 1
ATOM 1342 C C . TYR A 1 169 ? 13.932 4.864 2.333 1.00 91.62 169 TYR A C 1
ATOM 1344 O O . TYR A 1 169 ? 12.761 4.657 2.640 1.00 91.62 169 TYR A O 1
ATOM 1352 N N . MET A 1 170 ? 14.511 4.239 1.301 1.00 91.69 170 MET A N 1
ATOM 1353 C CA . MET A 1 170 ? 13.792 3.280 0.449 1.00 91.69 170 MET A CA 1
ATOM 1354 C C . MET A 1 170 ? 13.240 2.094 1.250 1.00 91.69 170 MET A C 1
ATOM 1356 O O . MET A 1 170 ? 12.065 1.754 1.108 1.00 91.69 170 MET A O 1
ATOM 1360 N N . GLY A 1 171 ? 14.055 1.506 2.133 1.00 94.62 171 GLY A N 1
ATOM 1361 C CA . GLY A 1 171 ? 13.612 0.432 3.025 1.00 94.62 171 GLY A CA 1
ATOM 1362 C C . GLY A 1 171 ? 12.461 0.877 3.934 1.00 94.62 171 GLY A C 1
ATOM 1363 O O . GLY A 1 171 ? 11.445 0.192 4.037 1.00 94.62 171 GLY A O 1
ATOM 1364 N N . MET A 1 172 ? 12.563 2.072 4.522 1.00 94.06 172 MET A N 1
ATOM 1365 C CA . MET A 1 172 ? 11.516 2.631 5.380 1.00 94.06 172 MET A CA 1
ATOM 1366 C C . MET A 1 172 ? 10.234 2.974 4.617 1.00 94.06 172 MET A C 1
ATOM 1368 O O . MET A 1 172 ? 9.156 2.802 5.174 1.00 94.06 172 MET A O 1
ATOM 1372 N N . VAL A 1 173 ? 10.308 3.402 3.352 1.00 93.69 173 VAL A N 1
ATOM 1373 C CA . VAL A 1 173 ? 9.120 3.609 2.503 1.00 93.69 173 VAL A CA 1
ATOM 1374 C C . VAL A 1 173 ? 8.370 2.296 2.289 1.00 93.69 173 VAL A C 1
ATOM 1376 O O . VAL A 1 173 ? 7.144 2.278 2.369 1.00 93.69 173 VAL A O 1
ATOM 1379 N N . ILE A 1 174 ? 9.078 1.187 2.079 1.00 94.75 174 ILE A N 1
ATOM 1380 C CA . ILE A 1 174 ? 8.471 -0.143 1.909 1.00 94.75 174 ILE A CA 1
ATOM 1381 C C . ILE A 1 174 ? 7.818 -0.626 3.209 1.00 94.75 174 ILE A C 1
ATOM 1383 O O . ILE A 1 174 ? 6.658 -1.054 3.212 1.00 94.75 174 ILE A O 1
ATOM 1387 N N . VAL A 1 175 ? 8.535 -0.516 4.332 1.00 96.19 175 VAL A N 1
ATOM 1388 C CA . VAL A 1 175 ? 7.998 -0.838 5.667 1.00 96.19 175 VAL A CA 1
ATOM 1389 C C . VAL A 1 175 ? 6.776 0.026 5.974 1.00 96.19 175 VAL A C 1
ATOM 1391 O O . VAL A 1 175 ? 5.775 -0.476 6.484 1.00 96.19 175 VAL A O 1
ATOM 1394 N N . PHE A 1 176 ? 6.830 1.310 5.623 1.00 96.00 176 PHE A N 1
ATOM 1395 C CA . PHE A 1 176 ? 5.719 2.230 5.790 1.00 96.00 176 PHE A CA 1
ATOM 1396 C C . PHE A 1 176 ? 4.516 1.813 4.942 1.00 96.00 176 PHE A C 1
ATOM 1398 O O . PHE A 1 176 ? 3.442 1.657 5.501 1.00 96.00 176 PHE A O 1
ATOM 1405 N N . CYS A 1 177 ? 4.664 1.568 3.637 1.00 96.56 177 CYS A N 1
ATOM 1406 C CA . CYS A 1 177 ? 3.526 1.246 2.765 1.00 96.56 177 CYS A CA 1
ATOM 1407 C C . CYS A 1 177 ? 2.774 -0.017 3.217 1.00 96.56 177 CYS A C 1
ATOM 1409 O O . CYS A 1 177 ? 1.546 -0.027 3.237 1.00 96.56 177 CYS A O 1
ATOM 1411 N N . THR A 1 178 ? 3.501 -1.065 3.616 1.00 95.50 178 THR A N 1
ATOM 1412 C CA . THR A 1 178 ? 2.911 -2.331 4.098 1.00 95.50 178 THR A CA 1
ATOM 1413 C C . THR A 1 178 ? 2.146 -2.150 5.407 1.00 95.50 178 THR A C 1
ATOM 1415 O O . THR A 1 178 ? 0.983 -2.540 5.512 1.00 95.50 178 THR A O 1
ATOM 1418 N N . ASN A 1 179 ? 2.757 -1.490 6.393 1.00 95.62 179 ASN A N 1
ATOM 1419 C CA . ASN A 1 179 ? 2.129 -1.276 7.695 1.00 95.62 179 ASN A CA 1
ATOM 1420 C C . ASN A 1 179 ? 1.034 -0.203 7.656 1.00 95.62 179 ASN A C 1
ATOM 1422 O O . ASN A 1 179 ? 0.051 -0.324 8.378 1.00 95.62 179 ASN A O 1
ATOM 1426 N N . ALA A 1 180 ? 1.169 0.832 6.825 1.00 95.94 180 ALA A N 1
ATOM 1427 C CA . ALA A 1 180 ? 0.226 1.944 6.771 1.00 95.94 180 ALA A CA 1
ATOM 1428 C C . ALA A 1 180 ? -1.138 1.527 6.203 1.00 95.94 180 ALA A C 1
ATOM 1430 O O . ALA A 1 180 ? -2.160 1.982 6.712 1.00 95.94 180 ALA A O 1
ATOM 1431 N N . ILE A 1 181 ? -1.158 0.621 5.217 1.00 96.56 181 ILE A N 1
ATOM 1432 C CA . ILE A 1 181 ? -2.396 -0.026 4.753 1.00 96.56 181 ILE A CA 1
ATOM 1433 C C . ILE A 1 181 ? -2.962 -0.910 5.871 1.00 96.56 181 ILE A C 1
ATOM 1435 O O . ILE A 1 181 ? -4.149 -0.824 6.170 1.00 96.56 181 ILE A O 1
ATOM 1439 N N . ASN A 1 182 ? -2.108 -1.687 6.547 1.00 95.50 182 ASN A N 1
ATOM 1440 C CA . ASN A 1 182 ? -2.547 -2.630 7.576 1.00 95.50 182 ASN A CA 1
ATOM 1441 C C . ASN A 1 182 ? -3.185 -1.966 8.812 1.00 95.50 182 ASN A C 1
ATOM 1443 O O . ASN A 1 182 ? -4.106 -2.497 9.419 1.00 95.50 182 ASN A O 1
ATOM 1447 N N . ILE A 1 183 ? -2.724 -0.778 9.210 1.00 95.31 183 ILE A N 1
ATOM 1448 C CA . ILE A 1 183 ? -3.316 -0.058 10.350 1.00 95.31 183 ILE A CA 1
ATOM 1449 C C . ILE A 1 183 ? -4.602 0.703 9.991 1.00 95.31 183 ILE A C 1
ATOM 1451 O O . ILE A 1 183 ? -5.281 1.192 10.897 1.00 95.31 183 ILE A O 1
ATOM 1455 N N . VAL A 1 184 ? -4.925 0.846 8.699 1.00 95.31 184 VAL A N 1
ATOM 1456 C CA . VAL A 1 184 ? -6.215 1.360 8.215 1.00 95.31 184 VAL A CA 1
ATOM 1457 C C . VAL A 1 184 ? -7.065 0.166 7.788 1.00 95.31 184 VAL A C 1
ATOM 1459 O O . VAL A 1 184 ? -7.268 -0.087 6.603 1.00 95.31 184 VAL A O 1
ATOM 1462 N N . ALA A 1 185 ? -7.529 -0.583 8.781 1.00 92.94 185 ALA A N 1
ATOM 1463 C CA . ALA A 1 185 ? -8.196 -1.865 8.602 1.00 92.94 185 ALA A CA 1
ATOM 1464 C C . ALA A 1 185 ? -9.358 -2.036 9.589 1.00 92.94 185 ALA A C 1
ATOM 1466 O O . ALA A 1 185 ? -9.535 -1.237 10.518 1.00 92.94 185 ALA A O 1
ATOM 1467 N N . GLY A 1 186 ? -10.132 -3.105 9.402 1.00 86.62 186 GLY A N 1
ATOM 1468 C CA . GLY A 1 186 ? -11.140 -3.552 10.368 1.00 86.62 186 GLY A CA 1
ATOM 1469 C C . GLY A 1 186 ? -12.585 -3.174 10.041 1.00 86.62 186 GLY A C 1
ATOM 1470 O O . GLY A 1 186 ? -13.453 -3.368 10.889 1.00 86.62 186 GLY A O 1
ATOM 1471 N N . ILE A 1 187 ? -12.846 -2.661 8.835 1.00 94.88 187 ILE A N 1
ATOM 1472 C CA . ILE A 1 187 ? -14.195 -2.576 8.259 1.00 94.88 187 ILE A CA 1
ATOM 1473 C C . ILE A 1 187 ? -14.194 -3.179 6.853 1.00 94.88 187 ILE A C 1
ATOM 1475 O O . ILE A 1 187 ? -13.218 -3.074 6.111 1.00 94.88 187 ILE A O 1
ATOM 1479 N N . ASN A 1 188 ? -15.304 -3.794 6.474 1.00 96.31 188 ASN A N 1
ATOM 1480 C CA . ASN A 1 188 ? -15.458 -4.547 5.239 1.00 96.31 188 ASN A CA 1
ATOM 1481 C C . ASN A 1 188 ? -15.110 -3.702 3.994 1.00 96.31 188 ASN A C 1
ATOM 1483 O O . ASN A 1 188 ? -15.748 -2.683 3.707 1.00 96.31 188 ASN A O 1
ATOM 1487 N N . GLY A 1 189 ? -14.108 -4.156 3.232 1.00 96.00 189 GLY A N 1
ATOM 1488 C CA . GLY A 1 189 ? -13.684 -3.560 1.964 1.00 96.00 189 GLY A CA 1
ATOM 1489 C C . GLY A 1 189 ? -12.623 -2.459 2.056 1.00 96.00 189 GLY A C 1
ATOM 1490 O O . GLY A 1 189 ? -12.217 -1.956 1.007 1.00 96.00 189 GLY A O 1
ATOM 1491 N N . VAL A 1 190 ? -12.164 -2.052 3.247 1.00 97.19 190 VAL A N 1
ATOM 1492 C CA . VAL A 1 190 ? -11.284 -0.874 3.379 1.00 97.19 190 VAL A CA 1
ATOM 1493 C C . VAL A 1 190 ? -9.849 -1.138 2.923 1.00 97.19 190 VAL A C 1
ATOM 1495 O O . VAL A 1 190 ? -9.252 -0.289 2.263 1.00 97.19 190 VAL A O 1
ATOM 1498 N N . GLU A 1 191 ? -9.288 -2.310 3.211 1.00 97.62 191 GLU A N 1
ATOM 1499 C CA . GLU A 1 191 ? -7.900 -2.664 2.896 1.00 97.62 191 GLU A CA 1
ATOM 1500 C C . GLU A 1 191 ? -7.722 -2.823 1.380 1.00 97.62 191 GLU A C 1
ATOM 1502 O O . GLU A 1 191 ? -6.876 -2.171 0.757 1.00 97.62 191 GLU A O 1
ATOM 1507 N N . ALA A 1 192 ? -8.575 -3.641 0.756 1.00 98.00 192 ALA A N 1
ATOM 1508 C CA . ALA A 1 192 ? -8.573 -3.840 -0.690 1.00 98.00 192 ALA A CA 1
ATOM 1509 C C . ALA A 1 192 ? -9.060 -2.594 -1.446 1.00 98.00 192 ALA A C 1
ATOM 1511 O O . ALA A 1 192 ? -8.484 -2.240 -2.475 1.00 98.00 192 ALA A O 1
ATOM 1512 N N . GLY A 1 193 ? -10.065 -1.884 -0.922 1.00 97.81 193 GLY A N 1
ATOM 1513 C CA . GLY A 1 193 ? -10.605 -0.673 -1.536 1.00 97.81 193 GLY A CA 1
ATOM 1514 C C . GLY A 1 193 ? -9.587 0.464 -1.600 1.00 97.81 193 GLY A C 1
ATOM 1515 O O . GLY A 1 193 ? -9.389 1.047 -2.664 1.00 97.81 193 GLY A O 1
ATOM 1516 N N . GLN A 1 194 ? -8.891 0.759 -0.497 1.00 97.50 194 GLN A N 1
ATOM 1517 C CA . GLN A 1 194 ? -7.908 1.849 -0.475 1.00 97.50 194 GLN A CA 1
ATOM 1518 C C . GLN A 1 194 ? -6.719 1.543 -1.389 1.00 97.50 194 GLN A C 1
ATOM 1520 O O . GLN A 1 194 ? -6.275 2.407 -2.142 1.00 97.50 194 GLN A O 1
ATOM 1525 N N . SER A 1 195 ? -6.263 0.286 -1.384 1.00 98.12 195 SER A N 1
ATOM 1526 C CA . SER A 1 195 ? -5.167 -0.183 -2.231 1.00 98.12 195 SER A CA 1
ATOM 1527 C C . SER A 1 195 ? -5.530 -0.082 -3.712 1.00 98.12 195 SER A C 1
ATOM 1529 O O . SER A 1 195 ? -4.696 0.322 -4.520 1.00 98.12 195 SER A O 1
ATOM 1531 N N . LEU A 1 196 ? -6.786 -0.380 -4.065 1.00 98.12 196 LEU A N 1
ATOM 1532 C CA . LEU A 1 196 ? -7.305 -0.221 -5.420 1.00 98.12 196 LEU A CA 1
ATOM 1533 C C . LEU A 1 196 ? -7.331 1.254 -5.846 1.00 98.12 196 LEU A C 1
ATOM 1535 O O . LEU A 1 196 ? -6.862 1.568 -6.936 1.00 98.12 196 LEU A O 1
ATOM 1539 N N . VAL A 1 197 ? -7.819 2.165 -4.993 1.00 97.31 197 VAL A N 1
ATOM 1540 C CA . VAL A 1 197 ? -7.834 3.610 -5.296 1.00 97.31 197 VAL A CA 1
ATOM 1541 C C . VAL A 1 197 ? -6.415 4.148 -5.489 1.00 97.31 197 VAL A C 1
ATOM 1543 O O . VAL A 1 197 ? -6.167 4.880 -6.449 1.00 97.31 197 VAL A O 1
ATOM 1546 N N . ILE A 1 198 ? -5.468 3.755 -4.630 1.00 96.81 198 ILE A N 1
ATOM 1547 C CA . ILE A 1 198 ? -4.057 4.145 -4.761 1.00 96.81 198 ILE A CA 1
ATOM 1548 C C . ILE A 1 198 ? -3.480 3.600 -6.072 1.00 96.81 198 ILE A C 1
ATOM 1550 O O . ILE A 1 198 ? -2.922 4.365 -6.855 1.00 96.81 198 ILE A O 1
ATOM 1554 N N . ALA A 1 199 ? -3.652 2.307 -6.354 1.00 97.88 199 ALA A N 1
ATOM 1555 C CA . ALA A 1 199 ? -3.117 1.681 -7.560 1.00 97.88 199 ALA A CA 1
ATOM 1556 C C . ALA A 1 199 ? -3.692 2.288 -8.846 1.00 97.88 199 ALA A C 1
ATOM 1558 O O . ALA A 1 199 ? -2.935 2.560 -9.774 1.00 97.88 199 ALA A O 1
ATOM 1559 N N . VAL A 1 200 ? -5.000 2.562 -8.891 1.00 96.88 200 VAL A N 1
ATOM 1560 C CA . VAL A 1 200 ? -5.643 3.245 -10.023 1.00 96.88 200 VAL A CA 1
ATOM 1561 C C . VAL A 1 200 ? -5.126 4.676 -10.160 1.00 96.88 200 VAL A C 1
ATOM 1563 O O . VAL A 1 200 ? -4.813 5.095 -11.268 1.00 96.88 200 VAL A O 1
ATOM 1566 N N . SER A 1 201 ? -4.953 5.414 -9.059 1.00 95.19 201 SER A N 1
ATOM 1567 C CA . SER A 1 201 ? -4.399 6.778 -9.096 1.00 95.19 201 SER A CA 1
ATOM 1568 C C . SER A 1 201 ? -2.970 6.796 -9.645 1.00 95.19 201 SER A C 1
ATOM 1570 O O . SER A 1 201 ? -2.640 7.616 -10.503 1.00 95.19 201 SER A O 1
ATOM 1572 N N . VAL A 1 202 ? -2.136 5.849 -9.207 1.00 95.06 202 VAL A N 1
ATOM 1573 C CA . VAL A 1 202 ? -0.766 5.680 -9.705 1.00 95.06 202 VAL A CA 1
ATOM 1574 C C . VAL A 1 202 ? -0.779 5.225 -11.169 1.00 95.06 202 VAL A C 1
ATOM 1576 O O . VAL A 1 202 ? 0.010 5.729 -11.962 1.00 95.06 202 VAL A O 1
ATOM 1579 N N . ALA A 1 203 ? -1.677 4.326 -11.575 1.00 95.50 203 ALA A N 1
ATOM 1580 C CA . ALA A 1 203 ? -1.811 3.908 -12.971 1.00 95.50 203 ALA A CA 1
ATOM 1581 C C . ALA A 1 203 ? -2.235 5.076 -13.877 1.00 95.50 203 ALA A C 1
ATOM 1583 O O . ALA A 1 203 ? -1.591 5.310 -14.896 1.00 95.50 203 ALA A O 1
ATOM 1584 N N . CYS A 1 204 ? -3.233 5.869 -13.474 1.00 94.00 204 CYS A N 1
ATOM 1585 C CA . CYS A 1 204 ? -3.636 7.092 -14.171 1.00 94.00 204 CYS A CA 1
ATOM 1586 C C . CYS A 1 204 ? -2.475 8.083 -14.280 1.00 94.00 204 CYS A C 1
ATOM 1588 O O . CYS A 1 204 ? -2.233 8.619 -15.357 1.00 94.00 204 CYS A O 1
ATOM 1590 N N . PHE A 1 205 ? -1.717 8.288 -13.199 1.00 91.56 205 PHE A N 1
ATOM 1591 C CA . PHE A 1 205 ? -0.503 9.102 -13.234 1.00 91.56 205 PHE A CA 1
ATOM 1592 C C . PHE A 1 205 ? 0.505 8.574 -14.262 1.00 91.56 205 PHE A C 1
ATOM 1594 O O . PHE A 1 205 ? 0.982 9.348 -15.083 1.00 91.56 205 PHE A O 1
ATOM 1601 N N . ASN A 1 206 ? 0.787 7.268 -14.279 1.00 91.75 206 ASN A N 1
ATOM 1602 C CA . ASN A 1 206 ? 1.708 6.678 -15.253 1.00 91.75 206 ASN A CA 1
ATOM 1603 C C . ASN A 1 206 ? 1.206 6.834 -16.695 1.00 91.75 206 ASN A C 1
ATOM 1605 O O . ASN A 1 206 ? 1.996 7.186 -17.561 1.00 91.75 206 ASN A O 1
ATOM 1609 N N . ILE A 1 207 ? -0.092 6.647 -16.956 1.00 91.62 207 ILE A N 1
ATOM 1610 C CA . ILE A 1 207 ? -0.682 6.864 -18.287 1.00 91.62 207 ILE A CA 1
ATOM 1611 C C . ILE A 1 207 ? -0.537 8.331 -18.706 1.00 91.62 207 ILE A C 1
ATOM 1613 O O . ILE A 1 207 ? -0.063 8.605 -19.803 1.00 91.62 207 ILE A O 1
ATOM 1617 N N . ILE A 1 208 ? -0.873 9.278 -17.824 1.00 90.44 208 ILE A N 1
ATOM 1618 C CA . ILE A 1 208 ? -0.713 10.716 -18.091 1.00 90.44 208 ILE A CA 1
ATOM 1619 C C . ILE A 1 208 ? 0.747 11.050 -18.401 1.00 90.44 208 ILE A C 1
ATOM 1621 O O . ILE A 1 208 ? 1.005 11.865 -19.281 1.00 90.44 208 ILE A O 1
ATOM 1625 N N . GLN A 1 209 ? 1.697 10.434 -17.696 1.00 86.88 209 GLN A N 1
ATOM 1626 C CA . GLN A 1 209 ? 3.117 10.629 -17.960 1.00 86.88 209 GLN A CA 1
ATOM 1627 C C . GLN A 1 209 ? 3.519 10.048 -19.319 1.00 86.88 209 GLN A C 1
ATOM 1629 O O . GLN A 1 209 ? 4.201 10.738 -20.060 1.00 86.88 209 GLN A O 1
ATOM 1634 N N . LEU A 1 210 ? 3.036 8.864 -19.699 1.00 87.12 210 LEU A N 1
ATOM 1635 C CA . LEU A 1 210 ? 3.302 8.269 -21.018 1.00 87.12 210 LEU A CA 1
ATOM 1636 C C . LEU A 1 210 ? 2.698 9.054 -22.189 1.00 87.12 210 LEU A C 1
ATOM 1638 O O . LEU A 1 210 ? 3.202 8.980 -23.302 1.00 87.12 210 LEU A O 1
ATOM 1642 N N . MET A 1 211 ? 1.635 9.824 -21.955 1.00 85.00 211 MET A N 1
ATOM 1643 C CA . MET A 1 211 ? 1.076 10.720 -22.973 1.00 85.00 211 MET A CA 1
ATOM 1644 C C . MET A 1 211 ? 1.919 11.987 -23.179 1.00 85.00 211 MET A C 1
ATOM 1646 O O . MET A 1 211 ? 1.649 12.755 -24.103 1.00 85.00 211 MET A O 1
ATOM 1650 N N . ARG A 1 212 ? 2.917 12.247 -22.323 1.00 79.06 212 ARG A N 1
ATOM 1651 C CA . ARG A 1 212 ? 3.812 13.398 -22.472 1.00 79.06 212 ARG A CA 1
ATOM 1652 C C . ARG A 1 212 ? 4.965 13.026 -23.411 1.00 79.06 212 ARG A C 1
ATOM 1654 O O . ARG A 1 212 ? 5.667 12.066 -23.107 1.00 79.06 212 ARG A O 1
ATOM 1661 N N . PRO A 1 213 ? 5.235 13.813 -24.471 1.00 52.34 213 PRO A N 1
ATOM 1662 C CA . PRO A 1 213 ? 6.272 13.517 -25.473 1.00 52.34 213 PRO A CA 1
ATOM 1663 C C . PRO A 1 213 ? 7.710 13.345 -24.946 1.00 52.34 213 PRO A C 1
ATOM 1665 O O . PRO A 1 213 ? 8.588 12.932 -25.695 1.00 52.34 213 PRO A O 1
ATOM 1668 N N . GLU A 1 214 ? 7.971 13.696 -23.687 1.00 50.38 214 GLU A N 1
ATOM 1669 C CA . GLU A 1 214 ? 9.307 13.780 -23.077 1.00 50.38 214 GLU A CA 1
ATOM 1670 C C . GLU A 1 214 ? 9.464 12.886 -21.839 1.00 50.38 214 GLU A C 1
ATOM 1672 O O . GLU A 1 214 ? 10.473 12.964 -21.134 1.00 50.38 214 GLU A O 1
ATOM 1677 N N . ALA A 1 215 ? 8.460 12.066 -21.513 1.00 56.53 215 ALA A N 1
ATOM 1678 C CA . ALA A 1 215 ? 8.557 11.184 -20.360 1.00 56.53 215 ALA A CA 1
ATOM 1679 C C . ALA A 1 215 ? 9.549 10.040 -20.609 1.00 56.53 215 ALA A C 1
ATOM 1681 O O . ALA A 1 215 ? 9.700 9.534 -21.718 1.00 56.53 215 ALA A O 1
ATOM 1682 N N . GLN A 1 216 ? 10.221 9.591 -19.545 1.00 61.59 216 GLN A N 1
ATOM 1683 C CA . GLN A 1 216 ? 10.920 8.313 -19.600 1.00 61.59 216 GLN A CA 1
ATOM 1684 C C . GLN A 1 216 ? 9.876 7.199 -19.683 1.00 61.59 216 GLN A C 1
ATOM 1686 O O . GLN A 1 216 ? 9.210 6.882 -18.698 1.00 61.59 216 GLN A O 1
ATOM 1691 N N . ASP A 1 217 ? 9.756 6.591 -20.857 1.00 77.31 217 ASP A N 1
ATOM 1692 C CA . ASP A 1 217 ? 8.730 5.582 -21.120 1.00 77.31 217 ASP A CA 1
ATOM 1693 C C . ASP A 1 217 ? 8.878 4.340 -20.231 1.00 77.31 217 ASP A C 1
ATOM 1695 O O . ASP A 1 217 ? 7.906 3.817 -19.685 1.00 77.31 217 ASP A O 1
ATOM 1699 N N . TRP A 1 218 ? 10.111 3.863 -20.037 1.00 85.88 218 TRP A N 1
ATOM 1700 C CA . TRP A 1 218 ? 10.353 2.576 -19.383 1.00 85.88 218 TRP A CA 1
ATOM 1701 C C . TRP A 1 218 ? 9.909 2.509 -17.908 1.00 85.88 218 TRP A C 1
ATOM 1703 O O . TRP A 1 218 ? 9.191 1.566 -17.578 1.00 85.88 218 TRP A O 1
ATOM 1713 N N . PRO A 1 219 ? 10.267 3.452 -17.010 1.00 88.69 219 PRO A N 1
ATOM 1714 C CA . PRO A 1 219 ? 9.844 3.391 -15.607 1.00 88.69 219 PRO A CA 1
ATOM 1715 C C . PRO A 1 219 ? 8.316 3.410 -15.430 1.00 88.69 219 PRO A C 1
ATOM 1717 O O . PRO A 1 219 ? 7.775 2.681 -14.596 1.00 88.69 219 PRO A O 1
ATOM 1720 N N . HIS A 1 220 ? 7.607 4.198 -16.245 1.00 91.12 220 HIS A N 1
ATOM 1721 C CA . HIS A 1 220 ? 6.147 4.298 -16.192 1.00 91.12 220 HIS A CA 1
ATOM 1722 C C . HIS A 1 220 ? 5.455 3.048 -16.754 1.00 91.12 220 HIS A C 1
ATOM 1724 O O . HIS A 1 220 ? 4.478 2.568 -16.177 1.00 91.12 220 HIS A O 1
ATOM 1730 N N . VAL A 1 221 ? 5.995 2.458 -17.822 1.00 92.00 221 VAL A N 1
ATOM 1731 C CA . VAL A 1 221 ? 5.514 1.177 -18.374 1.00 92.00 221 VAL A CA 1
ATOM 1732 C C . VAL A 1 221 ? 5.771 0.036 -17.421 1.00 92.00 221 VAL A C 1
ATOM 1734 O O . VAL A 1 221 ? 4.877 -0.769 -17.187 1.00 92.00 221 VAL A O 1
ATOM 1737 N N . LEU A 1 222 ? 6.967 -0.013 -16.835 1.00 92.75 222 LEU A N 1
ATOM 1738 C CA . LEU A 1 222 ? 7.318 -0.995 -15.823 1.00 92.75 222 LEU A CA 1
ATOM 1739 C C . LEU A 1 222 ? 6.310 -0.929 -14.675 1.00 92.75 222 LEU A C 1
ATOM 1741 O O . LEU A 1 222 ? 5.716 -1.944 -14.329 1.00 92.75 222 LEU A O 1
ATOM 1745 N N . SER A 1 223 ? 6.038 0.271 -14.157 1.00 95.75 223 SER A N 1
ATOM 1746 C CA . SER A 1 223 ? 4.997 0.488 -13.150 1.00 95.75 223 SER A CA 1
ATOM 1747 C C . SER A 1 223 ? 3.630 -0.058 -13.593 1.00 95.75 223 SER A C 1
ATOM 1749 O O . SER A 1 223 ? 3.002 -0.810 -12.848 1.00 95.75 223 SER A O 1
ATOM 1751 N N . LEU A 1 224 ? 3.180 0.232 -14.819 1.00 96.00 224 LEU A N 1
ATOM 1752 C CA . LEU A 1 224 ? 1.908 -0.282 -15.348 1.00 96.00 224 LEU A CA 1
ATOM 1753 C C . LEU A 1 224 ? 1.885 -1.810 -15.519 1.00 96.00 224 LEU A C 1
ATOM 1755 O O . LEU A 1 224 ? 0.840 -2.422 -15.289 1.00 96.00 224 LEU A O 1
ATOM 1759 N N . CYS A 1 225 ? 3.013 -2.441 -15.854 1.00 95.81 225 CYS A N 1
ATOM 1760 C CA . CYS A 1 225 ? 3.140 -3.899 -15.909 1.00 95.81 225 CYS A CA 1
ATOM 1761 C C . CYS A 1 225 ? 2.914 -4.545 -14.535 1.00 95.81 225 CYS A C 1
ATOM 1763 O O . CYS A 1 225 ? 2.275 -5.588 -14.457 1.00 95.81 225 CYS A O 1
ATOM 1765 N N . PHE A 1 226 ? 3.387 -3.925 -13.448 1.00 97.69 226 PHE A N 1
ATOM 1766 C CA . PHE A 1 226 ? 3.114 -4.398 -12.085 1.00 97.69 226 PHE A CA 1
ATOM 1767 C C . PHE A 1 226 ? 1.692 -4.054 -11.622 1.00 97.69 226 PHE A C 1
ATOM 1769 O O . PHE A 1 226 ? 1.054 -4.865 -10.948 1.00 97.69 226 PHE A O 1
ATOM 1776 N N . LEU A 1 227 ? 1.192 -2.860 -11.958 1.00 97.94 227 LEU A N 1
ATOM 1777 C CA . LEU A 1 227 ? -0.093 -2.360 -11.467 1.00 97.94 227 LEU A CA 1
ATOM 1778 C C . LEU A 1 227 ? -1.297 -2.975 -12.171 1.00 97.94 227 LEU A C 1
ATOM 1780 O O . LEU A 1 227 ? -2.307 -3.195 -11.512 1.00 97.94 227 LEU A O 1
ATOM 1784 N N . SER A 1 228 ? -1.230 -3.264 -13.472 1.00 97.25 228 SER A N 1
ATOM 1785 C CA . SER A 1 228 ? -2.394 -3.794 -14.194 1.00 97.25 228 SER A CA 1
ATOM 1786 C C . SER A 1 228 ? -2.866 -5.152 -13.643 1.00 97.25 228 SER A C 1
ATOM 1788 O O . SER A 1 228 ? -4.049 -5.244 -13.285 1.00 97.25 228 SER A O 1
ATOM 1790 N N . PRO A 1 229 ? -1.995 -6.160 -13.404 1.00 97.88 229 PRO A N 1
ATOM 1791 C CA . PRO A 1 229 ? -2.432 -7.411 -12.791 1.00 97.88 229 PRO A CA 1
ATOM 1792 C C . PRO A 1 229 ? -2.794 -7.221 -11.316 1.00 97.88 229 PRO A C 1
ATOM 1794 O O . PRO A 1 229 ? -3.694 -7.891 -10.813 1.00 97.88 229 PRO A O 1
ATOM 1797 N N . PHE A 1 230 ? -2.129 -6.292 -10.614 1.00 98.62 230 PHE A N 1
ATOM 1798 C CA . PHE A 1 230 ? -2.428 -5.977 -9.215 1.00 98.62 230 PHE A CA 1
ATOM 1799 C C . PHE A 1 230 ? -3.846 -5.414 -9.056 1.00 98.62 230 PHE A C 1
ATOM 1801 O O . PHE A 1 230 ? -4.607 -5.892 -8.215 1.00 98.62 230 PHE A O 1
ATOM 1808 N N . ILE A 1 231 ? -4.226 -4.444 -9.893 1.00 98.69 231 ILE A N 1
ATOM 1809 C CA . ILE A 1 231 ? -5.568 -3.850 -9.943 1.00 98.69 231 ILE A CA 1
ATOM 1810 C C . ILE A 1 231 ? -6.600 -4.937 -10.236 1.00 98.69 231 ILE A C 1
ATOM 1812 O O . ILE A 1 231 ? -7.597 -5.040 -9.523 1.00 98.69 231 ILE A O 1
ATOM 1816 N N . ALA A 1 232 ? -6.351 -5.783 -11.237 1.00 98.50 232 ALA A N 1
ATOM 1817 C CA . ALA A 1 232 ? -7.273 -6.843 -11.620 1.00 98.50 232 ALA A CA 1
ATOM 1818 C C . ALA A 1 232 ? -7.476 -7.889 -10.509 1.00 98.50 232 ALA A C 1
ATOM 1820 O O . ALA A 1 232 ? -8.611 -8.179 -10.131 1.00 98.50 232 ALA A O 1
ATOM 1821 N N . SER A 1 233 ? -6.400 -8.418 -9.923 1.00 98.38 233 SER A N 1
ATOM 1822 C CA . SER A 1 233 ? -6.497 -9.386 -8.822 1.00 98.38 233 SER A CA 1
ATOM 1823 C C . SER A 1 233 ? -7.100 -8.774 -7.553 1.00 98.38 233 SER A C 1
ATOM 1825 O O . SER A 1 233 ? -7.886 -9.428 -6.867 1.00 98.38 233 SER A O 1
ATOM 1827 N N . THR A 1 234 ? -6.795 -7.507 -7.255 1.00 98.62 234 THR A N 1
ATOM 1828 C CA . THR A 1 234 ? -7.385 -6.790 -6.114 1.00 98.62 234 THR A CA 1
ATOM 1829 C C . THR A 1 234 ? -8.871 -6.534 -6.330 1.00 98.62 234 THR A C 1
ATOM 1831 O O . THR A 1 234 ? -9.652 -6.701 -5.401 1.00 98.62 234 THR A O 1
ATOM 1834 N N . LEU A 1 235 ? -9.300 -6.198 -7.550 1.00 98.50 235 LEU A N 1
ATOM 1835 C CA . LEU A 1 235 ? -10.715 -6.025 -7.879 1.00 98.50 235 LEU A CA 1
ATOM 1836 C C . LEU A 1 235 ? -11.497 -7.342 -7.735 1.00 98.50 235 LEU A C 1
ATOM 1838 O O . LEU A 1 235 ? -12.629 -7.337 -7.246 1.00 98.50 235 LEU A O 1
ATOM 1842 N N . ALA A 1 236 ? -10.893 -8.473 -8.114 1.00 98.25 236 ALA A N 1
ATOM 1843 C CA . ALA A 1 236 ? -11.469 -9.798 -7.885 1.00 98.25 236 ALA A CA 1
ATOM 1844 C C . ALA A 1 236 ? -11.634 -10.087 -6.385 1.00 98.25 236 ALA A C 1
ATOM 1846 O O . ALA A 1 236 ? -12.709 -10.500 -5.956 1.00 98.25 236 ALA A O 1
ATOM 1847 N N . LEU A 1 237 ? -10.605 -9.813 -5.576 1.00 98.50 237 LEU A N 1
ATOM 1848 C CA . LEU A 1 237 ? -10.661 -9.964 -4.120 1.00 98.50 237 LEU A CA 1
ATOM 1849 C C . LEU A 1 237 ? -11.706 -9.039 -3.482 1.00 98.50 237 LEU A C 1
ATOM 1851 O O . LEU A 1 237 ? -12.529 -9.490 -2.683 1.00 98.50 237 LEU A O 1
ATOM 1855 N N . LEU A 1 238 ? -11.720 -7.765 -3.883 1.00 98.06 238 LEU A N 1
ATOM 1856 C CA . LEU A 1 238 ? -12.645 -6.753 -3.384 1.00 98.06 238 LEU A CA 1
ATOM 1857 C C . LEU A 1 238 ? -14.095 -7.157 -3.639 1.00 98.06 238 LEU A C 1
ATOM 1859 O O . LEU A 1 238 ? -14.927 -6.952 -2.771 1.00 98.06 238 LEU A O 1
ATOM 1863 N N . ARG A 1 239 ? -14.414 -7.808 -4.764 1.00 97.75 239 ARG A N 1
ATOM 1864 C CA . ARG A 1 239 ? -15.772 -8.313 -5.032 1.00 97.75 239 ARG A CA 1
ATOM 1865 C C . ARG A 1 239 ? -16.302 -9.236 -3.926 1.00 97.75 239 ARG A C 1
ATOM 1867 O O . ARG A 1 239 ? -17.499 -9.215 -3.648 1.00 97.75 239 ARG A O 1
ATOM 1874 N N . TYR A 1 240 ? -15.440 -10.053 -3.320 1.00 97.31 240 TYR A N 1
ATOM 1875 C CA . TYR A 1 240 ? -15.814 -10.960 -2.230 1.00 97.31 240 TYR A CA 1
ATOM 1876 C C . TYR A 1 240 ? -15.622 -10.341 -0.840 1.00 97.31 240 TYR A C 1
ATOM 1878 O O . TYR A 1 240 ? -16.297 -10.749 0.103 1.00 97.31 240 TYR A O 1
ATOM 1886 N N . ASN A 1 241 ? -14.705 -9.383 -0.705 1.00 97.75 241 ASN A N 1
ATOM 1887 C CA . ASN A 1 241 ? -14.411 -8.687 0.547 1.00 97.75 241 ASN A CA 1
ATOM 1888 C C . ASN A 1 241 ? -15.314 -7.458 0.791 1.00 97.75 241 ASN A C 1
ATOM 1890 O O . ASN A 1 241 ? -15.446 -7.012 1.926 1.00 97.75 241 ASN A O 1
ATOM 1894 N N . TRP A 1 242 ? -15.963 -6.926 -0.248 1.00 97.19 242 TRP A N 1
ATOM 1895 C CA . TRP A 1 242 ? -16.879 -5.794 -0.140 1.00 97.19 242 TRP A CA 1
ATOM 1896 C C . TRP A 1 242 ? -18.045 -6.101 0.799 1.00 97.19 242 TRP A C 1
ATOM 1898 O O . TRP A 1 242 ? -18.489 -7.245 0.901 1.00 97.19 242 TRP A O 1
ATOM 1908 N N . PHE A 1 243 ? -18.575 -5.067 1.454 1.00 93.44 243 PHE A N 1
ATOM 1909 C CA . PHE A 1 243 ? -19.686 -5.209 2.386 1.00 93.44 243 PHE A CA 1
ATOM 1910 C C . PHE A 1 243 ? -20.934 -5.838 1.725 1.00 93.44 243 PHE A C 1
ATOM 1912 O O . PHE A 1 243 ? -21.403 -5.330 0.700 1.00 93.44 243 PHE A O 1
ATOM 1919 N N . PRO A 1 244 ? -21.550 -6.867 2.338 1.00 93.12 244 PRO A N 1
ATOM 1920 C CA . PRO A 1 244 ? -21.076 -7.629 3.498 1.00 93.12 244 PRO A CA 1
ATOM 1921 C C . PRO A 1 244 ? -19.985 -8.643 3.104 1.00 93.12 244 PRO A C 1
ATOM 1923 O O . PRO A 1 244 ? -20.210 -9.475 2.221 1.00 93.12 244 PRO A O 1
ATOM 1926 N N . ALA A 1 245 ? -18.839 -8.623 3.797 1.00 94.62 245 ALA A N 1
ATOM 1927 C CA . ALA A 1 245 ? -17.696 -9.451 3.412 1.00 94.62 245 ALA A CA 1
ATOM 1928 C C . ALA A 1 245 ? -17.997 -10.952 3.500 1.00 94.62 245 ALA A C 1
ATOM 1930 O O . ALA A 1 245 ? -18.565 -11.443 4.481 1.00 94.62 245 ALA A O 1
ATOM 1931 N N . ARG A 1 246 ? -17.574 -11.680 2.463 1.00 95.12 246 ARG A N 1
ATOM 1932 C CA . ARG A 1 246 ? -17.559 -13.151 2.398 1.00 95.12 246 ARG A CA 1
ATOM 1933 C C . ARG A 1 246 ? -16.173 -13.729 2.643 1.00 95.12 246 ARG A C 1
ATOM 1935 O O . ARG A 1 246 ? -16.063 -14.927 2.872 1.00 95.12 246 ARG A O 1
ATOM 1942 N N . VAL A 1 247 ? -15.140 -12.896 2.547 1.00 97.12 247 VAL A N 1
ATOM 1943 C CA . VAL A 1 247 ? -13.737 -13.247 2.771 1.00 97.12 247 VAL A CA 1
ATOM 1944 C C . VAL A 1 247 ? -13.009 -12.083 3.437 1.00 97.12 247 VAL A C 1
ATOM 1946 O O . VAL A 1 247 ? -13.319 -10.923 3.146 1.00 97.12 247 VAL A O 1
ATOM 1949 N N . PHE A 1 248 ? -12.010 -12.383 4.264 1.00 97.62 248 PHE A N 1
ATOM 1950 C CA . PHE A 1 248 ? -11.054 -11.398 4.765 1.00 97.62 248 PHE A CA 1
ATOM 1951 C C . PHE A 1 248 ? -9.721 -11.516 4.042 1.00 97.62 248 PHE A C 1
ATOM 1953 O O . PHE A 1 248 ? -9.300 -12.597 3.622 1.00 97.62 248 PHE A O 1
ATOM 1960 N N . VAL A 1 249 ? -9.078 -10.369 3.847 1.00 97.69 249 VAL A N 1
ATOM 1961 C CA . VAL A 1 249 ? -7.865 -10.275 3.037 1.00 97.69 249 VAL A CA 1
ATOM 1962 C C . VAL A 1 249 ? -6.621 -10.764 3.790 1.00 97.69 249 VAL A C 1
ATOM 1964 O O . VAL A 1 249 ? -5.780 -11.411 3.164 1.00 97.69 249 VAL A O 1
ATOM 1967 N N . GLY A 1 250 ? -6.561 -10.527 5.107 1.00 95.44 250 GLY A N 1
ATOM 1968 C CA . GLY A 1 250 ? -5.426 -10.825 5.990 1.00 95.44 250 GLY A CA 1
ATOM 1969 C C . GLY A 1 250 ? -4.216 -9.903 5.810 1.00 95.44 250 GLY A C 1
ATOM 1970 O O . GLY A 1 250 ? -4.147 -9.115 4.856 1.00 95.44 250 GLY A O 1
ATOM 1971 N N . ASP A 1 251 ? -3.224 -10.049 6.691 1.00 95.69 251 ASP A N 1
ATOM 1972 C CA . ASP A 1 251 ? -1.944 -9.332 6.633 1.00 95.69 251 ASP A CA 1
ATOM 1973 C C . ASP A 1 251 ? -1.201 -9.626 5.320 1.00 95.69 251 ASP A C 1
ATOM 1975 O O . ASP A 1 251 ? -0.544 -8.743 4.761 1.00 95.69 251 ASP A O 1
ATOM 1979 N N . THR A 1 252 ? -1.381 -10.826 4.755 1.00 97.50 252 THR A N 1
ATOM 1980 C CA . THR A 1 252 ? -0.858 -11.230 3.441 1.00 97.50 252 THR A CA 1
ATOM 1981 C C . THR A 1 252 ? -1.163 -10.190 2.366 1.00 97.50 252 THR A C 1
ATOM 1983 O O . THR A 1 252 ? -0.278 -9.808 1.594 1.00 97.50 252 THR A O 1
ATOM 1986 N N . PHE A 1 253 ? -2.408 -9.705 2.308 1.00 98.44 253 PHE A N 1
ATOM 1987 C CA . PHE A 1 253 ? -2.796 -8.698 1.327 1.00 98.44 253 PHE A CA 1
ATOM 1988 C C . PHE A 1 253 ? -2.151 -7.344 1.621 1.00 98.44 253 PHE A C 1
ATOM 1990 O O . PHE A 1 253 ? -1.654 -6.704 0.700 1.00 98.44 253 PHE A O 1
ATOM 1997 N N . CYS A 1 254 ? -2.112 -6.913 2.882 1.00 97.69 254 CYS A N 1
ATOM 1998 C CA . CYS A 1 254 ? -1.506 -5.637 3.266 1.00 97.69 254 CYS A CA 1
ATOM 1999 C C . CYS A 1 254 ? -0.010 -5.584 2.906 1.00 97.69 254 CYS A C 1
ATOM 2001 O O . CYS A 1 254 ? 0.472 -4.582 2.370 1.00 97.69 254 CYS A O 1
ATOM 2003 N N . TYR A 1 255 ? 0.717 -6.685 3.124 1.00 97.94 255 TYR A N 1
ATOM 2004 C CA . TYR A 1 255 ? 2.121 -6.817 2.730 1.00 97.94 255 TYR A CA 1
ATOM 2005 C C . TYR A 1 255 ? 2.279 -6.804 1.210 1.00 97.94 255 TYR A C 1
ATOM 2007 O O . TYR A 1 255 ? 3.127 -6.084 0.679 1.00 97.94 255 TYR A O 1
ATOM 2015 N N . TRP A 1 256 ? 1.445 -7.562 0.497 1.00 98.50 256 TRP A N 1
ATOM 2016 C CA . TRP A 1 256 ? 1.457 -7.600 -0.962 1.00 98.50 256 TRP A CA 1
ATOM 2017 C C . TRP A 1 256 ? 1.161 -6.229 -1.585 1.00 98.50 256 TRP A C 1
ATOM 2019 O O . TRP A 1 256 ? 1.919 -5.765 -2.442 1.00 98.50 256 TRP A O 1
ATOM 2029 N N . ALA A 1 257 ? 0.097 -5.561 -1.141 1.00 98.50 257 ALA A N 1
ATOM 2030 C CA . ALA A 1 257 ? -0.325 -4.256 -1.633 1.00 98.50 257 ALA A CA 1
ATOM 2031 C C . ALA A 1 257 ? 0.727 -3.184 -1.350 1.00 98.50 257 ALA A C 1
ATOM 2033 O O . ALA A 1 257 ? 1.177 -2.501 -2.272 1.00 98.50 257 ALA A O 1
ATOM 2034 N N . GLY A 1 258 ? 1.182 -3.084 -0.098 1.00 97.69 258 GLY A N 1
ATOM 2035 C CA . GLY A 1 258 ? 2.187 -2.102 0.291 1.00 97.69 258 GLY A CA 1
ATOM 2036 C C . GLY A 1 258 ? 3.516 -2.296 -0.435 1.00 97.69 258 GLY A C 1
ATOM 2037 O O . GLY A 1 258 ? 4.100 -1.317 -0.899 1.00 97.69 258 GLY A O 1
ATOM 2038 N N . MET A 1 259 ? 3.968 -3.544 -0.601 1.00 98.19 259 MET A N 1
ATOM 2039 C CA . MET A 1 259 ? 5.185 -3.842 -1.357 1.00 98.19 259 MET A CA 1
ATOM 2040 C C . MET A 1 259 ? 5.021 -3.506 -2.841 1.00 98.19 259 MET A C 1
ATOM 2042 O O . MET A 1 259 ? 5.889 -2.847 -3.403 1.00 98.19 259 MET A O 1
ATOM 2046 N N . SER A 1 260 ? 3.911 -3.896 -3.475 1.00 98.31 260 SER A N 1
ATOM 2047 C CA . SER A 1 260 ? 3.672 -3.624 -4.902 1.00 98.31 260 SER A CA 1
ATOM 2048 C C . SER A 1 260 ? 3.662 -2.122 -5.190 1.00 98.31 260 SER A C 1
ATOM 2050 O O . SER A 1 260 ? 4.328 -1.661 -6.114 1.00 98.31 260 SER A O 1
ATOM 2052 N N . ILE A 1 261 ? 2.972 -1.346 -4.349 1.00 97.69 261 ILE A N 1
ATOM 2053 C CA . ILE A 1 261 ? 2.885 0.115 -4.450 1.00 97.69 261 ILE A CA 1
ATOM 2054 C C . ILE A 1 261 ? 4.260 0.774 -4.220 1.00 97.69 261 ILE A C 1
ATOM 2056 O O . ILE A 1 261 ? 4.644 1.683 -4.960 1.00 97.69 261 ILE A O 1
ATOM 2060 N N . ALA A 1 262 ? 5.035 0.303 -3.239 1.00 97.06 262 ALA A N 1
ATOM 2061 C CA . ALA A 1 262 ? 6.373 0.827 -2.972 1.00 97.06 262 ALA A CA 1
ATOM 2062 C C . ALA A 1 262 ? 7.376 0.488 -4.089 1.00 97.06 262 ALA A C 1
ATOM 2064 O O . ALA A 1 262 ? 8.132 1.364 -4.512 1.00 97.06 262 ALA A O 1
ATOM 2065 N N . VAL A 1 263 ? 7.355 -0.747 -4.605 1.00 97.44 263 VAL A N 1
ATOM 2066 C CA . VAL A 1 263 ? 8.211 -1.209 -5.711 1.00 97.44 263 VAL A CA 1
ATOM 2067 C C . VAL A 1 263 ? 8.025 -0.326 -6.937 1.00 97.44 263 VAL A C 1
ATOM 2069 O O . VAL A 1 263 ? 9.013 0.179 -7.471 1.00 97.44 263 VAL A O 1
ATOM 2072 N N . VAL A 1 264 ? 6.780 -0.073 -7.356 1.00 95.81 264 VAL A N 1
ATOM 2073 C CA . VAL A 1 264 ? 6.534 0.769 -8.535 1.00 95.81 264 VAL A CA 1
ATOM 2074 C C . VAL A 1 264 ? 6.922 2.226 -8.301 1.00 95.81 264 VAL A C 1
ATOM 2076 O O . VAL A 1 264 ? 7.443 2.862 -9.210 1.00 95.81 264 VAL A O 1
ATOM 2079 N N . GLY A 1 265 ? 6.751 2.751 -7.082 1.00 92.56 265 GLY A N 1
ATOM 2080 C CA . GLY A 1 265 ? 7.187 4.106 -6.738 1.00 92.56 265 GLY A CA 1
ATOM 2081 C C . GLY A 1 265 ? 8.706 4.284 -6.741 1.00 92.56 265 GLY A C 1
ATOM 2082 O O . GLY A 1 265 ? 9.198 5.328 -7.172 1.00 92.56 265 GLY A O 1
ATOM 2083 N N . ILE A 1 266 ? 9.445 3.274 -6.274 1.00 91.56 266 ILE A N 1
ATOM 2084 C CA . ILE A 1 266 ? 10.912 3.289 -6.218 1.00 91.56 266 ILE A CA 1
ATOM 2085 C C . ILE A 1 266 ? 11.507 3.070 -7.612 1.00 91.56 266 ILE A C 1
ATOM 2087 O O . ILE A 1 266 ? 12.291 3.901 -8.063 1.00 91.56 266 ILE A O 1
ATOM 2091 N N . LEU A 1 267 ? 11.101 2.009 -8.321 1.00 89.31 267 LEU A N 1
ATOM 2092 C CA . LEU A 1 267 ? 11.580 1.724 -9.683 1.00 89.31 267 LEU A CA 1
ATOM 2093 C C . LEU A 1 267 ? 11.128 2.783 -10.694 1.00 89.31 267 LEU A C 1
ATOM 2095 O O . LEU A 1 267 ? 11.816 3.043 -11.676 1.00 89.31 267 LEU A O 1
ATOM 2099 N N . GLY A 1 268 ? 9.977 3.403 -10.442 1.00 85.31 268 GLY A N 1
ATOM 2100 C CA . GLY A 1 268 ? 9.445 4.506 -11.227 1.00 85.31 268 GLY A CA 1
ATOM 2101 C C . GLY A 1 268 ? 10.079 5.867 -10.931 1.00 85.31 268 GLY A C 1
ATOM 2102 O O . GLY A 1 268 ? 9.743 6.841 -11.597 1.00 85.31 268 GLY A O 1
ATOM 2103 N N . HIS A 1 269 ? 10.949 5.972 -9.919 1.00 83.69 269 HIS A N 1
ATOM 2104 C CA . HIS A 1 269 ? 11.531 7.233 -9.434 1.00 83.69 269 HIS A CA 1
ATOM 2105 C C . HIS A 1 269 ? 10.505 8.323 -9.055 1.00 83.69 269 HIS A C 1
ATOM 2107 O O . HIS A 1 269 ? 10.835 9.507 -8.975 1.00 83.69 269 HIS A O 1
ATOM 2113 N N . PHE A 1 270 ? 9.263 7.936 -8.747 1.00 85.19 270 PHE A N 1
ATOM 2114 C CA . PHE A 1 270 ? 8.185 8.843 -8.337 1.00 85.19 270 PHE A CA 1
ATOM 2115 C C . PHE A 1 270 ? 7.739 8.616 -6.885 1.00 85.19 270 PHE A C 1
ATOM 2117 O O . PHE A 1 270 ? 6.619 8.962 -6.514 1.00 85.19 270 PHE A O 1
ATOM 2124 N N . SER A 1 271 ? 8.617 8.092 -6.022 1.00 80.56 271 SER A N 1
ATOM 2125 C CA . SER A 1 271 ? 8.324 7.836 -4.600 1.00 80.56 271 SER A CA 1
ATOM 2126 C C . SER A 1 271 ? 7.787 9.067 -3.852 1.00 80.56 271 SER A C 1
ATOM 2128 O O . SER A 1 271 ? 6.941 8.937 -2.972 1.00 80.56 271 SER A O 1
ATOM 2130 N N . LYS A 1 272 ? 8.203 10.282 -4.236 1.00 81.62 272 LYS A N 1
ATOM 2131 C CA . LYS A 1 272 ? 7.657 11.543 -3.700 1.00 81.62 272 LYS A CA 1
ATOM 2132 C C . LYS A 1 272 ? 6.176 11.721 -4.050 1.00 81.62 272 LYS A C 1
ATOM 2134 O O . LYS A 1 272 ? 5.372 12.021 -3.173 1.00 81.62 272 LYS A O 1
ATOM 2139 N N . THR A 1 273 ? 5.818 11.499 -5.314 1.00 84.81 273 THR A N 1
ATOM 2140 C CA . THR A 1 273 ? 4.427 11.519 -5.793 1.00 84.81 273 THR A CA 1
ATOM 2141 C C . THR A 1 273 ? 3.616 10.402 -5.144 1.00 84.81 273 THR A C 1
ATOM 2143 O O . THR A 1 273 ? 2.463 10.611 -4.784 1.00 84.81 273 THR A O 1
ATOM 2146 N N . LEU A 1 274 ? 4.227 9.236 -4.916 1.00 87.69 274 LEU A N 1
ATOM 2147 C CA . LEU A 1 274 ? 3.570 8.121 -4.244 1.00 87.69 274 LEU A CA 1
ATOM 2148 C C . LEU A 1 274 ? 3.096 8.489 -2.828 1.00 87.69 274 LEU A C 1
ATOM 2150 O O . LEU A 1 274 ? 1.967 8.171 -2.466 1.00 87.69 274 LEU A O 1
ATOM 2154 N N . ILE A 1 275 ? 3.917 9.196 -2.044 1.00 86.88 275 ILE A N 1
ATOM 2155 C CA . ILE A 1 275 ? 3.522 9.649 -0.700 1.00 86.88 275 ILE A CA 1
ATOM 2156 C C . ILE A 1 275 ? 2.306 10.592 -0.751 1.00 86.88 275 ILE A C 1
ATOM 2158 O O . ILE A 1 275 ? 1.490 10.569 0.168 1.00 86.88 275 ILE A O 1
ATOM 2162 N N . LEU A 1 276 ? 2.121 11.358 -1.835 1.00 86.94 276 LEU A N 1
ATOM 2163 C CA . LEU A 1 276 ? 0.919 12.182 -2.024 1.00 86.94 276 LEU A CA 1
ATOM 2164 C C . LEU A 1 276 ? -0.338 11.328 -2.238 1.00 86.94 276 LEU A C 1
ATOM 2166 O O . LEU A 1 276 ? -1.401 11.661 -1.721 1.00 86.94 276 LEU A O 1
ATOM 2170 N N . PHE A 1 277 ? -0.229 10.199 -2.939 1.00 90.94 277 PHE A N 1
ATOM 2171 C CA . PHE A 1 277 ? -1.342 9.251 -3.054 1.00 90.94 277 PHE A CA 1
ATOM 2172 C C . PHE A 1 277 ? -1.625 8.497 -1.750 1.00 90.94 277 PHE A C 1
ATOM 2174 O O . PHE A 1 277 ? -2.708 7.941 -1.611 1.00 90.94 277 PHE A O 1
ATOM 2181 N N . LEU A 1 278 ? -0.688 8.506 -0.796 1.00 93.75 278 LEU A N 1
ATOM 2182 C CA . LEU A 1 278 ? -0.802 7.881 0.524 1.00 93.75 278 LEU A CA 1
ATOM 2183 C C . LEU A 1 278 ? -1.172 8.876 1.639 1.00 93.75 278 LEU A C 1
ATOM 2185 O O . LEU A 1 278 ? -1.007 8.556 2.815 1.00 93.75 278 LEU A O 1
ATOM 2189 N N . ILE A 1 279 ? -1.660 10.082 1.316 1.00 93.81 279 ILE A N 1
ATOM 2190 C CA . ILE A 1 279 ? -1.978 11.116 2.321 1.00 93.81 279 ILE A CA 1
ATOM 2191 C C . ILE A 1 279 ? -2.883 10.593 3.453 1.00 93.81 279 ILE A C 1
ATOM 2193 O O . ILE A 1 279 ? -2.519 10.795 4.615 1.00 93.81 279 ILE A O 1
ATOM 2197 N N . PRO A 1 280 ? -4.006 9.892 3.193 1.00 95.31 280 PRO A N 1
ATOM 2198 C CA . PRO A 1 280 ? -4.844 9.366 4.273 1.00 95.31 280 PRO A CA 1
ATOM 2199 C C . PRO A 1 280 ? -4.124 8.341 5.156 1.00 95.31 280 PRO A C 1
ATOM 2201 O O . PRO A 1 280 ? -4.305 8.342 6.373 1.00 95.31 280 PRO A O 1
ATOM 2204 N N . GLN A 1 281 ? -3.261 7.506 4.573 1.00 97.12 281 GLN A N 1
ATOM 2205 C CA . GLN A 1 281 ? -2.453 6.513 5.285 1.00 97.12 281 GLN A CA 1
ATOM 2206 C C . GLN A 1 281 ? -1.385 7.188 6.153 1.00 97.12 281 GLN A C 1
ATOM 2208 O O . GLN A 1 281 ? -1.224 6.833 7.321 1.00 97.12 281 GLN A O 1
ATOM 2213 N N . VAL A 1 282 ? -0.696 8.202 5.616 1.00 96.00 282 VAL A N 1
ATOM 2214 C CA . VAL A 1 282 ? 0.270 9.035 6.353 1.00 96.00 282 VAL A CA 1
ATOM 2215 C C . VAL A 1 282 ? -0.420 9.731 7.519 1.00 96.00 282 VAL A C 1
ATOM 2217 O O . VAL A 1 282 ? 0.070 9.667 8.646 1.00 96.00 282 VAL A O 1
ATOM 2220 N N . PHE A 1 283 ? -1.580 10.341 7.279 1.00 96.31 283 PHE A N 1
ATOM 2221 C CA . PHE A 1 283 ? -2.357 10.991 8.326 1.00 96.31 283 PHE A CA 1
ATOM 2222 C C . PHE A 1 283 ? -2.786 9.995 9.411 1.00 96.31 283 PHE A C 1
ATOM 2224 O O . PHE A 1 283 ? -2.566 10.255 10.593 1.00 96.31 283 PHE A O 1
ATOM 2231 N N . ASN A 1 284 ? -3.338 8.834 9.036 1.00 97.44 284 ASN A N 1
ATOM 2232 C CA . ASN A 1 284 ? -3.735 7.805 9.998 1.00 97.44 284 ASN A CA 1
ATOM 2233 C C . ASN A 1 284 ? -2.549 7.302 10.826 1.00 97.44 284 ASN A C 1
ATOM 2235 O O . ASN A 1 284 ? -2.690 7.126 12.036 1.00 97.44 284 ASN A O 1
ATOM 2239 N N . PHE A 1 285 ? -1.392 7.091 10.193 1.00 96.81 285 PHE A N 1
ATOM 2240 C CA . PHE A 1 285 ? -0.171 6.689 10.880 1.00 96.81 285 PHE A CA 1
ATOM 2241 C C . PHE A 1 285 ? 0.243 7.735 11.916 1.00 96.81 285 PHE A C 1
ATOM 2243 O O . PHE A 1 285 ? 0.342 7.396 13.092 1.00 96.81 285 PHE A O 1
ATOM 2250 N N . VAL A 1 286 ? 0.400 9.002 11.510 1.00 96.12 286 VAL A N 1
ATOM 2251 C CA . VAL A 1 286 ? 0.799 10.105 12.404 1.00 96.12 286 VAL A CA 1
ATOM 2252 C C . VAL A 1 286 ? -0.202 10.287 13.546 1.00 96.12 286 VAL A C 1
ATOM 2254 O O . VAL A 1 286 ? 0.202 10.421 14.698 1.00 96.12 286 VAL A O 1
ATOM 2257 N N . TYR A 1 287 ? -1.502 10.229 13.256 1.00 96.81 287 TYR A N 1
ATOM 2258 C CA . TYR A 1 287 ? -2.546 10.317 14.277 1.00 96.81 287 TYR A CA 1
ATOM 2259 C C . TYR A 1 287 ? -2.512 9.122 15.245 1.00 96.81 287 TYR A C 1
ATOM 2261 O O . TYR A 1 287 ? -2.711 9.296 16.445 1.00 96.81 287 TYR A O 1
ATOM 2269 N N . SER A 1 288 ? -2.177 7.926 14.751 1.00 96.88 288 SER A N 1
ATOM 2270 C CA . SER A 1 288 ? -2.043 6.701 15.548 1.00 96.88 288 SER A CA 1
ATOM 2271 C C . SER A 1 288 ? -0.760 6.626 16.383 1.00 96.88 288 SER A C 1
ATOM 2273 O O . SER A 1 288 ? -0.709 5.802 17.296 1.00 96.88 288 SER A O 1
ATOM 2275 N N . VAL A 1 289 ? 0.278 7.429 16.098 1.00 95.62 289 VAL A N 1
ATOM 2276 C CA . VAL A 1 289 ? 1.610 7.348 16.742 1.00 95.62 289 VAL A CA 1
ATOM 2277 C C . VAL A 1 289 ? 1.533 7.271 18.272 1.00 95.62 289 VAL A C 1
ATOM 2279 O O . VAL A 1 289 ? 2.153 6.363 18.826 1.00 95.62 289 VAL A O 1
ATOM 2282 N N . PRO A 1 290 ? 0.760 8.116 18.987 1.00 95.69 290 PRO A N 1
ATOM 2283 C CA . PRO A 1 290 ? 0.719 8.043 20.448 1.00 95.69 290 PRO A CA 1
ATOM 2284 C C . PRO A 1 290 ? 0.249 6.683 20.980 1.00 95.69 290 PRO A C 1
ATOM 2286 O O . PRO A 1 290 ? 0.761 6.223 21.995 1.00 95.69 290 PRO A O 1
ATOM 2289 N N . GLN A 1 291 ? -0.669 6.012 20.278 1.00 95.44 291 GLN A N 1
ATOM 2290 C CA . GLN A 1 291 ? -1.118 4.660 20.623 1.00 95.44 291 GLN A CA 1
ATOM 2291 C C . GLN A 1 291 ? -0.127 3.583 20.152 1.00 95.44 291 GLN A C 1
ATOM 2293 O O . GLN A 1 291 ? 0.190 2.665 20.901 1.00 95.44 291 GLN A O 1
ATOM 2298 N N . LEU A 1 292 ? 0.414 3.687 18.934 1.00 93.50 292 LEU A N 1
ATOM 2299 C CA . LEU A 1 292 ? 1.347 2.690 18.386 1.00 93.50 292 LEU A CA 1
ATOM 2300 C C . LEU A 1 292 ? 2.644 2.586 19.202 1.00 93.50 292 LEU A C 1
ATOM 2302 O O . LEU A 1 292 ? 3.141 1.488 19.447 1.00 93.50 292 LEU A O 1
ATOM 2306 N N . PHE A 1 293 ? 3.162 3.722 19.669 1.00 93.38 293 PHE A N 1
ATOM 2307 C CA . PHE A 1 293 ? 4.356 3.786 20.514 1.00 93.38 293 PHE A CA 1
ATOM 2308 C C . PHE A 1 293 ? 4.049 3.652 22.011 1.00 93.38 293 PHE A C 1
ATOM 2310 O O . PHE A 1 293 ? 4.947 3.833 22.824 1.00 93.38 293 PHE A O 1
ATOM 2317 N N . HIS A 1 294 ? 2.806 3.315 22.379 1.00 92.56 294 HIS A N 1
ATOM 2318 C CA . HIS A 1 294 ? 2.369 3.119 23.766 1.00 92.56 294 HIS A CA 1
ATOM 2319 C C . HIS A 1 294 ? 2.575 4.346 24.682 1.00 92.56 294 HIS A C 1
ATOM 2321 O O . HIS A 1 294 ? 2.582 4.209 25.900 1.00 92.56 294 HIS A O 1
ATOM 2327 N N . LEU A 1 295 ? 2.670 5.559 24.114 1.00 93.56 295 LEU A N 1
ATOM 2328 C CA . LEU A 1 295 ? 2.656 6.824 24.873 1.00 93.56 295 LEU A CA 1
ATOM 2329 C C . LEU A 1 295 ? 1.276 7.088 25.500 1.00 93.56 295 LEU A C 1
ATOM 2331 O O . LEU A 1 295 ? 1.140 7.833 26.474 1.00 93.56 295 LEU A O 1
ATOM 2335 N N . VAL A 1 296 ? 0.246 6.506 24.884 1.00 94.31 296 VAL A N 1
ATOM 2336 C CA . VAL A 1 296 ? -1.138 6.425 25.344 1.00 94.31 296 VAL A CA 1
ATOM 2337 C C . VAL A 1 296 ? -1.562 4.954 25.261 1.00 94.31 296 VAL A C 1
ATOM 2339 O O . VAL A 1 296 ? -1.210 4.296 24.274 1.00 94.31 296 VAL A O 1
ATOM 2342 N N . PRO A 1 297 ? -2.328 4.427 26.234 1.00 93.69 297 PRO A N 1
ATOM 2343 C CA . PRO A 1 297 ? -2.793 3.044 26.202 1.00 93.69 297 PRO A CA 1
ATOM 2344 C C . PRO A 1 297 ? -3.482 2.678 24.881 1.00 93.69 297 PRO A C 1
ATOM 2346 O O . PRO A 1 297 ? -4.367 3.381 24.383 1.00 93.69 297 PRO A O 1
ATOM 2349 N N . CYS A 1 298 ? -3.037 1.565 24.300 1.00 93.56 298 CYS A N 1
ATOM 2350 C CA . CYS A 1 298 ? -3.454 1.098 22.986 1.00 93.56 298 CYS A CA 1
ATOM 2351 C C . CYS A 1 298 ? -4.213 -0.226 23.128 1.00 93.56 298 CYS A C 1
ATOM 2353 O O . CYS A 1 298 ? -3.610 -1.233 23.511 1.00 93.56 298 CYS A O 1
ATOM 2355 N N . PRO A 1 299 ? -5.525 -0.262 22.846 1.00 91.94 299 PRO A N 1
ATOM 2356 C CA . PRO A 1 299 ? -6.263 -1.514 22.866 1.00 91.94 299 PRO A CA 1
ATOM 2357 C C . PRO A 1 299 ? -5.853 -2.397 21.680 1.00 91.94 299 PRO A C 1
ATOM 2359 O O . PRO A 1 299 ? -5.478 -1.899 20.618 1.00 91.94 299 PRO A O 1
ATOM 2362 N N . ARG A 1 300 ? -5.985 -3.724 21.838 1.00 88.31 300 ARG A N 1
ATOM 2363 C CA . ARG A 1 300 ? -5.663 -4.698 20.775 1.00 88.31 300 ARG A CA 1
ATOM 2364 C C . ARG A 1 300 ? -6.443 -4.423 19.485 1.00 88.31 300 ARG A C 1
ATOM 2366 O O . ARG A 1 300 ? -5.887 -4.521 18.397 1.00 88.31 300 ARG A O 1
ATOM 2373 N N . HIS A 1 301 ? -7.718 -4.061 19.616 1.00 89.75 301 HIS A N 1
ATOM 2374 C CA . HIS A 1 301 ? -8.604 -3.745 18.502 1.00 89.75 301 HIS A CA 1
ATOM 2375 C C . HIS A 1 301 ? -9.037 -2.279 18.577 1.00 89.75 301 HIS A C 1
ATOM 2377 O O . HIS A 1 301 ? -9.601 -1.844 19.579 1.00 89.75 301 HIS A O 1
ATOM 2383 N N . ARG A 1 302 ? -8.767 -1.526 17.505 1.00 93.25 302 ARG A N 1
ATOM 2384 C CA . ARG A 1 302 ? -9.082 -0.089 17.381 1.00 93.25 302 ARG A CA 1
ATOM 2385 C C . ARG A 1 302 ? -10.165 0.210 16.336 1.00 93.25 302 ARG A C 1
ATOM 2387 O O . ARG A 1 302 ? -10.385 1.372 16.001 1.00 93.25 302 ARG A O 1
ATOM 2394 N N . LEU A 1 303 ? -10.815 -0.827 15.805 1.00 93.19 303 LEU A N 1
ATOM 2395 C CA . LEU A 1 303 ? -11.897 -0.684 14.830 1.00 93.19 303 LEU A CA 1
ATOM 2396 C C . LEU A 1 303 ? -13.150 -0.043 15.461 1.00 93.19 303 LEU A C 1
ATOM 2398 O O . LEU A 1 303 ? -13.339 -0.144 16.676 1.00 93.19 303 LEU A O 1
ATOM 2402 N N . PRO A 1 304 ? -14.002 0.614 14.654 1.00 94.81 304 PRO A N 1
ATOM 2403 C CA . PRO A 1 304 ? -15.298 1.125 15.096 1.00 94.81 304 PRO A CA 1
ATOM 2404 C C . PRO A 1 304 ? -16.142 0.087 15.846 1.00 94.81 304 PRO A C 1
ATOM 2406 O O . PRO A 1 304 ? -16.083 -1.107 15.560 1.00 94.81 304 PRO A O 1
ATOM 2409 N N . LYS A 1 305 ? -16.966 0.541 16.796 1.00 93.19 305 LYS A N 1
ATOM 2410 C CA . LYS A 1 305 ? -17.829 -0.345 17.587 1.00 93.19 305 LYS A CA 1
ATOM 2411 C C . LYS A 1 305 ? -19.209 -0.449 16.944 1.00 93.19 305 LYS A C 1
ATOM 2413 O O . LYS A 1 305 ? -19.867 0.566 16.724 1.00 93.19 305 LYS A O 1
ATOM 2418 N N . PHE A 1 306 ? -19.662 -1.667 16.672 1.00 92.62 306 PHE A N 1
ATOM 2419 C CA . PHE A 1 306 ? -20.985 -1.912 16.105 1.00 92.62 306 PHE A CA 1
ATOM 2420 C C . PHE A 1 306 ? -22.099 -1.755 17.150 1.00 92.62 306 PHE A C 1
ATOM 2422 O O . PHE A 1 306 ? -21.993 -2.270 18.264 1.00 92.62 306 PHE A O 1
ATOM 2429 N N . ASN A 1 307 ? -23.172 -1.052 16.779 1.00 91.50 307 ASN A N 1
ATOM 2430 C CA . ASN A 1 307 ? -24.408 -0.933 17.545 1.00 91.50 307 ASN A CA 1
ATOM 2431 C C . ASN A 1 307 ? -25.513 -1.797 16.890 1.00 91.50 307 ASN A C 1
ATOM 2433 O O . ASN A 1 307 ? -26.016 -1.431 15.820 1.00 91.50 307 ASN A O 1
ATOM 2437 N N . PRO A 1 308 ? -25.929 -2.910 17.534 1.00 87.38 308 PRO A N 1
ATOM 2438 C CA . PRO A 1 308 ? -26.953 -3.818 17.014 1.00 87.38 308 PRO A CA 1
ATOM 2439 C C . PRO A 1 308 ? -28.339 -3.201 16.815 1.00 87.38 308 PRO A C 1
ATOM 2441 O O . PRO A 1 308 ? -29.058 -3.639 15.912 1.00 87.38 308 PRO A O 1
ATOM 2444 N N . GLU A 1 309 ? -28.716 -2.220 17.640 1.00 87.25 309 GLU A N 1
ATOM 2445 C CA . GLU A 1 309 ? -30.065 -1.636 17.662 1.00 87.25 309 GLU A CA 1
ATOM 2446 C C . GLU A 1 309 ? -30.330 -0.818 16.401 1.00 87.25 309 GLU A C 1
ATOM 2448 O O . GLU A 1 309 ? -31.354 -0.978 15.741 1.00 87.25 309 GLU A O 1
ATOM 2453 N N . HIS A 1 310 ? -29.357 0.010 16.023 1.00 86.25 310 HIS A N 1
ATOM 2454 C CA . HIS A 1 310 ? -29.459 0.901 14.869 1.00 86.25 310 HIS A CA 1
ATOM 2455 C C . HIS A 1 310 ? -28.755 0.361 13.616 1.00 86.25 310 HIS A C 1
ATOM 2457 O O . HIS A 1 310 ? -28.861 0.971 12.555 1.00 86.25 310 HIS A O 1
ATOM 2463 N N . ASN A 1 311 ? -28.060 -0.781 13.713 1.00 88.25 311 ASN A N 1
ATOM 2464 C CA . ASN A 1 311 ? -27.281 -1.386 12.626 1.00 88.25 311 ASN A CA 1
ATOM 2465 C C . ASN A 1 311 ? -26.248 -0.412 12.019 1.00 88.25 311 ASN A C 1
ATOM 2467 O O . ASN A 1 311 ? -26.120 -0.268 10.801 1.00 88.25 311 ASN A O 1
ATOM 2471 N N . VAL A 1 312 ? -25.531 0.291 12.895 1.00 93.44 312 VAL A N 1
ATOM 2472 C CA . VAL A 1 312 ? -24.505 1.285 12.547 1.00 93.44 312 VAL A CA 1
ATOM 2473 C C . VAL A 1 312 ? -23.227 1.019 13.328 1.00 93.44 312 VAL A C 1
ATOM 2475 O O . VAL A 1 312 ? -23.254 0.426 14.404 1.00 93.44 312 VAL A O 1
ATOM 2478 N N . VAL A 1 313 ? -22.104 1.498 12.808 1.00 94.56 313 VAL A N 1
ATOM 2479 C CA . VAL A 1 313 ? -20.840 1.574 13.534 1.00 94.56 313 VAL A CA 1
ATOM 2480 C C . VAL A 1 313 ? -20.659 2.977 14.111 1.00 94.56 313 VAL A C 1
ATOM 2482 O O . VAL A 1 313 ? -20.906 3.985 13.446 1.00 94.56 313 VAL A O 1
ATOM 2485 N N . GLY A 1 314 ? -20.260 3.034 15.377 1.00 94.62 314 GLY A N 1
ATOM 2486 C CA . GLY A 1 314 ? -19.927 4.252 16.104 1.00 94.62 314 GLY A CA 1
ATOM 2487 C C . GLY A 1 314 ? -18.461 4.272 16.527 1.00 94.62 314 GLY A C 1
ATOM 2488 O O . GLY A 1 314 ? -17.707 3.322 16.294 1.00 94.62 314 GLY A O 1
ATOM 2489 N N . MET A 1 315 ? -18.047 5.373 17.153 1.00 95.50 315 MET A N 1
ATOM 2490 C CA . MET A 1 315 ? -16.693 5.481 17.691 1.00 95.50 315 MET A CA 1
ATOM 2491 C C . MET A 1 315 ? -16.416 4.376 18.716 1.00 95.50 315 MET A C 1
ATOM 2493 O O . MET A 1 315 ? -17.256 4.018 19.541 1.00 95.50 315 MET A O 1
ATOM 2497 N N . SER A 1 316 ? -15.199 3.861 18.660 1.00 95.75 316 SER A N 1
ATOM 2498 C CA . SER A 1 316 ? -14.586 3.036 19.690 1.00 95.75 316 SER A CA 1
ATOM 2499 C C . SER A 1 316 ? -13.705 3.910 20.579 1.00 95.75 3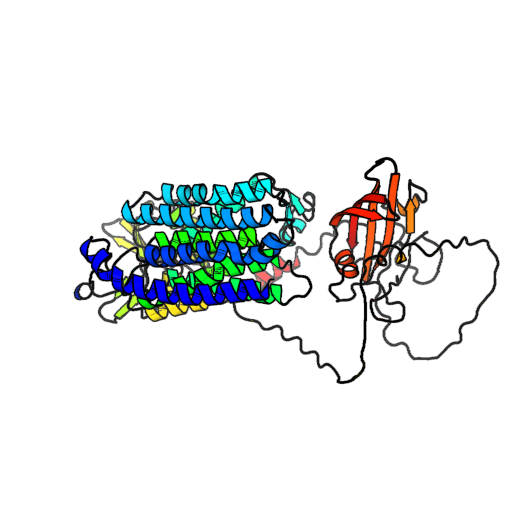16 SER A C 1
ATOM 2501 O O . SER A 1 316 ? -13.148 4.918 20.129 1.00 95.75 316 SER A O 1
ATOM 2503 N N . PHE A 1 317 ? -13.568 3.518 21.842 1.00 95.50 317 PHE A N 1
ATOM 2504 C CA . PHE A 1 317 ? -12.877 4.311 22.850 1.00 95.50 317 PHE A CA 1
ATOM 2505 C C . PHE A 1 317 ? -11.758 3.517 23.522 1.00 95.50 317 PHE A C 1
ATOM 2507 O O . PHE A 1 317 ? -11.843 2.294 23.644 1.00 95.50 317 PHE A O 1
ATOM 2514 N N . ALA A 1 318 ? -10.726 4.231 23.963 1.00 94.94 318 ALA A N 1
ATOM 2515 C CA . ALA A 1 318 ? -9.726 3.743 24.901 1.00 94.94 318 ALA A CA 1
ATOM 2516 C C . ALA A 1 318 ? -9.991 4.393 26.266 1.00 94.94 318 ALA A C 1
ATOM 2518 O O . ALA A 1 318 ? -10.109 5.618 26.355 1.00 94.94 318 ALA A O 1
ATOM 2519 N N . GLU A 1 319 ? -10.107 3.568 27.304 1.00 94.19 319 GLU A N 1
ATOM 2520 C CA . GLU A 1 319 ? -10.320 3.992 28.689 1.00 94.19 319 GLU A CA 1
ATOM 2521 C C . GLU A 1 319 ? -9.104 3.604 29.521 1.00 94.19 319 GLU A C 1
ATOM 2523 O O . GLU A 1 319 ? -8.664 2.455 29.474 1.00 94.19 319 GLU A O 1
ATOM 2528 N N . PHE A 1 320 ? -8.557 4.561 30.262 1.00 93.62 320 PHE A N 1
ATOM 2529 C CA . PHE A 1 320 ? -7.377 4.346 31.095 1.00 93.62 320 PHE A CA 1
ATOM 2530 C C . PHE A 1 320 ? -7.327 5.332 32.259 1.00 93.62 320 PHE A C 1
ATOM 2532 O O . PHE A 1 320 ? -7.983 6.381 32.247 1.00 93.62 320 PHE A O 1
ATOM 2539 N N . ARG A 1 321 ? -6.522 5.007 33.272 1.00 91.69 321 ARG A N 1
ATOM 2540 C CA . ARG A 1 321 ? -6.304 5.890 34.421 1.00 91.69 321 ARG A CA 1
ATOM 2541 C C . ARG A 1 321 ? -5.480 7.096 33.990 1.00 91.69 321 ARG A C 1
ATOM 2543 O O . ARG A 1 321 ? -4.516 6.968 33.235 1.00 91.69 321 ARG A O 1
ATOM 2550 N N . LYS A 1 322 ? -5.791 8.282 34.515 1.00 87.06 322 LYS A N 1
ATOM 2551 C CA . LYS A 1 322 ? -5.067 9.520 34.162 1.00 87.06 322 LYS A CA 1
ATOM 2552 C C . LYS A 1 322 ? -3.556 9.425 34.436 1.00 87.06 322 LYS A C 1
ATOM 2554 O O . LYS A 1 322 ? -2.765 10.046 33.730 1.00 87.06 322 LYS A O 1
ATOM 2559 N N . THR A 1 323 ? -3.154 8.612 35.412 1.00 86.38 323 THR A N 1
ATOM 2560 C CA . THR A 1 323 ? -1.759 8.351 35.801 1.00 86.38 323 THR A CA 1
ATOM 2561 C C . THR A 1 323 ? -0.979 7.463 34.825 1.00 86.38 323 THR A C 1
ATOM 2563 O O . THR A 1 323 ? 0.246 7.490 34.856 1.00 86.38 323 THR A O 1
ATOM 2566 N N . GLU A 1 324 ? -1.646 6.716 33.940 1.00 86.19 324 GLU A N 1
ATOM 2567 C CA . GLU A 1 324 ? -1.008 5.787 32.987 1.00 86.19 324 GLU A CA 1
ATOM 2568 C C . GLU A 1 324 ? -0.454 6.480 31.734 1.00 86.19 324 GLU A C 1
ATOM 2570 O O . GLU A 1 324 ? 0.196 5.852 30.903 1.00 86.19 324 GLU A O 1
ATOM 2575 N N . THR A 1 325 ? -0.711 7.778 31.568 1.00 86.69 325 THR A N 1
ATOM 2576 C CA . THR A 1 325 ? -0.284 8.523 30.379 1.00 86.69 325 THR A CA 1
ATOM 2577 C C . THR A 1 325 ? 1.064 9.196 30.572 1.00 86.69 325 THR A C 1
ATOM 2579 O O . THR A 1 325 ? 1.276 9.967 31.511 1.00 86.69 325 THR A O 1
ATOM 2582 N N . GLU A 1 326 ? 1.975 8.979 29.625 1.00 87.31 326 GLU A N 1
ATOM 2583 C CA . GLU A 1 326 ? 3.271 9.648 29.636 1.00 87.31 326 GLU A CA 1
ATOM 2584 C C . GLU A 1 326 ? 3.146 11.157 29.365 1.00 87.31 326 GLU A C 1
ATOM 2586 O O . GLU A 1 326 ? 2.139 11.660 28.855 1.00 87.31 326 GLU A O 1
ATOM 2591 N N . ARG A 1 327 ? 4.208 11.918 29.661 1.00 91.56 327 ARG A N 1
ATOM 2592 C CA . ARG A 1 327 ? 4.248 13.372 29.412 1.00 91.56 327 ARG A CA 1
ATOM 2593 C C . ARG A 1 327 ? 4.044 13.708 27.932 1.00 91.56 327 ARG A C 1
ATOM 2595 O O . ARG A 1 327 ? 3.284 14.621 27.614 1.00 91.56 327 ARG A O 1
ATOM 2602 N N . LEU A 1 328 ? 4.693 12.955 27.040 1.00 91.44 328 LEU A N 1
ATOM 2603 C CA . LEU A 1 328 ? 4.564 13.123 25.589 1.00 91.44 328 LEU A CA 1
ATOM 2604 C C . LEU A 1 328 ? 3.168 12.729 25.095 1.00 91.44 328 LEU A C 1
ATOM 2606 O O . LEU A 1 328 ? 2.593 13.444 24.276 1.00 91.44 328 LEU A O 1
ATOM 2610 N N . GLY A 1 329 ? 2.592 11.654 25.642 1.00 90.75 329 GLY A N 1
ATOM 2611 C CA . GLY A 1 329 ? 1.213 11.251 25.364 1.00 90.75 329 GLY A CA 1
ATOM 2612 C C . GLY A 1 329 ? 0.216 12.343 25.752 1.00 90.75 329 GLY A C 1
ATOM 2613 O O . GLY A 1 329 ? -0.601 12.759 24.936 1.00 90.75 329 GLY A O 1
ATOM 2614 N N . ASN A 1 330 ? 0.344 12.902 26.956 1.00 91.50 330 ASN A N 1
ATOM 2615 C CA . ASN A 1 330 ? -0.491 14.012 27.418 1.00 91.50 330 ASN A CA 1
ATOM 2616 C C . ASN A 1 330 ? -0.355 15.274 26.559 1.00 91.50 330 ASN A C 1
ATOM 2618 O O . ASN A 1 330 ? -1.355 15.946 26.297 1.00 91.50 330 ASN A O 1
ATOM 2622 N N . LEU A 1 331 ? 0.861 15.605 26.115 1.00 93.75 331 LEU A N 1
ATOM 2623 C CA . LEU A 1 331 ? 1.087 16.721 25.198 1.00 93.75 331 LEU A CA 1
ATOM 2624 C C . LEU A 1 331 ? 0.379 16.485 23.856 1.00 93.75 331 LEU A C 1
ATOM 2626 O O . LEU A 1 331 ? -0.331 17.372 23.382 1.00 93.75 331 LEU A O 1
ATOM 2630 N N . ALA A 1 332 ? 0.514 15.285 23.286 1.00 93.69 332 ALA A N 1
ATOM 2631 C CA . ALA A 1 332 ? -0.158 14.911 22.045 1.00 93.69 332 ALA A CA 1
ATOM 2632 C C . ALA A 1 332 ? -1.688 14.975 22.182 1.00 93.69 332 ALA A C 1
ATOM 2634 O O . ALA A 1 332 ? -2.355 15.565 21.335 1.00 93.69 332 ALA A O 1
ATOM 2635 N N . LEU A 1 333 ? -2.250 14.455 23.279 1.00 94.06 333 LEU A N 1
ATOM 2636 C CA . LEU A 1 333 ? -3.691 14.514 23.540 1.00 94.06 333 LEU A CA 1
ATOM 2637 C C . LEU A 1 333 ? -4.193 15.957 23.683 1.00 94.06 333 LEU A C 1
ATOM 2639 O O . LEU A 1 333 ? -5.230 16.294 23.116 1.00 94.06 333 LEU A O 1
ATOM 2643 N N . LYS A 1 334 ? -3.457 16.833 24.382 1.00 93.62 334 LYS A N 1
ATOM 2644 C CA . LYS A 1 334 ? -3.802 18.263 24.480 1.00 93.62 334 LYS A CA 1
ATOM 2645 C C . LYS A 1 334 ? -3.774 18.952 23.116 1.00 93.62 334 LYS A C 1
ATOM 2647 O O . LYS A 1 334 ? -4.681 19.721 22.814 1.00 93.62 334 LYS A O 1
ATOM 2652 N N . LEU A 1 335 ? -2.773 18.655 22.288 1.00 94.75 335 LEU A N 1
ATOM 2653 C CA . LEU A 1 335 ? -2.678 19.189 20.930 1.00 94.75 335 LEU A CA 1
ATOM 2654 C C . LEU A 1 335 ? -3.856 18.719 20.064 1.00 94.75 335 LEU A C 1
ATOM 2656 O O . LEU A 1 335 ? -4.515 19.532 19.423 1.00 94.75 335 LEU A O 1
ATOM 2660 N N . PHE A 1 336 ? -4.170 17.422 20.083 1.00 96.00 336 PHE A N 1
ATOM 2661 C CA . PHE A 1 336 ? -5.306 16.875 19.337 1.00 96.00 336 PHE A CA 1
ATOM 2662 C C . PHE A 1 336 ? -6.645 17.425 19.830 1.00 96.00 336 PHE A C 1
ATOM 2664 O O . PHE A 1 336 ? -7.544 17.643 19.022 1.00 96.00 336 PHE A O 1
ATOM 2671 N N . GLN A 1 337 ? -6.773 17.696 21.129 1.00 94.38 337 GLN A N 1
ATOM 2672 C CA . GLN A 1 337 ? -7.940 18.365 21.695 1.00 94.38 337 GLN A CA 1
ATOM 2673 C C . GLN A 1 337 ? -8.048 19.818 21.215 1.00 94.38 337 GLN A C 1
ATOM 2675 O O . GLN A 1 337 ? -9.125 20.223 20.791 1.00 94.38 337 GLN A O 1
ATOM 2680 N N . ALA A 1 338 ? -6.944 20.574 21.203 1.00 94.88 338 ALA A N 1
ATOM 2681 C CA . ALA A 1 338 ? -6.917 21.960 20.728 1.00 94.88 338 ALA A CA 1
ATOM 2682 C C . ALA A 1 338 ? -7.276 22.088 19.236 1.00 94.88 338 ALA A C 1
ATOM 2684 O O . ALA A 1 338 ? -7.944 23.038 18.845 1.00 94.88 338 ALA A O 1
ATOM 2685 N N . ILE A 1 339 ? -6.880 21.112 18.412 1.00 93.81 339 ILE A N 1
ATOM 2686 C CA . ILE A 1 339 ? -7.206 21.063 16.973 1.00 93.81 339 ILE A CA 1
ATOM 2687 C C . ILE A 1 339 ? -8.612 20.462 16.733 1.00 93.81 339 ILE A C 1
ATOM 2689 O O . ILE A 1 339 ? -9.115 20.450 15.613 1.00 93.81 339 ILE A O 1
ATOM 2693 N N . GLY A 1 340 ? -9.283 19.951 17.772 1.00 93.19 340 GLY A N 1
ATOM 2694 C CA . GLY A 1 340 ? -10.616 19.353 17.658 1.00 93.19 340 GLY A CA 1
ATOM 2695 C C . GLY A 1 340 ? -10.634 17.939 17.063 1.00 93.19 340 GLY A C 1
ATOM 2696 O O . GLY A 1 340 ? -11.691 17.457 16.653 1.00 93.19 340 GLY A O 1
ATOM 2697 N N . LEU A 1 341 ? -9.494 17.241 17.033 1.00 94.31 341 LEU A N 1
ATOM 2698 C CA . LEU A 1 341 ? -9.361 15.859 16.547 1.00 94.31 341 LEU A CA 1
ATOM 2699 C C . LEU A 1 341 ? -9.638 14.802 17.627 1.00 94.31 341 LEU A C 1
ATOM 2701 O O . LEU A 1 341 ? -9.726 13.617 17.314 1.00 94.31 341 LEU A O 1
ATOM 2705 N N . LEU A 1 342 ? -9.753 15.204 18.894 1.00 95.94 342 LEU A N 1
ATOM 2706 C CA . LEU A 1 342 ? -9.936 14.301 20.031 1.00 95.94 342 LEU A CA 1
ATOM 2707 C C . LEU A 1 342 ? -11.311 14.504 20.674 1.00 95.94 342 LEU A C 1
ATOM 2709 O O . LEU A 1 342 ? -11.684 15.625 21.013 1.00 95.94 342 LEU A O 1
ATOM 2713 N N . TYR A 1 343 ? -12.052 13.419 20.862 1.00 94.94 343 TYR A N 1
ATOM 2714 C CA . TYR A 1 343 ? -13.108 13.325 21.861 1.00 94.94 343 TYR A CA 1
ATOM 2715 C C . TYR A 1 343 ? -12.473 12.854 23.168 1.00 94.94 343 TYR A C 1
ATOM 2717 O O . TYR A 1 343 ? -11.766 11.845 23.175 1.00 94.94 343 TYR A O 1
ATOM 2725 N N . ARG A 1 344 ? -12.713 13.588 24.255 1.00 93.94 344 ARG A N 1
ATOM 2726 C CA . ARG A 1 344 ? -12.171 13.297 25.581 1.00 93.94 344 ARG A CA 1
ATOM 2727 C C . ARG A 1 344 ? -13.248 13.521 26.630 1.00 93.94 344 ARG A C 1
ATOM 2729 O O . ARG A 1 344 ? -13.841 14.594 26.674 1.00 93.94 344 ARG A O 1
ATOM 2736 N N . GLU A 1 345 ? -13.425 12.533 27.489 1.00 93.69 345 GLU A N 1
ATOM 2737 C CA . GLU A 1 345 ? -14.314 12.570 28.643 1.00 93.69 345 GLU A CA 1
ATOM 2738 C C . GLU A 1 345 ? -13.513 12.136 29.876 1.00 93.69 345 GLU A C 1
ATOM 2740 O O . GLU A 1 345 ? -12.799 11.132 29.836 1.00 93.69 345 GLU A O 1
ATOM 2745 N N . GLU A 1 346 ? -13.576 12.918 30.952 1.00 93.38 346 GLU A N 1
ATOM 2746 C CA . GLU A 1 346 ? -12.996 12.546 32.246 1.00 93.38 346 GLU A CA 1
ATOM 2747 C C . GLU A 1 346 ? -14.133 12.097 33.161 1.00 93.38 346 GLU A C 1
ATOM 2749 O O . GLU A 1 346 ? -15.158 12.771 33.249 1.00 93.38 346 GLU A O 1
ATOM 2754 N N . PHE A 1 347 ? -13.963 10.950 33.811 1.00 93.25 347 PHE A N 1
ATOM 2755 C CA . PHE A 1 347 ? -14.957 10.387 34.717 1.00 93.25 347 PHE A CA 1
ATOM 2756 C C . PHE A 1 347 ? -14.269 9.737 35.914 1.00 93.25 347 PHE A C 1
ATOM 2758 O O . PHE A 1 347 ? -13.115 9.320 35.837 1.00 93.25 347 PHE A O 1
ATOM 2765 N N . GLU A 1 348 ? -14.977 9.650 37.032 1.00 92.50 348 GLU A N 1
ATOM 2766 C CA . GLU A 1 348 ? -14.468 9.006 38.237 1.00 92.50 348 GLU A CA 1
ATOM 2767 C C . GLU A 1 348 ? -15.007 7.580 38.328 1.00 92.50 348 GLU A C 1
ATOM 2769 O O . GLU A 1 348 ? -16.203 7.338 38.149 1.00 92.50 348 GLU A O 1
ATOM 2774 N N . LYS A 1 349 ? -14.115 6.622 38.580 1.00 89.31 349 LYS A N 1
ATOM 2775 C CA . LYS A 1 349 ? -14.468 5.215 38.763 1.00 89.31 349 LYS A CA 1
ATOM 2776 C C . LYS A 1 349 ? -13.606 4.639 39.876 1.00 89.31 349 LYS A C 1
ATOM 2778 O O . LYS A 1 349 ? -12.382 4.730 39.816 1.00 89.31 349 LYS A O 1
ATOM 2783 N N . ASP A 1 350 ? -14.262 4.079 40.889 1.00 85.94 350 ASP A N 1
ATOM 2784 C CA . ASP A 1 350 ? -13.625 3.472 42.065 1.00 85.94 350 ASP A CA 1
ATOM 2785 C C . ASP A 1 350 ? -12.697 4.437 42.842 1.00 85.94 350 ASP A C 1
ATOM 2787 O O . ASP A 1 350 ? -11.668 4.031 43.375 1.00 85.94 350 ASP A O 1
ATOM 2791 N N . GLY A 1 351 ? -13.049 5.731 42.898 1.00 86.44 351 GLY A N 1
ATOM 2792 C CA . GLY A 1 351 ? -12.263 6.776 43.578 1.00 86.44 351 GLY A CA 1
ATOM 2793 C C . GLY A 1 351 ? -11.017 7.241 42.812 1.00 86.44 351 GLY A C 1
ATOM 2794 O O . GLY A 1 351 ? -10.224 8.028 43.328 1.00 86.44 351 GLY A O 1
ATOM 2795 N N . GLU A 1 352 ? -10.826 6.765 41.579 1.00 90.06 352 GLU A N 1
ATOM 2796 C CA . GLU A 1 352 ? -9.740 7.174 40.694 1.00 90.06 352 GLU A CA 1
ATOM 2797 C C . GLU A 1 352 ? -10.268 7.964 39.488 1.00 90.06 352 GLU A C 1
ATOM 2799 O O . GLU A 1 352 ? -11.380 7.749 39.002 1.00 90.06 352 GLU A O 1
ATOM 2804 N N . GLN A 1 353 ? -9.443 8.879 38.972 1.00 92.19 353 GLN A N 1
ATOM 2805 C CA . GLN A 1 353 ? -9.757 9.688 37.793 1.00 92.19 353 GLN A CA 1
ATOM 2806 C C . GLN A 1 353 ? -9.401 8.924 36.510 1.00 92.19 353 GLN A C 1
ATOM 2808 O O . GLN A 1 353 ? -8.224 8.671 36.219 1.00 92.19 353 GLN A O 1
ATOM 2813 N N . TRP A 1 354 ? -10.420 8.595 35.723 1.00 94.44 354 TRP A N 1
ATOM 2814 C CA . TRP A 1 354 ? -10.312 7.910 34.441 1.00 94.44 354 TRP A CA 1
ATOM 2815 C C . TRP A 1 354 ? -10.515 8.874 33.280 1.00 94.44 354 TRP A C 1
ATOM 2817 O O . TRP A 1 354 ? -11.221 9.880 33.372 1.00 94.44 354 TRP A O 1
ATOM 2827 N N . VAL A 1 355 ? -9.877 8.552 32.160 1.00 94.12 355 VAL A N 1
ATOM 2828 C CA . VAL A 1 355 ? -10.012 9.291 30.910 1.00 94.12 355 VAL A CA 1
ATOM 2829 C C . VAL A 1 355 ? -10.482 8.326 29.831 1.00 94.12 355 VAL A C 1
ATOM 2831 O O . VAL A 1 355 ? -9.876 7.277 29.610 1.00 94.12 355 VAL A O 1
ATOM 2834 N N . ARG A 1 356 ? -11.558 8.701 29.140 1.00 95.25 356 ARG A N 1
ATOM 2835 C CA . ARG A 1 356 ? -12.046 8.056 27.923 1.00 95.25 356 ARG A CA 1
ATOM 2836 C C . ARG A 1 356 ? -11.694 8.936 26.734 1.00 95.25 356 ARG A C 1
ATOM 2838 O O . ARG A 1 356 ? -12.073 10.106 26.691 1.00 95.25 356 ARG A O 1
ATOM 2845 N N . ILE A 1 357 ? -11.004 8.369 25.751 1.00 96.25 357 ILE A N 1
ATOM 2846 C CA . ILE A 1 357 ? -10.724 9.033 24.472 1.00 96.25 357 ILE A CA 1
ATOM 2847 C C . ILE A 1 357 ? -11.234 8.204 23.301 1.00 96.25 357 ILE A C 1
ATOM 2849 O O . ILE A 1 357 ? -11.297 6.979 23.400 1.00 96.25 357 ILE A O 1
ATOM 2853 N N . ASN A 1 358 ? -11.565 8.833 22.170 1.00 96.50 358 ASN A N 1
ATOM 2854 C CA . ASN A 1 358 ? -11.772 8.065 20.939 1.00 96.50 358 ASN A CA 1
ATOM 2855 C C . ASN A 1 358 ? -10.460 7.384 20.516 1.00 96.50 358 ASN A C 1
ATOM 2857 O O . ASN A 1 358 ? -9.379 7.954 20.677 1.00 96.50 358 ASN A O 1
ATOM 2861 N N . ASN A 1 359 ? -10.541 6.180 19.945 1.00 97.06 359 ASN A N 1
ATOM 2862 C CA . ASN A 1 359 ? -9.358 5.523 19.392 1.00 97.06 359 ASN A CA 1
ATOM 2863 C C . ASN A 1 359 ? -8.741 6.371 18.276 1.00 97.06 359 ASN A C 1
ATOM 2865 O O . ASN A 1 359 ? -9.447 6.874 17.394 1.00 97.06 359 ASN A O 1
ATOM 2869 N N . LEU A 1 360 ? -7.414 6.502 18.303 1.00 96.81 360 LEU A N 1
ATOM 2870 C CA . LEU A 1 360 ? -6.672 7.397 17.422 1.00 96.81 360 LEU A CA 1
ATOM 2871 C C . LEU A 1 360 ? -6.458 6.735 16.057 1.00 96.81 360 LEU A C 1
ATOM 2873 O O . LEU A 1 360 ? -5.386 6.228 15.749 1.00 96.81 360 LEU A O 1
ATOM 2877 N N . THR A 1 361 ? -7.521 6.691 15.255 1.00 97.00 361 THR A N 1
ATOM 2878 C CA . THR A 1 361 ? -7.522 6.188 13.873 1.00 97.00 361 THR A CA 1
ATOM 2879 C C . THR A 1 361 ? -8.420 7.066 13.006 1.00 97.00 361 THR A C 1
ATOM 2881 O O . THR A 1 361 ? -9.388 7.653 13.495 1.00 97.00 361 THR A O 1
ATOM 2884 N N . ILE A 1 362 ? -8.140 7.131 11.708 1.00 96.50 362 ILE A N 1
ATOM 2885 C CA . ILE A 1 362 ? -8.907 7.951 10.768 1.00 96.50 362 ILE A CA 1
ATOM 2886 C C . ILE A 1 362 ? -10.370 7.497 10.657 1.00 96.50 362 ILE A C 1
ATOM 2888 O O . ILE A 1 362 ? -11.253 8.335 10.524 1.00 96.50 362 ILE A O 1
ATOM 2892 N N . LEU A 1 363 ? -10.652 6.196 10.808 1.00 96.56 363 LEU A N 1
ATOM 2893 C CA . LEU A 1 363 ? -12.022 5.666 10.793 1.00 96.56 363 LEU A CA 1
ATOM 2894 C C . LEU A 1 363 ? -12.846 6.195 11.976 1.00 96.56 363 LEU A C 1
ATOM 2896 O O . LEU A 1 363 ? -13.960 6.679 11.792 1.00 96.56 363 LEU A O 1
ATOM 2900 N N . ASN A 1 364 ? -12.278 6.177 13.186 1.00 97.06 364 ASN A N 1
ATOM 2901 C CA . ASN A 1 364 ? -12.929 6.762 14.360 1.00 97.06 364 ASN A CA 1
ATOM 2902 C C . ASN A 1 364 ? -13.033 8.291 14.251 1.00 97.06 364 ASN A C 1
ATOM 2904 O O . ASN A 1 364 ? -14.007 8.871 14.722 1.00 97.06 364 ASN A O 1
ATOM 2908 N N . LEU A 1 365 ? -12.071 8.943 13.595 1.00 96.38 365 LEU A N 1
ATOM 2909 C CA . LEU A 1 365 ? -12.113 10.382 13.354 1.00 96.38 365 LEU A CA 1
ATOM 2910 C C . LEU A 1 365 ? -13.242 10.778 12.387 1.00 96.38 365 LEU A C 1
ATOM 2912 O O . LEU A 1 365 ? -13.944 11.753 12.643 1.00 96.38 365 LEU A O 1
ATOM 2916 N N . ILE A 1 366 ? -13.470 10.007 11.318 1.00 96.31 366 ILE A N 1
ATOM 2917 C CA . ILE A 1 366 ? -14.617 10.204 10.416 1.00 96.31 366 ILE A CA 1
ATOM 2918 C C . ILE A 1 366 ? -15.927 10.098 11.208 1.00 96.31 366 ILE A C 1
ATOM 2920 O O . ILE A 1 366 ? -16.786 10.970 11.097 1.00 96.31 366 ILE A O 1
ATOM 2924 N N . LEU A 1 367 ? -16.051 9.086 12.072 1.00 96.31 367 LEU A N 1
ATOM 2925 C CA . LEU A 1 367 ? -17.227 8.902 12.931 1.00 96.31 367 LEU A CA 1
ATOM 2926 C C . LEU A 1 367 ? -17.388 10.015 13.974 1.00 96.31 367 LEU A C 1
ATOM 2928 O O . LEU A 1 367 ? -18.515 10.352 14.324 1.00 96.31 367 LEU A O 1
ATOM 2932 N N . LYS A 1 368 ? -16.292 10.621 14.444 1.00 95.25 368 LYS A N 1
ATOM 2933 C CA . LYS A 1 368 ? -16.339 11.794 15.327 1.00 95.25 368 LYS A CA 1
ATOM 2934 C C . LYS A 1 368 ? -16.983 12.999 14.639 1.00 95.25 368 LYS A C 1
ATOM 2936 O O . LYS A 1 368 ? -17.731 13.728 15.281 1.00 95.25 368 LYS A O 1
ATOM 2941 N N . PHE A 1 369 ? -16.655 13.240 13.369 1.00 94.75 369 PHE A N 1
ATOM 2942 C CA . PHE A 1 369 ? -17.122 14.426 12.644 1.00 94.75 369 PHE A CA 1
ATOM 2943 C C . PHE A 1 369 ? -18.478 14.237 11.964 1.00 94.75 369 PHE A C 1
ATOM 2945 O O . PHE A 1 369 ? -19.269 15.172 11.937 1.00 94.75 369 PHE A O 1
ATOM 2952 N N . ILE A 1 370 ? -18.746 13.053 11.414 1.00 95.44 370 ILE A N 1
ATOM 2953 C CA . ILE A 1 370 ? -19.976 12.776 10.656 1.00 95.44 370 ILE A CA 1
ATOM 2954 C C . ILE A 1 370 ? -21.048 12.118 11.540 1.00 95.44 370 ILE A C 1
ATOM 2956 O O . ILE A 1 370 ? -22.240 12.270 11.285 1.00 95.44 370 ILE A O 1
ATOM 2960 N N . GLY A 1 371 ? -20.638 11.418 12.599 1.00 94.50 371 GLY A N 1
ATOM 2961 C CA . GLY A 1 371 ? -21.519 10.637 13.463 1.00 94.50 371 GLY A CA 1
ATOM 2962 C C . GLY A 1 371 ? -21.601 9.153 13.074 1.00 94.50 371 GLY A C 1
ATOM 2963 O O . GLY A 1 371 ? -20.954 8.714 12.116 1.00 94.50 371 GLY A O 1
ATOM 2964 N N . PRO A 1 372 ? -22.374 8.353 13.834 1.00 95.88 372 PRO A N 1
ATOM 2965 C CA . PRO A 1 372 ? -22.564 6.931 13.568 1.00 95.88 372 PRO A CA 1
ATOM 2966 C C . PRO A 1 372 ? -23.217 6.687 12.208 1.00 95.88 372 PRO A C 1
ATOM 2968 O O . PRO A 1 372 ? -24.189 7.345 11.841 1.00 95.88 372 PRO A O 1
ATOM 2971 N N . MET A 1 373 ? -22.713 5.704 11.469 1.00 95.94 373 MET A N 1
ATOM 2972 C CA . MET A 1 373 ? -23.211 5.373 10.133 1.00 95.94 373 MET A CA 1
ATOM 2973 C C . MET A 1 373 ? -23.085 3.881 9.857 1.00 95.94 373 MET A C 1
ATOM 2975 O O . MET A 1 373 ? -22.412 3.156 10.583 1.00 95.94 373 MET A O 1
ATOM 2979 N N . ARG A 1 374 ? -23.725 3.398 8.793 1.00 93.38 374 ARG A N 1
ATOM 2980 C CA . ARG A 1 374 ? -23.531 2.013 8.354 1.00 93.38 374 ARG A CA 1
ATOM 2981 C C . ARG A 1 374 ? -22.083 1.764 7.927 1.00 93.38 374 ARG A C 1
ATOM 2983 O O . ARG A 1 374 ? -21.441 2.648 7.365 1.00 93.38 374 ARG A O 1
ATOM 2990 N N . GLU A 1 375 ? -21.611 0.541 8.135 1.00 94.12 375 GLU A N 1
ATOM 2991 C CA . GLU A 1 375 ? -20.237 0.131 7.825 1.00 94.12 375 GLU A CA 1
ATOM 2992 C C . GLU A 1 375 ? -19.854 0.407 6.360 1.00 94.12 375 GLU A C 1
ATOM 2994 O O . GLU A 1 375 ? -18.826 1.027 6.100 1.00 94.12 375 GLU A O 1
ATOM 2999 N N . ASP A 1 376 ? -20.723 0.064 5.401 1.00 93.88 376 ASP A N 1
ATOM 3000 C CA . ASP A 1 376 ? -20.486 0.330 3.977 1.00 93.88 376 ASP A CA 1
ATOM 3001 C C . ASP A 1 376 ? -20.347 1.822 3.661 1.00 93.88 376 ASP A C 1
ATOM 3003 O O . ASP A 1 376 ? -19.557 2.214 2.801 1.00 93.88 376 ASP A O 1
ATOM 3007 N N . LYS A 1 377 ? -21.095 2.673 4.372 1.00 95.19 377 LYS A N 1
ATOM 3008 C CA . LYS A 1 377 ? -21.012 4.128 4.217 1.00 95.19 377 LYS A CA 1
ATOM 3009 C C . LYS A 1 377 ? -19.713 4.675 4.789 1.00 95.19 377 LYS A C 1
ATOM 3011 O O . LYS A 1 377 ? -19.122 5.542 4.156 1.00 95.19 377 LYS A O 1
ATOM 3016 N N . LEU A 1 378 ? -19.232 4.127 5.905 1.00 95.81 378 LEU A N 1
ATOM 3017 C CA . LEU A 1 378 ? -17.932 4.494 6.461 1.00 95.81 378 LEU A CA 1
ATOM 3018 C C . LEU A 1 378 ? -16.791 4.134 5.503 1.00 95.81 378 LEU A C 1
ATOM 3020 O O . LEU A 1 378 ? -15.926 4.977 5.257 1.00 95.81 378 LEU A O 1
ATOM 3024 N N . THR A 1 379 ? -16.827 2.935 4.909 1.00 95.88 379 THR A N 1
ATOM 3025 C CA . THR A 1 379 ? -15.869 2.535 3.868 1.00 95.88 379 THR A CA 1
ATOM 3026 C C . THR A 1 379 ? -15.913 3.521 2.699 1.00 95.88 379 THR A C 1
ATOM 3028 O O . THR A 1 379 ? -14.876 4.056 2.318 1.00 95.88 379 THR A O 1
ATOM 3031 N N . TRP A 1 380 ? -17.099 3.855 2.176 1.00 94.94 380 TRP A N 1
ATOM 3032 C CA . TRP A 1 380 ? -17.239 4.855 1.109 1.00 94.94 380 TRP A CA 1
ATOM 3033 C C . TRP A 1 380 ? -16.707 6.241 1.486 1.00 94.94 380 TRP A C 1
ATOM 3035 O O . TRP A 1 380 ? -16.027 6.860 0.670 1.00 94.94 380 TRP A O 1
ATOM 3045 N N . CYS A 1 381 ? -16.981 6.734 2.697 1.00 95.12 381 CYS A N 1
ATOM 3046 C CA . CYS A 1 381 ? -16.468 8.021 3.170 1.00 95.12 381 CYS A CA 1
ATOM 3047 C C . CYS A 1 381 ? -14.936 8.039 3.199 1.00 95.12 381 CYS A C 1
ATOM 3049 O O . CYS A 1 381 ? -14.325 9.009 2.748 1.00 95.12 381 CYS A O 1
ATOM 3051 N N . PHE A 1 382 ? -14.311 6.962 3.681 1.00 95.56 382 PHE A N 1
ATOM 3052 C CA . PHE A 1 382 ? -12.857 6.847 3.686 1.00 95.56 382 PHE A CA 1
ATOM 3053 C C . PHE A 1 382 ? -12.278 6.760 2.265 1.00 95.56 382 PHE A C 1
ATOM 3055 O O . PHE A 1 382 ? -11.341 7.487 1.940 1.00 95.56 382 PHE A O 1
ATOM 3062 N N . LEU A 1 383 ? -12.864 5.941 1.384 1.00 94.44 383 LEU A N 1
ATOM 3063 C CA . LEU A 1 383 ? -12.425 5.856 -0.014 1.00 94.44 383 LEU A CA 1
ATOM 3064 C C . LEU A 1 383 ? -12.616 7.184 -0.762 1.00 94.44 383 LEU A C 1
ATOM 3066 O O . LEU A 1 383 ? -11.782 7.542 -1.586 1.00 94.44 383 LEU A O 1
ATOM 3070 N N . GLY A 1 384 ? -13.665 7.945 -0.443 1.00 90.75 384 GLY A N 1
ATOM 3071 C CA . GLY A 1 384 ? -13.884 9.290 -0.976 1.00 90.75 384 GLY A CA 1
ATOM 3072 C C . GLY A 1 384 ? -12.795 10.282 -0.560 1.00 90.75 384 GLY A C 1
ATOM 3073 O O . GLY A 1 384 ? -12.373 11.089 -1.382 1.00 90.75 384 GLY A O 1
ATOM 3074 N N . LEU A 1 385 ? -12.281 10.182 0.672 1.00 89.88 385 LEU A N 1
ATOM 3075 C CA . LEU A 1 385 ? -11.136 10.974 1.143 1.00 89.88 385 LEU A CA 1
ATOM 3076 C C . LEU A 1 385 ? -9.827 10.602 0.423 1.00 89.88 385 LEU A C 1
ATOM 3078 O O . LEU A 1 385 ? -8.930 11.434 0.303 1.00 89.88 385 LEU A O 1
ATOM 3082 N N . GLN A 1 386 ? -9.714 9.359 -0.054 1.00 84.69 386 GLN A N 1
ATOM 3083 C CA . GLN A 1 386 ? -8.550 8.870 -0.796 1.00 84.69 386 GLN A CA 1
ATOM 3084 C C . GLN A 1 386 ? -8.468 9.428 -2.220 1.00 84.69 386 GLN A C 1
ATOM 3086 O O . GLN A 1 386 ? -7.375 9.499 -2.780 1.00 84.69 386 GLN A O 1
ATOM 3091 N N . ILE A 1 387 ? -9.596 9.822 -2.814 1.00 79.69 387 ILE A N 1
ATOM 3092 C CA . ILE A 1 387 ? -9.623 10.402 -4.156 1.00 79.69 387 ILE A CA 1
ATOM 3093 C C . ILE A 1 387 ? -9.156 11.861 -4.043 1.00 79.69 387 ILE A C 1
ATOM 3095 O O . ILE A 1 387 ? -9.861 12.676 -3.442 1.00 79.69 387 ILE A O 1
ATOM 3099 N N . PRO A 1 388 ? -7.983 12.231 -4.594 1.00 59.09 388 PRO A N 1
ATOM 3100 C CA . PRO A 1 388 ? -7.527 13.611 -4.531 1.00 59.09 388 PRO A CA 1
ATOM 3101 C C . PRO A 1 388 ? -8.545 14.516 -5.243 1.00 59.09 388 PRO A C 1
ATOM 3103 O O . PRO A 1 388 ? -9.015 14.161 -6.329 1.00 59.09 388 PRO A O 1
ATOM 3106 N N . PRO A 1 389 ? -8.905 15.683 -4.673 1.00 46.34 389 PRO A N 1
ATOM 3107 C CA . PRO A 1 389 ? -9.839 16.591 -5.319 1.00 46.34 389 PRO A CA 1
ATOM 3108 C C . PRO A 1 389 ? -9.265 17.015 -6.673 1.00 46.34 389 PRO A C 1
ATOM 3110 O O . PRO A 1 389 ? -8.241 17.698 -6.740 1.00 46.34 389 PRO A O 1
ATOM 3113 N N . TYR A 1 390 ? -9.924 16.611 -7.760 1.00 40.56 390 TYR A N 1
ATOM 3114 C CA . TYR A 1 390 ? -9.599 17.076 -9.102 1.00 40.56 390 TYR A CA 1
ATOM 3115 C C . TYR A 1 390 ? -9.973 18.558 -9.204 1.00 40.56 390 TYR A C 1
ATOM 3117 O O . TYR A 1 390 ? -11.082 18.922 -9.590 1.00 40.56 390 TYR A O 1
ATOM 3125 N N . ARG A 1 391 ? -9.049 19.448 -8.831 1.00 33.00 391 ARG A N 1
ATOM 3126 C CA . ARG A 1 391 ? -9.086 20.831 -9.309 1.00 33.00 391 ARG A CA 1
ATOM 3127 C C . ARG A 1 391 ? -8.538 20.814 -10.726 1.00 33.00 391 ARG A C 1
ATOM 3129 O O . ARG A 1 391 ? -7.333 20.912 -10.938 1.00 33.00 391 ARG A O 1
ATOM 3136 N N . GLY A 1 392 ? -9.441 20.646 -11.687 1.00 28.64 392 GLY A N 1
ATOM 3137 C CA . GLY A 1 392 ? -9.160 20.930 -13.084 1.00 28.64 392 GLY A CA 1
ATOM 3138 C C . GLY A 1 392 ? -8.781 22.399 -13.213 1.00 28.64 392 GLY A C 1
ATOM 3139 O O . GLY A 1 392 ? -9.645 23.269 -13.260 1.00 28.64 392 GLY A O 1
ATOM 3140 N N . SER A 1 393 ? -7.486 22.687 -13.255 1.00 27.97 393 SER A N 1
ATOM 3141 C CA . SER A 1 393 ? -6.987 23.932 -13.822 1.00 27.97 393 SER A CA 1
ATOM 3142 C C . SER A 1 393 ? -7.203 23.834 -15.330 1.00 27.97 393 SER A C 1
ATOM 3144 O O . SER A 1 393 ? -6.294 23.455 -16.060 1.00 27.97 393 SER A O 1
ATOM 3146 N N . ALA A 1 394 ? -8.425 24.084 -15.797 1.00 24.88 394 ALA A N 1
ATOM 3147 C CA . ALA A 1 394 ? -8.656 24.369 -17.204 1.00 24.88 394 ALA A CA 1
ATOM 3148 C C . ALA A 1 394 ? -8.020 25.739 -17.487 1.00 24.88 394 ALA A C 1
ATOM 3150 O O . ALA A 1 394 ? -8.467 26.732 -16.904 1.00 24.88 394 ALA A O 1
ATOM 3151 N N . PRO A 1 395 ? -6.977 25.848 -18.328 1.00 33.03 395 PRO A N 1
ATOM 3152 C CA . PRO A 1 395 ? -6.621 27.145 -18.858 1.00 33.03 395 PRO A CA 1
ATOM 3153 C C . PRO A 1 395 ? -7.727 27.523 -19.845 1.00 33.03 395 PRO A C 1
ATOM 3155 O O . PRO A 1 395 ? -7.820 26.970 -20.938 1.00 33.03 395 PRO A O 1
ATOM 3158 N N . ASN A 1 396 ? -8.583 28.466 -19.453 1.00 28.53 396 ASN A N 1
ATOM 3159 C CA . ASN A 1 396 ? -9.339 29.259 -20.413 1.00 28.53 396 ASN A CA 1
ATOM 3160 C C . ASN A 1 396 ? -8.321 30.054 -21.241 1.00 28.53 396 ASN A C 1
ATOM 3162 O O . ASN A 1 396 ? -7.945 31.169 -20.889 1.00 28.53 396 ASN A O 1
ATOM 3166 N N . GLN A 1 397 ? -7.850 29.461 -22.331 1.00 29.47 397 GLN A N 1
ATOM 3167 C CA . GLN A 1 397 ? -7.293 30.194 -23.452 1.00 29.47 397 GLN A CA 1
ATOM 3168 C C . GLN A 1 397 ? -8.096 29.791 -24.678 1.00 29.47 397 GLN A C 1
ATOM 3170 O O . GLN A 1 397 ? -7.925 28.722 -25.254 1.00 29.47 397 GLN A O 1
ATOM 3175 N N . THR A 1 398 ? -9.020 30.673 -25.037 1.00 25.69 398 THR A N 1
ATOM 3176 C CA . THR A 1 398 ? -9.572 30.782 -26.382 1.00 25.69 398 THR A CA 1
ATOM 3177 C C . THR A 1 398 ? -8.419 30.835 -27.383 1.00 25.69 398 THR A C 1
ATOM 3179 O O . THR A 1 398 ? -7.717 31.842 -27.470 1.00 25.69 398 THR A O 1
ATOM 3182 N N . LEU A 1 399 ? -8.207 29.739 -28.105 1.00 24.03 399 LEU A N 1
ATOM 3183 C CA . LEU A 1 399 ? -7.424 29.717 -29.337 1.00 24.03 399 LEU A CA 1
ATOM 3184 C C . LEU A 1 399 ? -8.280 30.329 -30.457 1.00 24.03 399 LEU A C 1
ATOM 3186 O O . LEU A 1 399 ? -9.426 29.903 -30.615 1.00 24.03 399 LEU A O 1
ATOM 3190 N N . PRO A 1 400 ? -7.769 31.292 -31.243 1.00 25.02 400 PRO A N 1
ATOM 3191 C CA . PRO A 1 400 ? -8.366 31.607 -32.525 1.00 25.02 400 PRO A CA 1
ATOM 3192 C C . PRO A 1 400 ? -7.998 30.523 -33.545 1.00 25.02 400 PRO A C 1
ATOM 3194 O O . PRO A 1 400 ? -6.877 30.014 -33.575 1.00 25.02 400 PRO A O 1
ATOM 3197 N N . GLU A 1 401 ? -8.989 30.174 -34.357 1.00 26.50 401 GLU A N 1
ATOM 3198 C CA . GLU A 1 401 ? -8.896 29.282 -35.507 1.00 26.50 401 GLU A CA 1
ATOM 3199 C C . GLU A 1 401 ? -7.899 29.791 -36.561 1.00 26.50 401 GLU A C 1
ATOM 3201 O O . GLU A 1 401 ? -7.777 30.996 -36.786 1.00 26.50 401 GLU A O 1
ATOM 3206 N N . GLY A 1 402 ? -7.265 28.855 -37.276 1.00 24.70 402 GLY A N 1
ATOM 3207 C CA . GLY A 1 402 ? -6.680 29.112 -38.595 1.00 24.70 402 GLY A CA 1
ATOM 3208 C C . GLY A 1 402 ? -5.275 28.546 -38.796 1.00 24.70 402 GLY A C 1
ATOM 3209 O O . GLY A 1 402 ? -4.298 29.166 -38.392 1.00 24.70 402 GLY A O 1
ATOM 3210 N N . CYS A 1 403 ? -5.175 27.384 -39.452 1.00 23.36 403 CYS A N 1
ATOM 3211 C CA . CYS A 1 403 ? -4.524 27.228 -40.767 1.00 23.36 403 CYS A CA 1
ATOM 3212 C C . CYS A 1 403 ? -4.302 25.742 -41.115 1.00 23.36 403 CYS A C 1
ATOM 3214 O O . CYS A 1 403 ? -3.703 24.980 -40.361 1.00 23.36 403 CYS A O 1
ATOM 3216 N N . TYR A 1 404 ? -4.817 25.370 -42.287 1.00 23.38 404 TYR A N 1
ATOM 3217 C CA . TYR A 1 404 ? -4.712 24.077 -42.968 1.00 23.38 404 TYR A CA 1
ATOM 3218 C C . TYR A 1 404 ? -3.483 24.019 -43.905 1.00 23.38 404 TYR A C 1
ATOM 3220 O O . TYR A 1 404 ? -3.121 25.043 -44.480 1.00 23.38 404 TYR A O 1
ATOM 3228 N N . GLY A 1 405 ? -2.978 22.798 -44.162 1.00 24.03 405 GLY A N 1
ATOM 3229 C CA . GLY A 1 405 ? -2.110 22.412 -45.303 1.00 24.03 405 GLY A CA 1
ATOM 3230 C C . GLY A 1 405 ? -0.599 22.576 -45.051 1.00 24.03 405 GLY A C 1
ATOM 3231 O O . GLY A 1 405 ? -0.208 23.525 -44.392 1.00 24.03 405 GLY A O 1
ATOM 3232 N N . THR A 1 406 ? 0.343 21.730 -45.491 1.00 23.27 406 THR A N 1
ATOM 3233 C CA . THR A 1 406 ? 0.406 20.648 -46.498 1.00 23.27 406 THR A CA 1
ATOM 3234 C C . THR A 1 406 ? 1.682 19.790 -46.279 1.00 23.27 406 THR A C 1
ATOM 3236 O O . THR A 1 406 ? 2.714 20.309 -45.874 1.00 23.27 406 THR A O 1
ATOM 3239 N N . GLU A 1 407 ? 1.556 18.490 -46.560 1.00 23.56 407 GLU A N 1
ATOM 3240 C CA . GLU A 1 407 ? 2.481 17.395 -46.959 1.00 23.56 407 GLU A CA 1
ATOM 3241 C C . GLU A 1 407 ? 4.046 17.515 -47.098 1.00 23.56 407 GLU A C 1
ATOM 3243 O O . GLU A 1 407 ? 4.539 18.263 -47.935 1.00 23.56 407 GLU A O 1
ATOM 3248 N N . VAL A 1 408 ? 4.759 16.561 -46.423 1.00 25.03 408 VAL A N 1
ATOM 3249 C CA . VAL A 1 408 ? 5.875 15.640 -46.887 1.00 25.03 408 VAL A CA 1
ATOM 3250 C C . VAL A 1 408 ? 7.361 16.166 -46.863 1.00 25.03 408 VAL A C 1
ATOM 3252 O O . VAL A 1 408 ? 7.569 17.348 -47.099 1.00 25.03 408 VAL A O 1
ATOM 3255 N N . PRO A 1 409 ? 8.455 15.352 -46.686 1.00 28.17 409 PRO A N 1
ATOM 3256 C CA . PRO A 1 409 ? 8.911 14.485 -45.567 1.00 28.17 409 PRO A CA 1
ATOM 3257 C C . PRO A 1 409 ? 10.431 14.659 -45.153 1.00 28.17 409 PRO A C 1
ATOM 3259 O O . PRO A 1 409 ? 11.188 15.382 -45.793 1.00 28.17 409 PRO A O 1
ATOM 3262 N N . CYS A 1 410 ? 10.902 13.856 -44.169 1.00 20.73 410 CYS A N 1
ATOM 3263 C CA . CYS A 1 410 ? 12.314 13.473 -43.837 1.00 20.73 410 CYS A CA 1
ATOM 3264 C C . CYS A 1 410 ? 13.260 14.518 -43.174 1.00 20.73 410 CYS A C 1
ATOM 3266 O O . CYS A 1 410 ? 13.051 15.714 -43.324 1.00 20.73 410 CYS A O 1
ATOM 3268 N N . PRO A 1 411 ? 14.429 14.133 -42.598 1.00 25.88 411 PRO A N 1
ATOM 3269 C CA . PRO A 1 411 ? 14.795 13.063 -41.648 1.00 25.88 411 PRO A CA 1
ATOM 3270 C C . PRO A 1 411 ? 15.568 13.615 -40.398 1.00 25.88 411 PRO A C 1
ATOM 3272 O O . PRO A 1 411 ? 15.899 14.795 -40.319 1.00 25.88 411 PRO A O 1
ATOM 3275 N N . LEU A 1 412 ? 15.898 12.765 -39.410 1.00 23.84 412 LEU A N 1
ATOM 3276 C CA . LEU A 1 412 ? 16.948 13.032 -38.388 1.00 23.84 412 LEU A CA 1
ATOM 3277 C C . LEU A 1 412 ? 18.348 13.149 -39.070 1.00 23.84 412 LEU A C 1
ATOM 3279 O O . LEU A 1 412 ? 18.468 12.606 -40.170 1.00 23.84 412 LEU A O 1
ATOM 3283 N N . PRO A 1 413 ? 19.428 13.730 -38.469 1.00 33.31 413 PRO A N 1
ATOM 3284 C CA . PRO A 1 413 ? 19.735 13.728 -37.032 1.00 33.31 413 PRO A CA 1
ATOM 3285 C C . PRO A 1 413 ? 20.321 15.017 -36.394 1.00 33.31 413 PRO A C 1
ATOM 3287 O O . PRO A 1 413 ? 21.060 15.802 -36.979 1.00 33.31 413 PRO A O 1
ATOM 3290 N N . LEU A 1 414 ? 20.011 15.166 -35.103 1.00 27.30 414 LEU A N 1
ATOM 3291 C CA . LEU A 1 414 ? 20.894 15.487 -33.970 1.00 27.30 414 LEU A CA 1
ATOM 3292 C C . LEU A 1 414 ? 22.352 15.951 -34.268 1.00 27.30 414 LEU A C 1
ATOM 3294 O O . LEU A 1 414 ? 23.299 15.219 -33.997 1.00 27.30 414 LEU A O 1
ATOM 3298 N N . GLN A 1 415 ? 22.564 17.187 -34.745 1.00 24.77 415 GLN A N 1
ATOM 3299 C CA . GLN A 1 415 ? 23.906 17.817 -34.718 1.00 24.77 415 GLN A CA 1
ATOM 3300 C C . GLN A 1 415 ? 23.938 19.363 -34.683 1.00 24.77 415 GLN A C 1
ATOM 3302 O O . GLN A 1 415 ? 25.012 19.955 -34.731 1.00 24.77 415 GLN A O 1
ATOM 3307 N N . ILE A 1 416 ? 22.792 20.047 -34.557 1.00 30.62 416 ILE A N 1
ATOM 3308 C CA . ILE A 1 416 ? 22.708 21.509 -34.795 1.00 30.62 416 ILE A CA 1
ATOM 3309 C C . ILE A 1 416 ? 22.541 22.356 -33.512 1.00 30.62 416 ILE A C 1
ATOM 3311 O O . ILE A 1 416 ? 22.697 23.574 -33.554 1.00 30.62 416 ILE A O 1
ATOM 3315 N N . ALA A 1 417 ? 22.311 21.759 -32.338 1.00 30.55 417 ALA A N 1
ATOM 3316 C CA . ALA A 1 417 ? 22.081 22.545 -31.114 1.00 30.55 417 ALA A CA 1
ATOM 3317 C C . ALA A 1 417 ? 23.358 23.159 -30.494 1.00 30.55 417 ALA A C 1
ATOM 3319 O O . ALA A 1 417 ? 23.263 24.127 -29.749 1.00 30.55 417 ALA A O 1
ATOM 3320 N N . LEU A 1 418 ? 24.554 22.657 -30.827 1.00 30.86 418 LEU A N 1
ATOM 3321 C CA . LEU A 1 418 ? 25.824 23.169 -30.279 1.00 30.86 418 LEU A CA 1
ATOM 3322 C C . LEU A 1 418 ? 26.620 24.052 -31.253 1.00 30.86 418 LEU A C 1
ATOM 3324 O O . LEU A 1 418 ? 27.482 24.807 -30.819 1.00 30.86 418 LEU A O 1
ATOM 3328 N N . SER A 1 419 ? 26.317 24.022 -32.554 1.00 30.50 419 SER A N 1
ATOM 3329 C CA . SER A 1 419 ? 26.995 24.857 -33.560 1.00 30.50 419 SER A CA 1
ATOM 3330 C C . SER A 1 419 ? 26.432 26.280 -33.658 1.00 30.50 419 SER A C 1
ATOM 3332 O O . SER A 1 419 ? 27.103 27.168 -34.178 1.00 30.50 419 SER A O 1
ATOM 3334 N N . ARG A 1 420 ? 25.237 26.540 -33.106 1.00 34.22 420 ARG A N 1
ATOM 3335 C CA . ARG A 1 420 ? 24.622 27.883 -33.080 1.00 34.22 420 ARG A CA 1
ATOM 3336 C C . ARG A 1 420 ? 25.132 28.797 -31.958 1.00 34.22 420 ARG A C 1
ATOM 3338 O O . ARG A 1 420 ? 24.729 29.951 -31.902 1.00 34.22 420 ARG A O 1
ATOM 3345 N N . LEU A 1 421 ? 26.041 28.314 -31.107 1.00 36.53 421 LEU A N 1
ATOM 3346 C CA . LEU A 1 421 ? 26.694 29.099 -30.047 1.00 36.53 421 LEU A CA 1
ATOM 3347 C C . LEU A 1 421 ? 28.064 29.680 -30.466 1.00 36.53 421 LEU A C 1
ATOM 3349 O O . LEU A 1 421 ? 28.716 30.326 -29.655 1.00 36.53 421 LEU A O 1
ATOM 3353 N N . SER A 1 422 ? 28.508 29.469 -31.716 1.00 30.12 422 SER A N 1
ATOM 3354 C CA . SER A 1 422 ? 29.880 29.781 -32.164 1.00 30.12 422 SER A CA 1
ATOM 3355 C C . SER A 1 422 ? 30.008 30.875 -33.241 1.00 30.12 422 SER A C 1
ATOM 3357 O O . SER A 1 422 ? 31.132 31.199 -33.628 1.00 30.12 422 SER A O 1
ATOM 3359 N N . SER A 1 423 ? 28.932 31.465 -33.765 1.00 25.31 423 SER A N 1
ATOM 3360 C CA . SER A 1 423 ? 29.055 32.440 -34.862 1.00 25.31 423 SER A CA 1
ATOM 3361 C C . SER A 1 423 ? 29.019 33.893 -34.386 1.00 25.31 423 SER A C 1
ATOM 3363 O O . SER A 1 423 ? 28.005 34.563 -34.554 1.00 25.31 423 SER A O 1
ATOM 3365 N N . SER A 1 424 ? 30.146 34.382 -33.858 1.00 25.72 424 SER A N 1
ATOM 3366 C CA . SER A 1 424 ? 30.598 35.769 -34.074 1.00 25.72 424 SER A CA 1
ATOM 3367 C C . SER A 1 424 ? 31.996 36.016 -33.487 1.00 25.72 424 SER A C 1
ATOM 3369 O O . SER A 1 424 ? 32.128 36.149 -32.271 1.00 25.72 424 SER A O 1
ATOM 3371 N N . PRO A 1 425 ? 33.033 36.178 -34.326 1.00 28.78 425 PRO A N 1
ATOM 3372 C CA . PRO A 1 425 ? 34.194 36.984 -34.003 1.00 28.78 425 PRO A CA 1
ATOM 3373 C C . PRO A 1 425 ? 34.115 38.269 -34.834 1.00 28.78 425 PRO A C 1
ATOM 3375 O O . PRO A 1 425 ? 34.410 38.253 -36.024 1.00 28.78 425 PRO A O 1
ATOM 3378 N N . LEU A 1 426 ? 33.722 39.395 -34.241 1.00 24.55 426 LEU A N 1
ATOM 3379 C CA . LEU A 1 426 ? 33.950 40.694 -34.875 1.00 24.55 426 LEU A CA 1
ATOM 3380 C C . LEU A 1 426 ? 34.691 41.608 -33.906 1.00 24.55 426 LEU A C 1
ATOM 3382 O O . LEU A 1 426 ? 34.126 42.250 -33.026 1.00 24.55 426 LEU A O 1
ATOM 3386 N N . ARG A 1 427 ? 36.013 41.587 -34.107 1.00 22.53 427 ARG A N 1
ATOM 3387 C CA . ARG A 1 427 ? 36.962 42.666 -33.837 1.00 22.53 427 ARG A CA 1
ATOM 3388 C C . ARG A 1 427 ? 36.321 44.005 -34.212 1.00 22.53 427 ARG A C 1
ATOM 3390 O O . ARG A 1 427 ? 35.940 44.193 -35.364 1.00 22.53 427 ARG A O 1
ATOM 3397 N N . VAL A 1 428 ? 36.248 44.926 -33.259 1.00 25.03 428 VAL A N 1
ATOM 3398 C CA . VAL A 1 428 ? 35.984 46.338 -33.536 1.00 25.03 428 VAL A CA 1
ATOM 3399 C C . VAL A 1 428 ? 37.344 47.012 -33.690 1.00 25.03 428 VAL A C 1
ATOM 3401 O O . VAL A 1 428 ? 37.950 47.411 -32.701 1.00 25.03 428 VAL A O 1
ATOM 3404 N N . ASP A 1 429 ? 37.836 47.083 -34.927 1.00 21.67 429 ASP A N 1
ATOM 3405 C CA . ASP A 1 429 ? 38.735 48.169 -35.317 1.00 21.67 429 ASP A CA 1
ATOM 3406 C C . ASP A 1 429 ? 37.871 49.386 -35.655 1.00 21.67 429 ASP A C 1
ATOM 3408 O O . ASP A 1 429 ? 36.816 49.279 -36.287 1.00 21.67 429 ASP A O 1
ATOM 3412 N N . GLY A 1 430 ? 38.296 50.541 -35.153 1.00 26.92 430 GLY A N 1
ATOM 3413 C CA . GLY A 1 430 ? 37.569 51.790 -35.278 1.00 26.92 430 GLY A CA 1
ATOM 3414 C C . GLY A 1 430 ? 37.502 52.281 -36.718 1.00 26.92 430 GLY A C 1
ATOM 3415 O O . GLY A 1 430 ? 38.525 52.541 -37.336 1.00 26.92 430 GLY A O 1
ATOM 3416 N N . SER A 1 431 ? 36.288 52.509 -37.206 1.00 21.22 431 SER A N 1
ATOM 3417 C CA . SER A 1 431 ? 35.986 53.609 -38.122 1.00 21.22 431 SER A CA 1
ATOM 3418 C C . SER A 1 431 ? 34.475 53.732 -38.282 1.00 21.22 431 SER A C 1
ATOM 3420 O O . SER A 1 431 ? 33.774 52.777 -38.603 1.00 21.22 431 SER A O 1
ATOM 3422 N N . SER A 1 432 ? 34.002 54.941 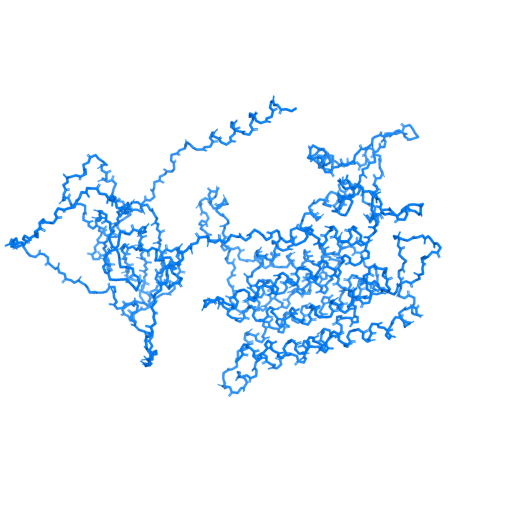-38.017 1.00 28.22 432 SER A N 1
ATOM 3423 C CA . SER A 1 432 ? 32.664 55.468 -38.247 1.00 28.22 432 SER A CA 1
ATOM 3424 C C . SER A 1 432 ? 32.099 55.145 -39.633 1.00 28.22 432 SER A C 1
ATOM 3426 O O . SER A 1 432 ? 32.679 55.587 -40.620 1.00 28.22 432 SER A O 1
ATOM 3428 N N . VAL A 1 433 ? 30.913 54.532 -39.702 1.00 22.48 433 VAL A N 1
ATOM 3429 C CA . VAL A 1 433 ? 29.920 54.805 -40.756 1.00 22.48 433 VAL A CA 1
ATOM 3430 C C . VAL A 1 433 ? 28.525 54.672 -40.145 1.00 22.48 433 VAL A C 1
ATOM 3432 O O . VAL A 1 433 ? 28.133 53.613 -39.661 1.00 22.48 433 VAL A O 1
ATOM 3435 N N . ALA A 1 434 ? 27.805 55.790 -40.136 1.00 28.20 434 ALA A N 1
ATOM 3436 C CA . ALA A 1 434 ? 26.412 55.898 -39.742 1.00 28.20 434 ALA A CA 1
ATOM 3437 C C . ALA A 1 434 ? 25.504 55.104 -40.695 1.00 28.20 434 ALA A C 1
ATOM 3439 O O . ALA A 1 434 ? 25.663 55.182 -41.912 1.00 28.20 434 ALA A O 1
ATOM 3440 N N . ALA A 1 435 ? 24.517 54.401 -40.144 1.00 23.16 435 ALA A N 1
ATOM 3441 C CA . ALA A 1 435 ? 23.367 53.913 -40.893 1.00 23.16 435 ALA A CA 1
ATOM 3442 C C . ALA A 1 435 ? 22.095 54.323 -40.142 1.00 23.16 435 ALA A C 1
ATOM 3444 O O . ALA A 1 435 ? 21.716 53.734 -39.132 1.00 23.16 435 ALA A O 1
ATOM 3445 N N . GLU A 1 436 ? 21.488 55.400 -40.637 1.00 25.59 436 GLU A N 1
ATOM 3446 C CA . GLU A 1 436 ? 20.155 55.885 -40.291 1.00 25.59 436 GLU A CA 1
ATOM 3447 C C . GLU A 1 436 ? 19.099 54.784 -40.443 1.00 25.59 436 GLU A C 1
ATOM 3449 O O . GLU A 1 436 ? 18.924 54.209 -41.521 1.00 25.59 436 GLU A O 1
ATOM 3454 N N . HIS A 1 437 ? 18.310 54.563 -39.391 1.00 26.06 437 HIS A N 1
ATOM 3455 C CA . HIS A 1 437 ? 17.027 53.881 -39.504 1.00 26.06 437 HIS A CA 1
ATOM 3456 C C . HIS A 1 437 ? 15.883 54.859 -39.244 1.00 26.06 437 HIS A C 1
ATOM 3458 O O . HIS A 1 437 ? 15.781 55.483 -38.190 1.00 26.06 437 HIS A O 1
ATOM 3464 N N . ARG A 1 438 ? 15.042 54.990 -40.278 1.00 24.09 438 ARG A N 1
ATOM 3465 C CA . ARG A 1 438 ? 13.835 55.813 -40.343 1.00 24.09 438 ARG A CA 1
ATOM 3466 C C . ARG A 1 438 ? 12.900 55.541 -39.170 1.00 24.09 438 ARG A C 1
ATOM 3468 O O . ARG A 1 438 ? 12.479 54.408 -38.947 1.00 24.09 438 ARG A O 1
ATOM 3475 N N . HIS A 1 439 ? 12.502 56.636 -38.535 1.00 29.31 439 HIS A N 1
ATOM 3476 C CA . HIS A 1 439 ? 11.313 56.752 -37.707 1.00 29.31 439 HIS A CA 1
ATOM 3477 C C . HIS A 1 439 ? 10.074 56.221 -38.441 1.00 29.31 439 HIS A C 1
ATOM 3479 O O . HIS A 1 439 ? 9.717 56.705 -39.514 1.00 29.31 439 HIS A O 1
ATOM 3485 N N . SER A 1 440 ? 9.396 55.253 -37.826 1.00 25.25 440 SER A N 1
ATOM 3486 C CA . SER A 1 440 ? 7.967 55.033 -38.024 1.00 25.25 440 SER A CA 1
ATOM 3487 C C . SER A 1 440 ? 7.293 55.332 -36.693 1.00 25.25 440 SER A C 1
ATOM 3489 O O . SER A 1 440 ? 7.401 54.550 -35.749 1.00 25.25 440 SER A O 1
ATOM 3491 N N . ASP A 1 441 ? 6.610 56.470 -36.634 1.00 31.17 441 ASP A N 1
ATOM 3492 C CA . ASP A 1 441 ? 5.781 56.887 -35.511 1.00 31.17 441 ASP A CA 1
ATOM 3493 C C . ASP A 1 441 ? 4.698 55.839 -35.206 1.00 31.17 441 ASP A C 1
ATOM 3495 O O . ASP A 1 441 ? 3.802 55.573 -36.010 1.00 31.17 441 ASP A O 1
ATOM 3499 N N . ARG A 1 442 ? 4.775 55.248 -34.011 1.00 25.91 442 ARG A N 1
ATOM 3500 C CA . ARG A 1 442 ? 3.650 54.636 -33.292 1.00 25.91 442 ARG A CA 1
ATOM 3501 C C . ARG A 1 442 ? 3.692 55.122 -31.837 1.00 25.91 442 ARG A C 1
ATOM 3503 O O . ARG A 1 442 ? 4.784 55.271 -31.292 1.00 25.91 442 ARG A O 1
ATOM 3510 N N . PRO A 1 443 ? 2.535 55.385 -31.206 1.00 26.30 443 PRO A N 1
ATOM 3511 C CA . PRO A 1 443 ? 2.464 55.937 -29.854 1.00 26.30 443 PRO A CA 1
ATOM 3512 C C . PRO A 1 443 ? 3.000 54.943 -28.802 1.00 26.30 443 PRO A C 1
ATOM 3514 O O . PRO A 1 443 ? 3.005 53.732 -29.049 1.00 26.30 443 PRO A O 1
ATOM 3517 N N . PRO A 1 444 ? 3.437 55.425 -27.620 1.00 35.69 444 PRO A N 1
ATOM 3518 C CA . PRO A 1 444 ? 4.145 54.614 -26.639 1.00 35.69 444 PRO A CA 1
ATOM 3519 C C . PRO A 1 444 ? 3.159 53.645 -25.989 1.00 35.69 444 PRO A C 1
ATOM 3521 O O . PRO A 1 444 ? 2.336 54.031 -25.164 1.00 35.69 444 PRO A O 1
ATOM 3524 N N . SER A 1 445 ? 3.210 52.377 -26.377 1.00 30.42 445 SER A N 1
ATOM 3525 C CA . SER A 1 445 ? 2.395 51.339 -25.751 1.00 30.42 445 SER A CA 1
ATOM 3526 C C . SER A 1 445 ? 3.233 50.082 -25.538 1.00 30.42 445 SER A C 1
ATOM 3528 O O . SER A 1 445 ? 3.671 49.440 -26.485 1.00 30.42 445 SER A O 1
ATOM 3530 N N . LEU A 1 446 ? 3.464 49.803 -24.249 1.00 32.69 446 LEU A N 1
ATOM 3531 C CA . LEU A 1 446 ? 4.146 48.653 -23.648 1.00 32.69 446 LEU A CA 1
ATOM 3532 C C . LEU A 1 446 ? 5.602 48.420 -24.093 1.00 32.69 446 LEU A C 1
ATOM 3534 O O . LEU A 1 446 ? 5.890 47.608 -24.968 1.00 32.69 446 LEU A O 1
ATOM 3538 N N . GLN A 1 447 ? 6.547 49.060 -23.394 1.00 37.66 447 GLN A N 1
ATOM 3539 C CA . GLN A 1 447 ? 7.897 48.501 -23.262 1.00 37.66 447 GLN A CA 1
ATOM 3540 C C . GLN A 1 447 ? 7.774 47.146 -22.552 1.00 37.66 447 GLN A C 1
ATOM 3542 O O . GLN A 1 447 ? 7.293 47.086 -21.423 1.00 37.66 447 GLN A O 1
ATOM 3547 N N . ALA A 1 448 ? 8.156 46.060 -23.221 1.00 44.09 448 ALA A N 1
ATOM 3548 C CA . ALA A 1 448 ? 8.267 44.757 -22.579 1.00 44.09 448 ALA A CA 1
ATOM 3549 C C . ALA A 1 448 ? 9.407 44.803 -21.544 1.00 44.09 448 ALA A C 1
ATOM 3551 O O . ALA A 1 448 ? 10.523 45.197 -21.883 1.00 44.09 448 ALA A O 1
ATOM 3552 N N . GLU A 1 449 ? 9.123 44.431 -20.294 1.00 56.91 449 GLU A N 1
ATOM 3553 C CA . GLU A 1 449 ? 10.133 44.273 -19.241 1.00 56.91 449 GLU A CA 1
ATOM 3554 C C . GLU A 1 449 ? 11.046 43.089 -19.603 1.00 56.91 449 GLU A C 1
ATOM 3556 O O . GLU A 1 449 ? 10.596 41.947 -19.647 1.00 56.91 449 GLU A O 1
ATOM 3561 N N . GLY A 1 450 ? 12.312 43.364 -19.924 1.00 63.06 450 GLY A N 1
ATOM 3562 C CA . GLY A 1 450 ? 13.349 42.355 -20.161 1.00 63.06 450 GLY A CA 1
ATOM 3563 C C . GLY A 1 450 ? 14.517 42.569 -19.207 1.00 63.06 450 GLY A C 1
ATOM 3564 O O . GLY A 1 450 ? 14.802 43.714 -18.851 1.00 63.06 450 GLY A O 1
ATOM 3565 N N . ILE A 1 451 ? 15.183 41.489 -18.799 1.00 74.62 451 ILE A N 1
ATOM 3566 C CA . ILE A 1 451 ? 16.293 41.564 -17.838 1.00 74.62 451 ILE A CA 1
ATOM 3567 C C . ILE A 1 451 ? 17.625 41.903 -18.521 1.00 74.62 451 ILE A C 1
ATOM 3569 O O . ILE A 1 451 ? 17.791 41.741 -19.734 1.00 74.62 451 ILE A O 1
ATOM 3573 N N . GLY A 1 452 ? 18.598 42.363 -17.740 1.00 77.94 452 GLY A N 1
ATOM 3574 C CA . GLY A 1 452 ? 19.968 42.613 -18.178 1.00 77.94 452 GLY A CA 1
ATOM 3575 C C . GLY A 1 452 ? 20.914 41.487 -17.789 1.00 77.94 452 GLY A C 1
ATOM 3576 O O . GLY A 1 452 ? 20.887 41.016 -16.657 1.00 77.94 452 GLY A O 1
ATOM 3577 N N . CYS A 1 453 ? 21.788 41.062 -18.698 1.00 78.81 453 CYS A N 1
ATOM 3578 C CA . CYS A 1 453 ? 22.701 39.943 -18.457 1.00 78.81 453 CYS A CA 1
ATOM 3579 C C . CYS A 1 453 ? 24.121 40.249 -18.923 1.00 78.81 453 CYS A C 1
ATOM 3581 O O . CYS A 1 453 ? 24.342 41.025 -19.853 1.00 78.81 453 CYS A O 1
ATOM 3583 N N . PHE A 1 454 ? 25.089 39.556 -18.320 1.00 81.00 454 PHE A N 1
ATOM 3584 C CA . PHE A 1 454 ? 26.437 39.486 -18.869 1.00 81.00 454 PHE A CA 1
ATOM 3585 C C . PHE A 1 454 ? 26.473 38.502 -20.051 1.00 81.00 454 PHE A C 1
ATOM 3587 O O . PHE A 1 454 ? 26.063 37.354 -19.903 1.00 81.00 454 PHE A O 1
ATOM 3594 N N . VAL A 1 455 ? 26.975 38.935 -21.206 1.00 81.44 455 VAL A N 1
ATOM 3595 C CA . VAL A 1 455 ? 27.103 38.156 -22.443 1.00 81.44 455 VAL A CA 1
ATOM 3596 C C . VAL A 1 455 ? 28.565 38.126 -22.871 1.00 81.44 455 VAL A C 1
ATOM 3598 O O . VAL A 1 455 ? 29.102 39.129 -23.337 1.00 81.44 455 VAL A O 1
ATOM 3601 N N . CYS A 1 456 ? 29.231 36.988 -22.678 1.00 81.50 456 CYS A N 1
ATOM 3602 C CA . CYS A 1 456 ? 30.652 36.817 -22.978 1.00 81.50 456 CYS A CA 1
ATOM 3603 C C . CYS A 1 456 ? 31.062 35.341 -23.023 1.00 81.50 456 CYS A C 1
ATOM 3605 O O . CYS A 1 456 ? 30.376 34.470 -22.493 1.00 81.50 456 CYS A O 1
ATOM 3607 N N . SER A 1 457 ? 32.233 35.067 -23.594 1.00 85.00 457 SER A N 1
ATOM 3608 C CA . SER A 1 457 ? 32.888 33.760 -23.519 1.00 85.00 457 SER A CA 1
ATOM 3609 C C . SER A 1 457 ? 34.356 33.915 -23.132 1.00 85.00 457 SER A C 1
ATOM 3611 O O . SER A 1 457 ? 35.019 34.849 -23.584 1.00 85.00 457 SER A O 1
ATOM 3613 N N . SER A 1 458 ? 34.864 32.979 -22.340 1.00 81.81 458 SER A N 1
ATOM 3614 C CA . SER A 1 458 ? 36.265 32.856 -21.956 1.00 81.81 458 SER A CA 1
ATOM 3615 C C . SER A 1 458 ? 36.680 31.390 -22.019 1.00 81.81 458 SER A C 1
ATOM 3617 O O . SER A 1 458 ? 36.038 30.519 -21.439 1.00 81.81 458 SER A O 1
ATOM 3619 N N . PHE A 1 459 ? 37.764 31.123 -22.738 1.00 86.44 459 PHE A N 1
ATOM 3620 C CA . PHE A 1 459 ? 38.441 29.830 -22.775 1.00 86.44 459 PHE A CA 1
ATOM 3621 C C . PHE A 1 459 ? 39.848 29.999 -22.212 1.00 86.44 459 PHE A C 1
ATOM 3623 O O . PHE A 1 459 ? 40.538 30.949 -22.587 1.00 86.44 459 PHE A O 1
ATOM 3630 N N . ASN A 1 460 ? 40.266 29.121 -21.302 1.00 84.50 460 ASN A N 1
ATOM 3631 C CA . ASN A 1 460 ? 41.588 29.135 -20.663 1.00 84.50 460 ASN A CA 1
ATOM 3632 C C . ASN A 1 460 ? 41.978 30.513 -20.087 1.00 84.50 460 ASN A C 1
ATOM 3634 O O . ASN A 1 460 ? 43.133 30.924 -20.168 1.00 84.50 460 ASN A O 1
ATOM 3638 N N . GLY A 1 461 ? 41.004 31.262 -19.556 1.00 75.75 461 GLY A N 1
ATOM 3639 C CA . GLY A 1 461 ? 41.230 32.599 -18.994 1.00 75.75 461 GLY A CA 1
ATOM 3640 C C . GLY A 1 461 ? 41.442 33.723 -20.019 1.00 75.75 461 GLY A C 1
ATOM 3641 O O . GLY A 1 461 ? 41.881 34.806 -19.642 1.00 75.75 461 GLY A O 1
ATOM 3642 N N . SER A 1 462 ? 41.122 33.505 -21.300 1.00 81.12 462 SER A N 1
ATOM 3643 C CA . SER A 1 462 ? 41.216 34.523 -22.370 1.00 81.12 462 SER A CA 1
ATOM 3644 C C . SER A 1 462 ? 40.455 35.828 -22.092 1.00 81.12 462 SER A C 1
ATOM 3646 O O . SER A 1 462 ? 40.821 36.868 -22.637 1.00 81.12 462 SER A O 1
ATOM 3648 N N . ASN A 1 463 ? 39.411 35.798 -21.255 1.00 75.44 463 ASN A N 1
ATOM 3649 C CA . ASN A 1 463 ? 38.653 36.985 -20.867 1.00 75.44 463 ASN A CA 1
ATOM 3650 C C . ASN A 1 463 ? 38.390 36.988 -19.349 1.00 75.44 463 ASN A C 1
ATOM 3652 O O . ASN A 1 463 ? 37.343 36.506 -18.905 1.00 75.44 463 ASN A O 1
ATOM 3656 N N . PRO A 1 464 ? 39.305 37.569 -18.547 1.00 70.62 464 PRO A N 1
ATOM 3657 C CA . PRO A 1 464 ? 39.180 37.621 -17.089 1.00 70.62 464 PRO A CA 1
ATOM 3658 C C . PRO A 1 464 ? 37.888 38.293 -16.600 1.00 70.62 464 PRO A C 1
ATOM 3660 O O . PRO A 1 464 ? 37.325 37.880 -15.593 1.00 70.62 464 PRO A O 1
ATOM 3663 N N . LEU A 1 465 ? 37.364 39.275 -17.345 1.00 68.00 465 LEU A N 1
ATOM 3664 C CA . LEU A 1 465 ? 36.111 39.967 -17.012 1.00 68.00 465 LEU A CA 1
ATOM 3665 C C . LEU A 1 465 ? 34.874 39.071 -17.185 1.00 68.00 465 LEU A C 1
ATOM 3667 O O . LEU A 1 465 ? 33.842 39.317 -16.567 1.00 68.00 465 LEU A O 1
ATOM 3671 N N . CYS A 1 466 ? 34.957 38.030 -18.017 1.00 73.81 466 CYS A N 1
ATOM 3672 C CA . CYS A 1 466 ? 33.902 37.024 -18.147 1.00 73.81 466 CYS A CA 1
ATOM 3673 C C . CYS A 1 466 ? 33.970 35.951 -17.045 1.00 73.81 466 CYS A C 1
ATOM 3675 O O . CYS A 1 466 ? 32.956 35.358 -16.661 1.00 73.81 466 CYS A O 1
ATOM 3677 N N . GLU A 1 467 ? 35.170 35.712 -16.519 1.00 72.06 467 GLU A N 1
ATOM 3678 C CA . GLU A 1 467 ? 35.432 34.774 -15.424 1.00 72.06 467 GLU A CA 1
ATOM 3679 C C . GLU A 1 467 ? 35.012 35.362 -14.061 1.00 72.06 467 GLU A C 1
ATOM 3681 O O . GLU A 1 467 ? 34.503 34.630 -13.210 1.00 72.06 467 GLU A O 1
ATOM 3686 N N . ASP A 1 468 ? 35.124 36.685 -13.879 1.00 64.50 468 ASP A N 1
ATOM 3687 C CA . ASP A 1 468 ? 34.874 37.384 -12.609 1.00 64.50 468 ASP A CA 1
ATOM 3688 C C . ASP A 1 468 ? 33.412 37.300 -12.119 1.00 64.50 468 ASP A C 1
ATOM 3690 O O . ASP A 1 468 ? 32.445 37.478 -12.869 1.00 64.50 468 ASP A O 1
ATOM 3694 N N . THR A 1 469 ? 33.233 37.022 -10.830 1.00 54.44 469 THR A N 1
ATOM 3695 C CA . THR A 1 469 ? 31.936 36.942 -10.142 1.00 54.44 469 THR A CA 1
ATOM 3696 C C . THR A 1 469 ? 31.377 38.294 -9.694 1.00 54.44 469 THR A C 1
ATOM 3698 O O . THR A 1 469 ? 30.223 38.336 -9.277 1.00 54.44 469 THR A O 1
ATOM 3701 N N . PHE A 1 470 ? 32.145 39.388 -9.759 1.00 47.34 470 PHE A N 1
ATOM 3702 C CA . PHE A 1 470 ? 31.730 40.675 -9.197 1.00 47.34 470 PHE A CA 1
ATOM 3703 C C . PHE A 1 470 ? 32.160 41.871 -10.055 1.00 47.34 470 PHE A C 1
ATOM 3705 O O . PHE A 1 470 ? 33.306 42.298 -10.018 1.00 47.34 470 PHE A O 1
ATOM 3712 N N . ASN A 1 471 ? 31.202 42.511 -10.729 1.00 49.16 471 ASN A N 1
ATOM 3713 C CA . ASN A 1 471 ? 31.321 43.935 -11.037 1.00 49.16 471 ASN A CA 1
ATOM 3714 C C . ASN A 1 471 ? 30.107 44.652 -10.435 1.00 49.16 471 ASN A C 1
ATOM 3716 O O . ASN A 1 471 ? 29.014 44.624 -10.994 1.00 49.16 471 ASN A O 1
ATOM 3720 N N . SER A 1 472 ? 30.271 45.183 -9.222 1.00 44.50 472 SER A N 1
ATOM 3721 C CA . SER A 1 472 ? 29.196 45.744 -8.391 1.00 44.50 472 SER A CA 1
ATOM 3722 C C . SER A 1 472 ? 28.887 47.217 -8.671 1.00 44.50 472 SER A C 1
ATOM 3724 O O . SER A 1 472 ? 28.148 47.839 -7.913 1.00 44.50 472 SER A O 1
ATOM 3726 N N . THR A 1 473 ? 29.408 47.804 -9.747 1.00 43.81 473 THR A N 1
ATOM 3727 C CA . THR A 1 473 ? 29.157 49.214 -10.084 1.00 43.81 473 THR A CA 1
ATOM 3728 C C . THR A 1 473 ? 27.964 49.357 -11.035 1.00 43.81 473 THR A C 1
ATOM 3730 O O . THR A 1 473 ? 28.094 49.860 -12.144 1.00 43.81 473 THR A O 1
ATOM 3733 N N . ILE A 1 474 ? 26.785 48.887 -10.616 1.00 46.34 474 ILE A N 1
ATOM 3734 C CA . ILE A 1 474 ? 25.513 49.229 -11.274 1.00 46.34 474 ILE A CA 1
ATOM 3735 C C . ILE A 1 474 ? 24.850 50.305 -10.415 1.00 46.34 474 ILE A C 1
ATOM 3737 O O . ILE A 1 474 ? 24.120 50.002 -9.474 1.00 46.34 474 ILE A O 1
ATOM 3741 N N . ASP A 1 475 ? 25.141 51.571 -10.708 1.00 37.62 475 ASP A N 1
ATOM 3742 C CA . ASP A 1 475 ? 24.365 52.681 -10.160 1.00 37.62 475 ASP A CA 1
ATOM 3743 C C . ASP A 1 475 ? 23.060 52.790 -10.966 1.00 37.62 475 ASP A C 1
ATOM 3745 O O . ASP A 1 475 ? 23.066 53.038 -12.172 1.00 37.62 475 ASP A O 1
ATOM 3749 N N . GLN A 1 476 ? 21.925 52.527 -10.317 1.00 43.56 476 GLN A N 1
ATOM 3750 C CA . GLN A 1 476 ? 20.601 52.421 -10.949 1.00 43.56 476 GLN A CA 1
ATOM 3751 C C . GLN A 1 476 ? 20.009 53.778 -11.381 1.00 43.56 476 GLN A C 1
ATOM 3753 O O . GLN A 1 476 ? 18.852 53.846 -11.801 1.00 43.56 476 GLN A O 1
ATOM 3758 N N . THR A 1 477 ?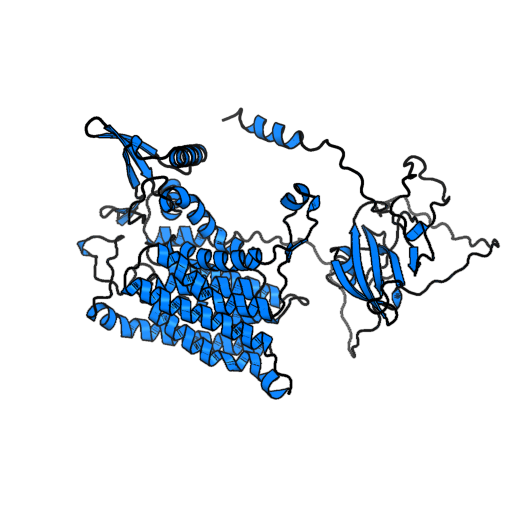 20.770 54.869 -11.290 1.00 36.53 477 THR A N 1
ATOM 3759 C CA . THR A 1 477 ? 20.263 56.233 -11.495 1.00 36.53 477 THR A CA 1
ATOM 3760 C C . THR A 1 477 ? 20.475 56.804 -12.903 1.00 36.53 477 THR A C 1
ATOM 3762 O O . THR A 1 477 ? 19.859 57.815 -13.238 1.00 36.53 477 THR A O 1
ATOM 3765 N N . THR A 1 478 ? 21.230 56.148 -13.790 1.00 36.88 478 THR A N 1
ATOM 3766 C CA . THR A 1 478 ? 21.502 56.643 -15.156 1.00 36.88 478 THR A CA 1
ATOM 3767 C C . THR A 1 478 ? 20.974 55.699 -16.242 1.00 36.88 478 THR A C 1
ATOM 3769 O O . THR A 1 478 ? 21.707 54.959 -16.886 1.00 36.88 478 THR A O 1
ATOM 3772 N N . ARG A 1 479 ? 19.668 55.785 -16.538 1.00 43.22 479 ARG A N 1
ATOM 3773 C CA . ARG A 1 479 ? 19.001 55.089 -17.669 1.00 43.22 479 ARG A CA 1
ATOM 3774 C C . ARG A 1 479 ? 19.375 55.611 -19.069 1.00 43.22 479 ARG A C 1
ATOM 3776 O O . ARG A 1 479 ? 18.726 55.269 -20.053 1.00 43.22 479 ARG A O 1
ATOM 3783 N N . SER A 1 480 ? 20.400 56.445 -19.190 1.00 36.62 480 SER A N 1
ATOM 3784 C CA . SER A 1 480 ? 20.724 57.127 -20.443 1.00 36.62 480 SER A CA 1
ATOM 3785 C C . SER A 1 480 ? 22.219 57.405 -20.562 1.00 36.62 480 SER A C 1
ATOM 3787 O O . SER A 1 480 ? 22.666 58.532 -20.372 1.00 36.62 480 SER A O 1
ATOM 3789 N N . SER A 1 481 ? 23.015 56.375 -20.843 1.00 34.97 481 SER A N 1
ATOM 3790 C CA . SER A 1 481 ? 24.224 56.479 -21.679 1.00 34.97 481 SER A CA 1
ATOM 3791 C C . SER A 1 481 ? 24.874 55.106 -21.842 1.00 34.97 481 SER A C 1
ATOM 3793 O O . SER A 1 481 ? 25.226 54.430 -20.882 1.00 34.97 481 SER A O 1
ATOM 3795 N N . ALA A 1 482 ? 25.021 54.696 -23.098 1.00 42.22 482 ALA A N 1
ATOM 3796 C CA . ALA A 1 482 ? 25.649 53.461 -23.541 1.00 42.22 482 ALA A CA 1
ATOM 3797 C C . ALA A 1 482 ? 27.184 53.498 -23.370 1.00 42.22 482 ALA A C 1
ATOM 3799 O O . ALA A 1 482 ? 27.926 53.454 -24.348 1.00 42.22 482 ALA A O 1
ATOM 3800 N N . ALA A 1 483 ? 27.667 53.580 -22.127 1.00 33.47 483 ALA A N 1
ATOM 3801 C CA . ALA A 1 483 ? 29.092 53.568 -21.799 1.00 33.47 483 ALA A CA 1
ATOM 3802 C C . ALA A 1 483 ? 29.432 52.475 -20.765 1.00 33.47 483 ALA A C 1
ATOM 3804 O O . ALA A 1 483 ? 29.677 52.739 -19.596 1.00 33.47 483 ALA A O 1
ATOM 3805 N N . GLY A 1 484 ? 29.463 51.227 -21.245 1.00 44.41 484 GLY A N 1
ATOM 3806 C CA . GLY A 1 484 ? 30.620 50.345 -21.065 1.00 44.41 484 GLY A CA 1
ATOM 3807 C C . GLY A 1 484 ? 30.908 49.740 -19.688 1.00 44.41 484 GLY A C 1
ATOM 3808 O O . GLY A 1 484 ? 32.014 49.906 -19.185 1.00 44.41 484 GLY A O 1
ATOM 3809 N N . ILE A 1 485 ? 30.015 48.896 -19.162 1.00 52.22 485 ILE A N 1
ATOM 3810 C CA . ILE A 1 485 ? 30.485 47.714 -18.418 1.00 52.22 485 ILE A CA 1
ATOM 3811 C C . ILE A 1 485 ? 30.730 46.633 -19.469 1.00 52.22 485 ILE A C 1
ATOM 3813 O O . ILE A 1 485 ? 29.787 46.191 -20.129 1.00 52.22 485 ILE A O 1
ATOM 3817 N N . ALA A 1 486 ? 31.992 46.247 -19.674 1.00 57.84 486 ALA A N 1
ATOM 3818 C CA . ALA A 1 486 ? 32.342 45.231 -20.660 1.00 57.84 486 ALA A CA 1
ATOM 3819 C C . ALA A 1 486 ? 31.471 43.984 -20.441 1.00 57.84 486 ALA A C 1
ATOM 3821 O O . ALA A 1 486 ? 31.451 43.415 -19.350 1.00 57.84 486 ALA A O 1
ATOM 3822 N N . ASN A 1 487 ? 30.754 43.580 -21.490 1.00 68.81 487 ASN A N 1
ATOM 3823 C CA . ASN A 1 487 ? 29.886 42.405 -21.540 1.00 68.81 487 ASN A CA 1
ATOM 3824 C C . ASN A 1 487 ? 28.500 42.514 -20.872 1.00 68.81 487 ASN A C 1
ATOM 3826 O O . ASN A 1 487 ? 27.803 41.513 -20.906 1.00 68.81 487 ASN A O 1
ATOM 3830 N N . TYR A 1 488 ? 28.038 43.639 -20.308 1.00 73.94 488 TYR A N 1
ATOM 3831 C CA . TYR A 1 488 ? 26.656 43.742 -19.782 1.00 73.94 488 TYR A CA 1
ATOM 3832 C C . TYR A 1 488 ? 25.676 44.301 -20.829 1.00 73.94 488 TYR A C 1
ATOM 3834 O O . TYR A 1 488 ? 25.934 45.351 -21.415 1.00 73.94 488 TYR A O 1
ATOM 3842 N N . GLN A 1 489 ? 24.545 43.626 -21.059 1.00 75.31 489 GLN A N 1
ATOM 3843 C CA . GLN A 1 489 ? 23.516 44.024 -22.030 1.00 75.31 489 GLN A CA 1
ATOM 3844 C C . GLN A 1 489 ? 22.148 44.180 -21.355 1.00 75.31 489 GLN A C 1
ATOM 3846 O O . GLN A 1 489 ? 21.687 43.243 -20.709 1.00 75.31 489 GLN A O 1
ATOM 3851 N N . PHE A 1 490 ? 21.489 45.334 -21.535 1.00 72.38 490 PHE A N 1
ATOM 3852 C CA . PHE A 1 490 ? 20.129 45.613 -21.047 1.00 72.38 490 PHE A CA 1
ATOM 3853 C C . PHE A 1 490 ? 19.320 46.454 -22.063 1.00 72.38 490 PHE A C 1
ATOM 3855 O O . PHE A 1 490 ? 19.832 47.479 -22.521 1.00 72.38 490 PHE A O 1
ATOM 3862 N N . PRO A 1 491 ? 18.057 46.093 -22.373 1.00 71.44 491 PRO A N 1
ATOM 3863 C CA . PRO A 1 491 ? 17.472 44.774 -22.133 1.00 71.44 491 PRO A CA 1
ATOM 3864 C C . PRO A 1 491 ? 18.247 43.734 -22.944 1.00 71.44 491 PRO A C 1
ATOM 3866 O O . PRO A 1 491 ? 18.704 44.029 -24.052 1.00 71.44 491 PRO A O 1
ATOM 3869 N N . CYS A 1 492 ? 18.437 42.539 -22.394 1.00 79.56 492 CYS A N 1
ATOM 3870 C CA . CYS A 1 492 ? 19.073 41.488 -23.161 1.00 79.56 492 CYS A CA 1
ATOM 3871 C C . CYS A 1 492 ? 18.075 40.787 -24.082 1.00 79.56 492 CYS A C 1
ATOM 3873 O O . CYS A 1 492 ? 16.892 40.681 -23.766 1.00 79.56 492 CYS A O 1
ATOM 3875 N N . TRP A 1 493 ? 18.551 40.299 -25.226 1.00 78.00 493 TRP A N 1
ATOM 3876 C CA . TRP A 1 493 ? 17.713 39.717 -26.267 1.00 78.00 493 TRP A CA 1
ATOM 3877 C C . TRP A 1 493 ? 18.147 38.290 -26.579 1.00 78.00 493 TRP A C 1
ATOM 3879 O O . TRP A 1 493 ? 19.338 38.003 -26.677 1.00 78.00 493 TRP A O 1
ATOM 3889 N N . SER A 1 494 ? 17.179 37.394 -26.755 1.00 80.50 494 SER A N 1
ATOM 3890 C CA . SER A 1 494 ? 17.428 36.002 -27.126 1.00 80.50 494 SER A CA 1
ATOM 3891 C C . SER A 1 494 ? 16.426 35.525 -28.178 1.00 80.50 494 SER A C 1
ATOM 3893 O O . SER A 1 494 ? 15.344 36.096 -28.352 1.00 80.50 494 SER A O 1
ATOM 3895 N N . PHE A 1 495 ? 16.799 34.484 -28.919 1.00 73.00 495 PHE A N 1
ATOM 3896 C CA . PHE A 1 495 ? 15.929 33.884 -29.927 1.00 73.00 495 PHE A CA 1
ATOM 3897 C C . PHE A 1 495 ? 14.869 33.005 -29.266 1.00 73.00 495 PHE A C 1
ATOM 3899 O O . PHE A 1 495 ? 15.164 32.231 -28.357 1.00 73.00 495 PHE A O 1
ATOM 3906 N N . LYS A 1 496 ? 13.638 33.065 -29.781 1.00 68.75 496 LYS A N 1
ATOM 3907 C CA . LYS A 1 496 ? 12.567 32.142 -29.397 1.00 68.75 496 LYS A CA 1
ATOM 3908 C C . LYS A 1 496 ? 12.397 31.075 -30.471 1.00 68.75 496 LYS A C 1
ATOM 3910 O O . LYS A 1 496 ? 12.254 31.388 -31.651 1.00 68.75 496 LYS A O 1
ATOM 3915 N N . LYS A 1 497 ? 12.389 29.804 -30.068 1.00 59.44 497 LYS A N 1
ATOM 3916 C CA . LYS A 1 497 ? 12.222 28.683 -31.000 1.00 59.44 497 LYS A CA 1
ATOM 3917 C C . LYS A 1 497 ? 10.901 28.809 -31.769 1.00 59.44 497 LYS A C 1
ATOM 3919 O O . LYS A 1 497 ? 9.868 29.120 -31.179 1.00 59.44 497 LYS A O 1
ATOM 3924 N N . ASN A 1 498 ? 10.944 28.557 -33.079 1.00 60.09 498 ASN A N 1
ATOM 3925 C CA . ASN A 1 498 ? 9.805 28.662 -34.003 1.00 60.09 498 ASN A CA 1
ATOM 3926 C C . ASN A 1 498 ? 9.179 30.069 -34.103 1.00 60.09 498 ASN A C 1
ATOM 3928 O O . ASN A 1 498 ? 8.012 30.193 -34.472 1.00 60.09 498 ASN A O 1
ATOM 3932 N N . ARG A 1 499 ? 9.931 31.130 -33.779 1.00 66.94 499 ARG A N 1
ATOM 3933 C CA . ARG A 1 499 ? 9.537 32.516 -34.057 1.00 66.94 499 ARG A CA 1
ATOM 3934 C C . ARG A 1 499 ? 10.674 33.270 -34.729 1.00 66.94 499 ARG A C 1
ATOM 3936 O O . ARG A 1 499 ? 11.834 33.107 -34.362 1.00 66.94 499 ARG A O 1
ATOM 3943 N N . GLU A 1 500 ? 10.327 34.106 -35.696 1.00 66.94 500 GLU A N 1
ATOM 3944 C CA . GLU A 1 500 ? 11.276 35.023 -36.320 1.00 66.94 500 GLU A CA 1
ATOM 3945 C C . GLU A 1 500 ? 11.403 36.296 -35.475 1.00 66.94 500 GLU A C 1
ATOM 3947 O O . GLU A 1 500 ? 10.406 36.836 -34.994 1.00 66.94 500 GLU A O 1
ATOM 3952 N N . GLY A 1 501 ? 12.639 36.760 -35.283 1.00 72.56 501 GLY A N 1
ATOM 3953 C CA . GLY A 1 501 ? 12.959 37.952 -34.496 1.00 72.56 501 GLY A CA 1
ATOM 3954 C C . GLY A 1 501 ? 13.576 37.667 -33.122 1.00 72.56 501 GLY A C 1
ATOM 3955 O O . GLY A 1 501 ? 13.657 36.527 -32.659 1.00 72.56 501 GLY A O 1
ATOM 3956 N N . LEU A 1 502 ? 14.053 38.738 -32.489 1.00 74.56 502 LEU A N 1
ATOM 3957 C CA . LEU A 1 502 ? 14.638 38.734 -31.149 1.00 74.56 502 LEU A CA 1
ATOM 3958 C C . LEU A 1 502 ? 13.575 39.104 -30.109 1.00 74.56 502 LEU A C 1
ATOM 3960 O O . LEU A 1 502 ? 12.768 40.004 -30.335 1.00 74.56 502 LEU A O 1
ATOM 3964 N N . PHE A 1 503 ? 13.597 38.424 -28.963 1.00 79.06 503 PHE A N 1
ATOM 3965 C CA . PHE A 1 503 ? 12.660 38.636 -27.857 1.00 79.06 503 PHE A CA 1
ATOM 3966 C C . PHE A 1 503 ? 13.418 39.048 -26.588 1.00 79.06 503 PHE A C 1
ATOM 3968 O O . PHE A 1 503 ? 14.564 38.621 -26.418 1.00 79.06 503 PHE A O 1
ATOM 3975 N N . PRO A 1 504 ? 12.816 39.876 -25.712 1.00 79.06 504 PRO A N 1
ATOM 3976 C CA . PRO A 1 504 ? 13.464 40.298 -24.475 1.00 79.06 504 PRO A CA 1
ATOM 3977 C C . PRO A 1 504 ? 13.662 39.077 -23.578 1.00 79.06 504 PRO A C 1
ATOM 3979 O O . PRO A 1 504 ? 12.700 38.373 -23.286 1.00 79.06 504 PRO A O 1
ATOM 3982 N N . ALA A 1 505 ? 14.906 38.806 -23.197 1.00 78.19 505 ALA A N 1
ATOM 3983 C CA . ALA A 1 505 ? 15.278 37.680 -22.355 1.00 78.19 505 ALA A CA 1
ATOM 3984 C C . ALA A 1 505 ? 14.680 37.828 -20.949 1.00 78.19 505 ALA A C 1
ATOM 3986 O O . ALA A 1 505 ? 14.579 38.937 -20.419 1.00 78.19 505 ALA A O 1
ATOM 3987 N N . ASP A 1 506 ? 14.324 36.695 -20.348 1.00 80.38 506 ASP A N 1
ATOM 3988 C CA . ASP A 1 506 ? 13.810 36.594 -18.980 1.00 80.38 506 ASP A CA 1
ATOM 3989 C C . ASP A 1 506 ? 14.778 35.854 -18.041 1.00 80.38 506 ASP A C 1
ATOM 3991 O O . ASP A 1 506 ? 14.571 35.855 -16.831 1.00 80.38 506 ASP A O 1
ATOM 3995 N N . HIS A 1 507 ? 15.856 35.260 -18.574 1.00 84.06 507 HIS A N 1
ATOM 3996 C CA . HIS A 1 507 ? 16.879 34.571 -17.791 1.00 84.06 507 HIS A CA 1
ATOM 3997 C C . HIS A 1 507 ? 18.301 34.831 -18.313 1.00 84.06 507 HIS A C 1
ATOM 3999 O O . HIS A 1 507 ? 18.549 34.972 -19.513 1.00 84.06 507 HIS A O 1
ATOM 4005 N N . CYS A 1 508 ? 19.269 34.819 -17.400 1.00 82.06 508 CYS A N 1
ATOM 4006 C CA . CYS A 1 508 ? 20.694 34.779 -17.714 1.00 82.06 508 CYS A CA 1
ATOM 4007 C C . CYS A 1 508 ? 21.225 33.358 -17.496 1.00 82.06 508 CYS A C 1
ATOM 4009 O O . CYS A 1 508 ? 20.905 32.727 -16.487 1.00 82.06 508 CYS A O 1
ATOM 4011 N N . ILE A 1 509 ? 22.071 32.867 -18.404 1.00 84.88 509 ILE A N 1
ATOM 4012 C CA . ILE A 1 509 ? 22.756 31.573 -18.284 1.00 84.88 509 ILE A CA 1
ATOM 4013 C C . ILE A 1 509 ? 24.256 31.794 -18.096 1.00 84.88 509 ILE A C 1
ATOM 4015 O O . ILE A 1 509 ? 24.865 32.573 -18.827 1.00 84.88 509 ILE A O 1
ATOM 4019 N N . LYS A 1 510 ? 24.863 31.033 -17.179 1.00 84.88 510 LYS A N 1
ATOM 4020 C CA . LYS A 1 510 ? 26.311 30.857 -17.031 1.00 84.88 510 LYS A CA 1
ATOM 4021 C C . LYS A 1 510 ? 26.678 29.377 -17.141 1.00 84.88 510 LYS A C 1
ATOM 4023 O O . LYS A 1 510 ? 26.258 28.563 -16.325 1.00 84.88 510 LYS A O 1
ATOM 4028 N N . VAL A 1 511 ? 27.499 29.034 -18.122 1.00 84.62 511 VAL A N 1
ATOM 4029 C CA . VAL A 1 511 ? 28.123 27.717 -18.280 1.00 84.62 511 VAL A CA 1
ATOM 4030 C C . VAL A 1 511 ? 29.565 27.824 -17.812 1.00 84.62 511 VAL A C 1
ATOM 4032 O O . VAL A 1 511 ? 30.266 28.736 -18.238 1.00 84.62 511 VAL A O 1
ATOM 4035 N N . SER A 1 512 ? 30.017 26.911 -16.959 1.00 86.50 512 SER A N 1
ATOM 4036 C CA . SER A 1 512 ? 31.415 26.839 -16.520 1.00 86.50 512 SER A CA 1
ATOM 4037 C C . SER A 1 512 ? 31.876 25.394 -16.387 1.00 86.50 512 SER A C 1
ATOM 4039 O O . SER A 1 512 ? 31.187 24.602 -15.744 1.00 86.50 512 SER A O 1
ATOM 4041 N N . GLY A 1 513 ? 33.038 25.042 -16.931 1.00 85.00 513 GLY A N 1
ATOM 4042 C CA . GLY A 1 513 ? 33.580 23.685 -16.835 1.00 85.00 513 GLY A CA 1
ATOM 4043 C C . GLY A 1 513 ? 35.043 23.576 -17.249 1.00 85.00 513 GLY A C 1
ATOM 4044 O O . GLY A 1 513 ? 35.641 24.548 -17.705 1.00 85.00 513 GLY A O 1
ATOM 4045 N N . TYR A 1 514 ? 35.606 22.380 -17.095 1.00 87.19 514 TYR A N 1
ATOM 4046 C CA . TYR A 1 514 ? 36.960 22.024 -17.527 1.00 87.19 514 TYR A CA 1
ATOM 4047 C C . TYR A 1 514 ? 36.932 20.804 -18.450 1.00 87.19 514 TYR A C 1
ATOM 4049 O O . TYR A 1 514 ? 35.998 19.999 -18.384 1.00 87.19 514 TYR A O 1
ATOM 4057 N N . ARG A 1 515 ? 37.918 20.668 -19.336 1.00 84.81 515 ARG A N 1
ATOM 4058 C CA . ARG A 1 515 ? 37.984 19.553 -20.292 1.00 84.81 515 ARG A CA 1
ATOM 4059 C C . ARG A 1 515 ? 38.257 18.241 -19.546 1.00 84.81 515 ARG A C 1
ATOM 4061 O O . ARG A 1 515 ? 39.054 18.196 -18.614 1.00 84.81 515 ARG A O 1
ATOM 4068 N N . THR A 1 516 ? 37.546 17.173 -19.900 1.00 80.75 516 THR A N 1
ATOM 4069 C CA . THR A 1 516 ? 37.590 15.892 -19.166 1.00 80.75 516 THR A CA 1
ATOM 4070 C C . THR A 1 516 ? 38.924 15.148 -19.349 1.00 80.75 516 THR A C 1
ATOM 4072 O O . THR A 1 516 ? 39.307 14.361 -18.490 1.00 80.75 516 THR A O 1
ATOM 4075 N N . ASP A 1 517 ? 39.632 15.407 -20.444 1.00 81.69 517 ASP A N 1
ATOM 4076 C CA . ASP A 1 517 ? 40.959 14.887 -20.803 1.00 81.69 517 ASP A CA 1
ATOM 4077 C C . ASP A 1 517 ? 42.127 15.750 -20.280 1.00 81.69 517 ASP A C 1
ATOM 4079 O O . ASP A 1 517 ? 43.185 15.203 -19.979 1.00 81.69 517 ASP A O 1
ATOM 4083 N N . ASP A 1 518 ? 41.945 17.067 -20.132 1.00 82.25 518 ASP A N 1
ATOM 4084 C CA . ASP A 1 518 ? 42.918 17.970 -19.500 1.00 82.25 518 ASP A CA 1
ATOM 4085 C C . ASP A 1 518 ? 42.222 19.015 -18.616 1.00 82.25 518 ASP A C 1
ATOM 4087 O O . ASP A 1 518 ? 41.617 19.978 -19.093 1.00 82.25 518 ASP A O 1
ATOM 4091 N N . SER A 1 519 ? 42.360 18.858 -17.297 1.00 76.62 519 SER A N 1
ATOM 4092 C CA . SER A 1 519 ? 41.747 19.744 -16.305 1.00 76.62 519 SER A CA 1
ATOM 4093 C C . SER A 1 519 ? 42.336 21.160 -16.273 1.00 76.62 519 SER A C 1
ATOM 4095 O O . SER A 1 519 ? 41.823 22.003 -15.540 1.00 76.62 519 SER A O 1
ATOM 4097 N N . ARG A 1 520 ? 43.428 21.432 -17.004 1.00 77.25 520 ARG A N 1
ATOM 4098 C CA . ARG A 1 520 ? 43.989 22.786 -17.153 1.00 77.25 520 ARG A CA 1
ATOM 4099 C C . ARG A 1 520 ? 43.242 23.620 -18.186 1.00 77.25 520 ARG A C 1
ATOM 4101 O O . ARG A 1 520 ? 43.393 24.840 -18.185 1.00 77.25 520 ARG A O 1
ATOM 4108 N N . GLU A 1 521 ? 42.444 22.984 -19.038 1.00 85.31 521 GLU A N 1
ATOM 4109 C CA . GLU A 1 521 ? 41.630 23.686 -20.017 1.00 85.31 521 GLU A CA 1
ATOM 4110 C C . GLU A 1 521 ? 40.242 24.001 -19.454 1.00 85.31 521 GLU A C 1
ATOM 4112 O O . GLU A 1 521 ? 39.463 23.097 -19.147 1.00 85.31 521 GLU A O 1
ATOM 4117 N N . THR A 1 522 ? 39.923 25.288 -19.325 1.00 84.50 522 THR A N 1
ATOM 4118 C CA . THR A 1 522 ? 38.683 25.789 -18.718 1.00 84.50 522 THR A CA 1
ATOM 4119 C C . THR A 1 522 ? 37.832 26.557 -19.721 1.00 84.50 522 THR A C 1
ATOM 4121 O O . THR A 1 522 ? 38.327 27.122 -20.696 1.00 84.50 522 THR A O 1
ATOM 4124 N N . MET A 1 523 ? 36.525 26.583 -19.481 1.00 85.44 523 MET A N 1
ATOM 4125 C CA . MET A 1 523 ? 35.566 27.312 -20.300 1.00 85.44 523 MET A CA 1
ATOM 4126 C C . MET A 1 523 ? 34.509 27.972 -19.421 1.00 85.44 523 MET A C 1
ATOM 4128 O O . MET A 1 523 ? 33.892 27.295 -18.596 1.00 85.44 523 MET A O 1
ATOM 4132 N N . VAL A 1 524 ? 34.239 29.253 -19.679 1.00 82.69 524 VAL A N 1
ATOM 4133 C CA . VAL A 1 524 ? 33.092 29.997 -19.155 1.00 82.69 524 VAL A CA 1
ATOM 4134 C C . VAL A 1 524 ? 32.345 30.699 -20.284 1.00 82.69 524 VAL A C 1
ATOM 4136 O O . VAL A 1 524 ? 32.936 31.405 -21.095 1.00 82.69 524 VAL A O 1
ATOM 4139 N N . ILE A 1 525 ? 31.025 30.527 -20.334 1.00 85.50 525 ILE A N 1
ATOM 4140 C CA . ILE A 1 525 ? 30.134 31.196 -21.290 1.00 85.50 525 ILE A CA 1
ATOM 4141 C C . ILE A 1 525 ? 28.980 31.817 -20.509 1.00 85.50 525 ILE A C 1
ATOM 4143 O O . ILE A 1 525 ? 28.305 31.123 -19.753 1.00 85.50 525 ILE A O 1
ATOM 4147 N N . ARG A 1 526 ? 28.734 33.113 -20.698 1.00 83.69 526 ARG A N 1
ATOM 4148 C CA . ARG A 1 526 ? 27.554 33.818 -20.190 1.00 83.69 526 ARG A CA 1
ATOM 4149 C C . ARG A 1 526 ? 26.715 34.306 -21.357 1.00 83.69 526 ARG A C 1
ATOM 4151 O O . ARG A 1 526 ? 27.261 34.834 -22.323 1.00 83.69 526 ARG A O 1
ATOM 4158 N N . THR A 1 527 ? 25.408 34.102 -21.295 1.00 84.25 527 THR A N 1
ATOM 4159 C CA . THR A 1 527 ? 24.499 34.478 -22.380 1.00 84.25 527 THR A CA 1
ATOM 4160 C C . THR A 1 527 ? 23.088 34.735 -21.868 1.00 84.25 527 THR A C 1
ATOM 4162 O O . THR A 1 527 ? 22.748 34.404 -20.730 1.00 84.25 527 THR A O 1
ATOM 4165 N N . CYS A 1 528 ? 22.264 35.318 -22.728 1.00 83.94 528 CYS A N 1
ATOM 4166 C CA . CYS A 1 528 ? 20.866 35.613 -22.464 1.00 83.94 528 CYS A CA 1
ATOM 4167 C C . CYS A 1 528 ? 19.986 34.507 -22.995 1.00 83.94 528 CYS A C 1
ATOM 4169 O O . CYS A 1 528 ? 20.176 34.008 -24.110 1.00 83.94 528 CYS A O 1
ATOM 4171 N N . ALA A 1 529 ? 18.990 34.151 -22.206 1.00 80.75 529 ALA A N 1
ATOM 4172 C CA . ALA A 1 529 ? 18.103 33.072 -22.539 1.00 80.75 529 ALA A CA 1
ATOM 4173 C C . ALA A 1 529 ? 16.660 33.455 -22.272 1.00 80.75 529 ALA A C 1
ATOM 4175 O O . ALA A 1 529 ? 16.350 34.292 -21.426 1.00 80.75 529 ALA A O 1
ATOM 4176 N N . LEU A 1 530 ? 15.793 32.845 -23.064 1.00 80.25 530 LEU A N 1
ATOM 4177 C CA . LEU A 1 530 ? 14.367 33.040 -22.968 1.00 80.25 530 LEU A CA 1
ATOM 4178 C C . LEU A 1 530 ? 13.709 31.707 -22.641 1.00 80.25 530 LEU A C 1
ATOM 4180 O O . LEU A 1 530 ? 13.878 30.730 -23.382 1.00 80.25 530 LEU A O 1
ATOM 4184 N N . ASP A 1 531 ? 12.893 31.683 -21.595 1.00 74.00 531 ASP A N 1
ATOM 4185 C CA . ASP A 1 531 ? 11.941 30.604 -21.408 1.00 74.00 531 ASP A CA 1
ATOM 4186 C C . ASP A 1 531 ? 10.897 30.666 -22.534 1.00 74.00 531 ASP A C 1
ATOM 4188 O O . ASP A 1 531 ? 9.980 31.491 -22.590 1.00 74.00 531 ASP A O 1
ATOM 4192 N N . SER A 1 532 ? 11.046 29.766 -23.503 1.00 62.78 532 SER A N 1
ATOM 4193 C CA . SER A 1 532 ? 10.146 29.720 -24.651 1.00 62.78 532 SER A CA 1
ATOM 4194 C C . SER A 1 532 ? 8.740 29.229 -24.273 1.00 62.78 532 SER A C 1
ATOM 4196 O O . SER A 1 532 ? 7.826 29.345 -25.095 1.00 62.78 532 SER A O 1
ATOM 4198 N N . GLY A 1 533 ? 8.534 28.732 -23.045 1.00 57.88 533 GLY A N 1
ATOM 4199 C CA . GLY A 1 533 ? 7.296 28.099 -22.585 1.00 57.88 533 GLY A CA 1
ATOM 4200 C C . GLY A 1 533 ? 7.098 26.686 -23.144 1.00 57.88 533 GLY A C 1
ATOM 4201 O O . GLY A 1 533 ? 6.124 26.018 -22.809 1.00 57.88 533 GLY A O 1
ATOM 4202 N N . THR A 1 534 ? 8.024 26.235 -23.990 1.00 53.84 534 THR A N 1
ATOM 4203 C CA . THR A 1 534 ? 8.043 24.948 -24.687 1.00 53.84 534 THR A CA 1
ATOM 4204 C C . THR A 1 534 ? 9.029 24.016 -24.001 1.00 53.84 534 THR A C 1
ATOM 4206 O O . THR A 1 534 ? 10.099 24.458 -23.611 1.00 53.84 534 THR A O 1
ATOM 4209 N N . LEU A 1 535 ? 8.739 22.726 -23.889 1.00 51.97 535 LEU A N 1
ATOM 4210 C CA . LEU A 1 535 ? 9.598 21.783 -23.164 1.00 51.97 535 LEU A CA 1
ATOM 4211 C C . LEU A 1 535 ? 10.763 21.233 -24.023 1.00 51.97 535 LEU A C 1
ATOM 4213 O O . LEU A 1 535 ? 11.109 20.058 -24.038 1.00 51.97 535 LEU A O 1
ATOM 4217 N N . THR A 1 536 ? 11.403 22.112 -24.787 1.00 53.75 536 THR A N 1
ATOM 4218 C CA . THR A 1 536 ? 12.588 21.751 -25.572 1.00 53.75 536 THR A CA 1
ATOM 4219 C C . THR A 1 536 ? 13.847 21.828 -24.712 1.00 53.75 536 THR A C 1
ATOM 4221 O O . THR A 1 536 ? 13.880 22.607 -23.763 1.00 53.75 536 THR A O 1
ATOM 4224 N N . ALA A 1 537 ? 14.904 21.082 -25.063 1.00 49.62 537 ALA A N 1
ATOM 4225 C CA . ALA A 1 537 ? 16.186 21.088 -24.338 1.00 49.62 537 ALA A CA 1
ATOM 4226 C C . ALA A 1 537 ? 16.715 22.511 -24.054 1.00 49.62 537 ALA A C 1
ATOM 4228 O O . ALA A 1 537 ? 17.234 22.782 -22.977 1.00 49.62 537 ALA A O 1
ATOM 4229 N N . ASP A 1 538 ? 16.478 23.437 -24.982 1.00 54.12 538 ASP A N 1
ATOM 4230 C CA . ASP A 1 538 ? 16.843 24.853 -24.886 1.00 54.12 538 ASP A CA 1
ATOM 4231 C C . ASP A 1 538 ? 16.172 25.572 -23.692 1.00 54.12 538 ASP A C 1
ATOM 4233 O O . ASP A 1 538 ? 16.720 26.520 -23.147 1.00 54.12 538 ASP A O 1
ATOM 4237 N N . THR A 1 539 ? 14.995 25.111 -23.256 1.00 61.38 539 THR A N 1
ATOM 4238 C CA . THR A 1 539 ? 14.187 25.675 -22.160 1.00 61.38 539 THR A CA 1
ATOM 4239 C C . THR A 1 539 ? 14.446 24.977 -20.821 1.00 61.38 539 THR A C 1
ATOM 4241 O O . THR A 1 539 ? 14.422 25.619 -19.773 1.00 61.38 539 THR A O 1
ATOM 4244 N N . GLU A 1 540 ? 14.780 23.686 -20.834 1.00 57.94 540 GLU A N 1
ATOM 4245 C CA . GLU A 1 540 ? 15.247 22.962 -19.640 1.00 57.94 540 GLU A CA 1
ATOM 4246 C C . GLU A 1 540 ? 16.572 23.535 -19.113 1.00 57.94 540 GLU A C 1
ATOM 4248 O O . GLU A 1 540 ? 16.737 23.720 -17.907 1.00 57.94 540 GLU A O 1
ATOM 4253 N N . ILE A 1 541 ? 17.479 23.920 -20.020 1.00 64.06 541 ILE A N 1
ATOM 4254 C CA . ILE A 1 541 ? 18.741 24.594 -19.676 1.00 64.06 541 ILE A CA 1
ATOM 4255 C C . ILE A 1 541 ? 18.484 25.942 -18.971 1.00 64.06 541 ILE A C 1
ATOM 4257 O O . ILE A 1 541 ? 19.253 26.341 -18.097 1.00 64.06 541 ILE A O 1
ATOM 4261 N N . VAL A 1 542 ? 17.385 26.626 -19.311 1.00 65.06 542 VAL A N 1
ATOM 4262 C CA . VAL A 1 542 ? 16.973 27.899 -18.696 1.00 65.06 542 VAL A CA 1
ATOM 4263 C C . VAL A 1 542 ? 16.336 27.689 -17.324 1.00 65.06 542 VAL A C 1
ATOM 4265 O O . VAL A 1 542 ? 16.581 28.459 -16.399 1.00 65.06 542 VAL A O 1
ATOM 4268 N N . ARG A 1 543 ? 15.534 26.635 -17.154 1.00 66.19 543 ARG A N 1
ATOM 4269 C CA . ARG A 1 543 ? 14.749 26.411 -15.929 1.00 66.19 543 ARG A CA 1
ATOM 4270 C C . ARG A 1 543 ? 15.521 25.706 -14.818 1.00 66.19 543 ARG A C 1
ATOM 4272 O O . ARG A 1 543 ? 15.138 25.813 -13.649 1.00 66.19 543 ARG A O 1
ATOM 4279 N N . ILE A 1 544 ? 16.574 24.960 -15.156 1.00 66.50 544 ILE A N 1
ATOM 4280 C CA . ILE A 1 544 ? 17.260 24.079 -14.208 1.00 66.50 544 ILE A CA 1
ATOM 4281 C C . ILE A 1 544 ? 18.779 24.198 -14.334 1.00 66.50 544 ILE A C 1
ATOM 4283 O O . ILE A 1 544 ? 19.392 23.720 -15.290 1.00 66.50 544 ILE A O 1
ATOM 4287 N N . SER A 1 545 ? 19.407 24.724 -13.281 1.00 73.69 545 SER A N 1
ATOM 4288 C CA . SER A 1 545 ? 20.851 24.603 -13.093 1.00 73.69 545 SER A CA 1
ATOM 4289 C C . SER A 1 545 ? 21.233 23.138 -12.866 1.00 73.69 545 SER A C 1
ATOM 4291 O O . SER A 1 545 ? 20.733 22.505 -11.933 1.00 73.69 545 SER A O 1
ATOM 4293 N N . HIS A 1 546 ? 22.131 22.600 -13.684 1.00 68.00 546 HIS A N 1
ATOM 4294 C CA . HIS A 1 546 ? 22.575 21.208 -13.615 1.00 68.00 546 HIS A CA 1
ATOM 4295 C C . HIS A 1 546 ? 24.086 21.109 -13.839 1.00 68.00 546 HIS A C 1
ATOM 4297 O O . HIS A 1 546 ? 24.679 21.929 -14.536 1.00 68.00 546 HIS A O 1
ATOM 4303 N N . CYS A 1 547 ? 24.712 20.098 -13.235 1.00 72.94 547 CYS A N 1
ATOM 4304 C CA . CYS A 1 547 ? 26.136 19.812 -13.388 1.00 72.94 547 CYS A CA 1
ATOM 4305 C C . CYS A 1 547 ? 26.326 18.388 -13.901 1.00 72.94 547 CYS A C 1
ATOM 4307 O O . CYS A 1 547 ? 25.607 17.476 -13.494 1.00 72.94 547 CYS A O 1
ATOM 4309 N N . GLY A 1 548 ? 27.301 18.194 -14.778 1.00 73.56 548 GLY A N 1
ATOM 4310 C CA . GLY A 1 548 ? 27.574 16.902 -15.388 1.00 73.56 548 GLY A CA 1
ATOM 4311 C C . GLY A 1 548 ? 28.598 17.007 -16.508 1.00 73.56 548 GLY A C 1
ATOM 4312 O O . GLY A 1 548 ? 29.341 17.986 -16.608 1.00 73.56 548 GLY A O 1
ATOM 4313 N N . HIS A 1 549 ? 28.627 15.981 -17.353 1.00 77.00 549 HIS A N 1
ATOM 4314 C CA . HIS A 1 549 ? 29.457 15.967 -18.549 1.00 77.00 549 HIS A CA 1
ATOM 4315 C C . HIS A 1 549 ? 28.656 16.475 -19.745 1.00 77.00 549 HIS A C 1
ATOM 4317 O O . HIS A 1 549 ? 27.539 16.020 -19.986 1.00 77.00 549 HIS A O 1
ATOM 4323 N N . PHE A 1 550 ? 29.235 17.386 -20.514 1.00 75.38 550 PHE A N 1
ATOM 4324 C CA . PHE A 1 550 ? 28.646 17.895 -21.746 1.00 75.38 550 PHE A CA 1
ATOM 4325 C C . PHE A 1 550 ? 29.722 18.037 -22.821 1.00 75.38 550 PHE A C 1
ATOM 4327 O O . PHE A 1 550 ? 30.909 18.148 -22.527 1.00 75.38 550 PHE A O 1
ATOM 4334 N N . LYS A 1 551 ? 29.321 17.994 -24.091 1.00 76.75 551 LYS A N 1
ATOM 4335 C CA . LYS A 1 551 ? 30.247 18.096 -25.222 1.00 76.75 551 LYS A CA 1
ATOM 4336 C C . LYS A 1 551 ? 30.168 19.497 -25.818 1.00 76.75 551 LYS A C 1
ATOM 4338 O O . LYS A 1 551 ? 29.072 19.967 -26.098 1.00 76.75 551 LYS A O 1
ATOM 4343 N N . TYR A 1 552 ? 31.306 20.144 -26.035 1.00 75.94 552 TYR A N 1
ATOM 4344 C CA . TYR A 1 552 ? 31.390 21.461 -26.667 1.00 75.94 552 TYR A CA 1
ATOM 4345 C C . TYR A 1 552 ? 32.557 21.479 -27.660 1.00 75.94 552 TYR A C 1
ATOM 4347 O O . TYR A 1 552 ? 33.647 21.014 -27.339 1.00 75.94 552 TYR A O 1
ATOM 4355 N N . ASN A 1 553 ? 32.315 21.942 -28.894 1.00 76.69 553 ASN A N 1
ATOM 4356 C CA . ASN A 1 553 ? 33.296 21.961 -29.993 1.00 76.69 553 ASN A CA 1
ATOM 4357 C C . ASN A 1 553 ? 34.094 20.654 -30.178 1.00 76.69 553 ASN A C 1
ATOM 4359 O O . ASN A 1 553 ? 35.291 20.666 -30.431 1.00 76.69 553 ASN A O 1
ATOM 4363 N N . GLY A 1 554 ? 33.429 19.501 -30.049 1.00 73.56 554 GLY A N 1
ATOM 4364 C CA . GLY A 1 554 ? 34.061 18.191 -30.247 1.00 73.56 554 GLY A CA 1
ATOM 4365 C C . GLY A 1 554 ? 34.749 17.606 -29.008 1.00 73.56 554 GLY A C 1
ATOM 4366 O O . GLY A 1 554 ? 34.956 16.394 -28.978 1.00 73.56 554 GLY A O 1
ATOM 4367 N N . HIS A 1 555 ? 34.984 18.404 -27.966 1.00 77.19 555 HIS A N 1
ATOM 4368 C CA . HIS A 1 555 ? 35.615 17.979 -26.716 1.00 77.19 555 HIS A CA 1
ATOM 4369 C C . HIS A 1 555 ? 34.588 17.752 -25.603 1.00 77.19 555 HIS A C 1
ATOM 4371 O O . HIS A 1 555 ? 33.527 18.379 -25.577 1.00 77.19 555 HIS A O 1
ATOM 4377 N N . GLN A 1 556 ? 34.890 16.833 -24.685 1.00 81.56 556 GLN A N 1
ATOM 4378 C CA . GLN A 1 556 ? 34.062 16.567 -23.511 1.00 81.56 556 GLN A CA 1
ATO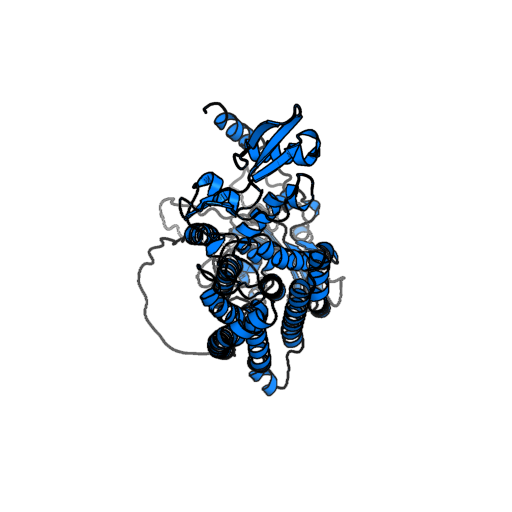M 4379 C C . GLN A 1 556 ? 34.522 17.455 -22.353 1.00 81.56 556 GLN A C 1
ATOM 4381 O O . GLN A 1 556 ? 35.708 17.503 -22.038 1.00 81.56 556 GLN A O 1
ATOM 4386 N N . TYR A 1 557 ? 33.580 18.162 -21.743 1.00 78.56 557 TYR A N 1
ATOM 4387 C CA . TYR A 1 557 ? 33.784 19.027 -20.591 1.00 78.56 557 TYR A CA 1
ATOM 4388 C C . TYR A 1 557 ? 32.988 18.497 -19.399 1.00 78.56 557 TYR A C 1
ATOM 4390 O O . TYR A 1 557 ? 31.891 17.956 -19.549 1.00 78.56 557 TYR A O 1
ATOM 4398 N N . THR A 1 558 ? 33.533 18.683 -18.204 1.00 78.62 558 THR A N 1
ATOM 4399 C CA . THR A 1 558 ? 32.866 18.444 -16.925 1.00 78.62 558 THR A CA 1
ATOM 4400 C C . THR A 1 558 ? 32.612 19.795 -16.269 1.00 78.62 558 THR A C 1
ATOM 4402 O O . THR A 1 558 ? 33.549 20.558 -16.033 1.00 78.62 558 THR A O 1
ATOM 4405 N N . GLY A 1 559 ? 31.355 20.123 -15.981 1.00 81.94 559 GLY A N 1
ATOM 4406 C CA . GLY A 1 559 ? 31.016 21.446 -15.463 1.00 81.94 559 GLY A CA 1
ATOM 4407 C C . GLY A 1 559 ? 29.551 21.617 -15.088 1.00 81.94 559 GLY A C 1
ATOM 4408 O O . GLY A 1 559 ? 28.811 20.644 -14.965 1.00 81.94 559 GLY A O 1
ATOM 4409 N N . CYS A 1 560 ? 29.142 22.868 -14.910 1.00 76.19 560 CYS A N 1
ATOM 4410 C CA . CYS A 1 560 ? 27.798 23.262 -14.512 1.00 76.19 560 CYS A CA 1
ATOM 4411 C C . CYS A 1 560 ? 27.218 24.303 -15.465 1.00 76.19 560 CYS A C 1
ATOM 4413 O O . CYS A 1 560 ? 27.924 25.201 -15.927 1.00 76.19 560 CYS A O 1
ATOM 4415 N N . VAL A 1 561 ? 25.910 24.214 -15.681 1.00 81.69 561 VAL A N 1
ATOM 4416 C CA . VAL A 1 561 ? 25.089 25.283 -16.238 1.00 81.69 561 VAL A CA 1
ATOM 4417 C C . VAL A 1 561 ? 24.251 25.866 -15.108 1.00 81.69 561 VAL A C 1
ATOM 4419 O O . VAL A 1 561 ? 23.635 25.128 -14.340 1.00 81.69 561 VAL A O 1
ATOM 4422 N N . GLN A 1 562 ? 24.263 27.184 -14.973 1.00 80.75 562 GLN A N 1
ATOM 4423 C CA . GLN A 1 562 ? 23.541 27.938 -13.957 1.00 80.75 562 GLN A CA 1
ATOM 4424 C C . GLN A 1 562 ? 22.612 28.935 -14.642 1.00 80.75 562 GLN A C 1
ATOM 4426 O O . GLN A 1 562 ? 23.044 29.630 -15.559 1.00 80.75 562 GLN A O 1
ATOM 4431 N N . SER A 1 563 ? 21.369 29.028 -14.179 1.00 81.19 563 SER A N 1
ATOM 4432 C CA . SER A 1 563 ? 20.408 30.028 -14.641 1.00 81.19 563 SER A CA 1
ATOM 4433 C C . SER A 1 563 ? 19.861 30.873 -13.489 1.00 81.19 563 SER A C 1
ATOM 4435 O O . SER A 1 563 ? 19.715 30.377 -12.364 1.00 81.19 563 SER A O 1
ATOM 4437 N N . CYS A 1 564 ? 19.547 32.143 -13.758 1.00 76.06 564 CYS A N 1
ATOM 4438 C CA . CYS A 1 564 ? 18.647 32.924 -12.906 1.00 76.06 564 CYS A CA 1
ATOM 4439 C C . CYS A 1 564 ? 17.863 33.991 -13.675 1.00 76.06 564 CYS A C 1
ATOM 4441 O O . CYS A 1 564 ? 18.141 34.265 -14.839 1.00 76.06 564 CYS A O 1
ATOM 4443 N N . ASP A 1 565 ? 16.877 34.555 -12.987 1.00 77.94 565 ASP A N 1
ATOM 4444 C CA . ASP A 1 565 ? 15.777 35.389 -13.471 1.00 77.94 565 ASP A CA 1
ATOM 4445 C C . ASP A 1 565 ? 15.876 36.859 -13.005 1.00 77.94 565 ASP A C 1
ATOM 4447 O O . ASP A 1 565 ? 14.889 37.589 -13.005 1.00 77.94 565 ASP A O 1
ATOM 4451 N N . SER A 1 566 ? 17.065 37.313 -12.589 1.00 71.62 566 SER A N 1
ATOM 4452 C CA . SER A 1 566 ? 17.311 38.680 -12.101 1.00 71.62 566 SER A CA 1
ATOM 4453 C C . SER A 1 566 ? 18.478 39.357 -12.822 1.00 71.62 566 SER A C 1
ATOM 4455 O O . SER A 1 566 ? 19.464 38.687 -13.141 1.00 71.62 566 SER A O 1
ATOM 4457 N N . ASP A 1 567 ? 18.414 40.684 -12.979 1.00 71.25 567 ASP A N 1
ATOM 4458 C CA . ASP A 1 567 ? 19.455 41.506 -13.612 1.00 71.25 567 ASP A CA 1
ATOM 4459 C C . ASP A 1 567 ? 20.868 41.188 -13.095 1.00 71.25 567 ASP A C 1
ATOM 4461 O O . ASP A 1 567 ? 21.144 41.187 -11.894 1.00 71.25 567 ASP A O 1
ATOM 4465 N N . GLY A 1 568 ? 21.784 40.897 -14.019 1.00 66.75 568 GLY A N 1
ATOM 4466 C CA . GLY A 1 568 ? 23.203 40.655 -13.756 1.00 66.75 568 GLY A CA 1
ATOM 4467 C C . GLY A 1 568 ? 23.532 39.344 -13.042 1.00 66.75 568 GLY A C 1
ATOM 4468 O O . GLY A 1 568 ? 24.697 38.957 -13.039 1.00 66.75 568 GLY A O 1
ATOM 4469 N N . CYS A 1 569 ? 22.537 38.643 -12.494 1.00 68.19 569 CYS A N 1
ATOM 4470 C CA . CYS A 1 569 ? 22.633 37.306 -11.910 1.00 68.19 569 CYS A CA 1
ATOM 4471 C C . CYS A 1 569 ? 23.806 37.078 -10.928 1.00 68.19 569 CYS A C 1
ATOM 4473 O O . CYS A 1 569 ? 24.337 35.971 -10.817 1.00 68.19 569 CYS A O 1
ATOM 4475 N N . ASN A 1 570 ? 24.206 38.119 -10.191 1.00 56.44 570 ASN A N 1
ATOM 4476 C CA . ASN A 1 570 ? 25.213 38.036 -9.135 1.00 56.44 570 ASN A CA 1
ATOM 4477 C C . ASN A 1 570 ? 24.497 38.143 -7.784 1.00 56.44 570 ASN A C 1
ATOM 4479 O O . ASN A 1 570 ? 23.765 39.099 -7.543 1.00 56.44 570 ASN A O 1
ATOM 4483 N N . SER A 1 571 ? 24.666 37.141 -6.921 1.00 44.19 571 SER A N 1
ATOM 4484 C CA . SER A 1 571 ? 23.985 37.034 -5.627 1.00 44.19 571 SER A CA 1
ATOM 4485 C C . SER A 1 571 ? 23.997 38.348 -4.832 1.00 44.19 571 SER A C 1
ATOM 4487 O O . SER A 1 571 ? 25.064 38.830 -4.456 1.00 44.19 571 SER A O 1
ATOM 4489 N N . ALA A 1 572 ? 22.823 38.881 -4.491 1.00 32.03 572 ALA A N 1
ATOM 4490 C CA . ALA A 1 572 ? 22.683 39.870 -3.424 1.00 32.03 572 ALA A CA 1
ATOM 4491 C C . ALA A 1 572 ? 22.455 39.149 -2.080 1.00 32.03 572 ALA A C 1
ATOM 4493 O O . ALA A 1 572 ? 21.746 38.136 -2.050 1.00 32.03 572 ALA A O 1
ATOM 4494 N N . PRO A 1 573 ? 23.005 39.629 -0.948 1.00 33.44 573 PRO A N 1
ATOM 4495 C CA . PRO A 1 573 ? 22.569 39.144 0.354 1.00 33.44 573 PRO A CA 1
ATOM 4496 C C . PRO A 1 573 ? 21.105 39.568 0.577 1.00 33.44 573 PRO A C 1
ATOM 4498 O O . PRO A 1 573 ? 20.720 40.672 0.183 1.00 33.44 573 PRO A O 1
ATOM 4501 N N . PRO A 1 574 ? 20.264 38.724 1.196 1.00 36.44 574 PRO A N 1
ATOM 4502 C CA . PRO A 1 574 ? 18.860 39.052 1.381 1.00 36.44 574 PRO A CA 1
ATOM 4503 C C . PRO A 1 574 ? 18.710 40.200 2.384 1.00 36.44 574 PRO A C 1
ATOM 4505 O O . PRO A 1 574 ? 19.128 40.095 3.539 1.00 36.44 574 PRO A O 1
ATOM 4508 N N . SER A 1 575 ? 18.063 41.286 1.959 1.00 32.03 575 SER A N 1
ATOM 4509 C CA . SER A 1 575 ? 17.532 42.298 2.868 1.00 32.03 575 SER A CA 1
ATOM 4510 C C . SER A 1 575 ? 16.497 41.648 3.789 1.00 32.03 575 SER A C 1
ATOM 4512 O O . SER A 1 575 ? 15.472 41.126 3.339 1.00 32.03 575 SER A O 1
ATOM 4514 N N . ALA A 1 576 ? 16.781 41.661 5.087 1.00 38.69 576 ALA A N 1
ATOM 4515 C CA . ALA A 1 576 ? 15.949 41.101 6.139 1.00 38.69 576 ALA A CA 1
ATOM 4516 C C . ALA A 1 576 ? 14.686 41.949 6.374 1.00 38.69 576 ALA A C 1
ATOM 4518 O O . ALA A 1 576 ? 14.622 42.706 7.337 1.00 38.69 576 ALA A O 1
ATOM 4519 N N . THR A 1 577 ? 13.666 41.829 5.518 1.00 37.47 577 THR A N 1
ATOM 4520 C CA . THR A 1 577 ? 12.421 42.595 5.734 1.00 37.47 577 THR A CA 1
ATOM 4521 C C . THR A 1 577 ? 11.144 41.928 5.223 1.00 37.47 577 THR A C 1
ATOM 4523 O O . THR A 1 577 ? 10.212 42.616 4.826 1.00 37.47 577 THR A O 1
ATOM 4526 N N . LEU A 1 578 ? 11.042 40.594 5.267 1.00 34.34 578 LEU A N 1
ATOM 4527 C CA . LEU A 1 578 ? 9.774 39.907 4.950 1.00 34.34 578 LEU A CA 1
ATOM 4528 C C . LEU A 1 578 ? 9.286 38.907 6.011 1.00 34.34 578 LEU A C 1
ATOM 4530 O O . LEU A 1 578 ? 8.269 38.248 5.812 1.00 34.34 578 LEU A O 1
ATOM 4534 N N . LEU A 1 579 ? 9.961 38.817 7.164 1.00 35.62 579 LEU A N 1
ATOM 4535 C CA . LE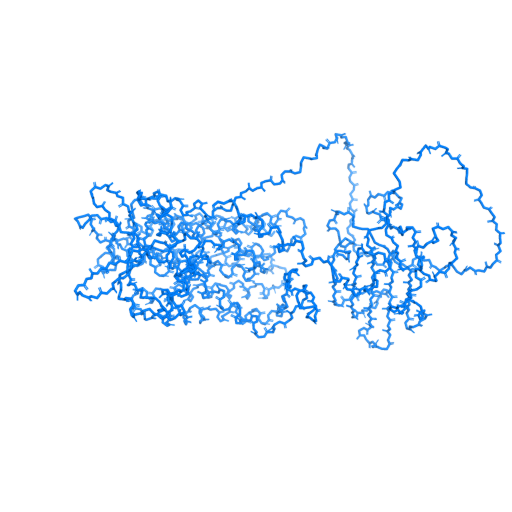U A 1 579 ? 9.581 37.893 8.242 1.00 35.62 579 LEU A CA 1
ATOM 4536 C C . LEU A 1 579 ? 8.484 38.450 9.177 1.00 35.62 579 LEU A C 1
ATOM 4538 O O . LEU A 1 579 ? 7.893 37.690 9.938 1.00 35.62 579 LEU A O 1
ATOM 4542 N N . LEU A 1 580 ? 8.164 39.751 9.118 1.00 35.97 580 LEU A N 1
ATOM 4543 C CA . LEU A 1 580 ? 7.202 40.370 10.046 1.00 35.97 580 LEU A CA 1
ATOM 4544 C C . LEU A 1 580 ? 5.735 40.377 9.571 1.00 35.97 580 LEU A C 1
ATOM 4546 O O . LEU A 1 580 ? 4.839 40.502 10.402 1.00 35.97 580 LEU A O 1
ATOM 4550 N N . LEU A 1 581 ? 5.448 40.202 8.277 1.00 36.47 581 LEU A N 1
ATOM 4551 C CA . LEU A 1 581 ? 4.073 40.337 7.757 1.00 36.47 581 LEU A CA 1
ATOM 4552 C C . LEU A 1 581 ? 3.214 39.063 7.885 1.00 36.47 581 LEU A C 1
ATOM 4554 O O . LEU A 1 581 ? 1.984 39.149 7.911 1.00 36.47 581 LEU A O 1
ATOM 4558 N N . PHE A 1 582 ? 3.831 37.890 8.061 1.00 34.81 582 PHE A N 1
ATOM 4559 C CA . PHE A 1 582 ? 3.096 36.636 8.286 1.00 34.81 582 PHE A CA 1
ATOM 4560 C C . PHE A 1 582 ? 2.726 36.389 9.755 1.00 34.81 582 PHE A C 1
ATOM 4562 O O . PHE A 1 582 ? 1.764 35.677 10.031 1.00 34.81 582 PHE A O 1
ATOM 4569 N N . ILE A 1 583 ? 3.434 37.006 10.705 1.00 42.69 583 ILE A N 1
ATOM 4570 C CA . ILE A 1 583 ? 3.144 36.827 12.136 1.00 42.69 583 ILE A CA 1
ATOM 4571 C C . ILE A 1 583 ? 1.977 37.728 12.575 1.00 42.69 583 ILE A C 1
ATOM 4573 O O . ILE A 1 583 ? 1.142 37.309 13.372 1.00 42.69 583 ILE A O 1
ATOM 4577 N N . VAL A 1 584 ? 1.841 38.929 12.000 1.00 42.72 584 VAL A N 1
ATOM 4578 C CA . VAL A 1 584 ? 0.778 39.878 12.386 1.00 42.72 584 VAL A CA 1
ATOM 4579 C C . VAL A 1 584 ? -0.592 39.512 11.790 1.00 42.72 584 VAL A C 1
ATOM 4581 O O . VAL A 1 584 ? -1.618 39.755 12.422 1.00 42.72 584 VAL A O 1
ATOM 4584 N N . SER A 1 585 ? -0.639 38.859 10.624 1.00 36.19 585 SER A N 1
ATOM 4585 C CA . SER A 1 585 ? -1.896 38.410 9.997 1.00 36.19 585 SER A CA 1
ATOM 4586 C C . SER A 1 585 ? -2.479 37.138 10.630 1.00 36.19 585 SER A C 1
ATOM 4588 O O . SER A 1 585 ? -3.695 36.962 10.634 1.00 36.19 585 SER A O 1
ATOM 4590 N N . ALA A 1 586 ? -1.645 36.283 11.231 1.00 38.25 586 ALA A N 1
ATOM 4591 C CA . ALA A 1 586 ? -2.113 35.105 11.964 1.00 38.25 586 ALA A CA 1
ATOM 4592 C C . ALA A 1 586 ? -2.658 35.448 13.368 1.00 38.25 586 ALA A C 1
ATOM 4594 O O . ALA A 1 586 ? -3.534 34.751 13.873 1.00 38.25 586 ALA A O 1
ATOM 4595 N N . LEU A 1 587 ? -2.182 36.536 13.987 1.00 39.50 587 LEU A N 1
ATOM 4596 C CA . LEU A 1 587 ? -2.616 36.969 15.323 1.00 39.50 587 LEU A CA 1
ATOM 4597 C C . LEU A 1 587 ? -3.905 37.809 15.315 1.00 39.50 587 LEU A C 1
ATOM 4599 O O . LEU A 1 587 ? -4.639 37.791 16.300 1.00 39.50 587 LEU A O 1
ATOM 4603 N N . SER A 1 588 ? -4.242 38.490 14.216 1.00 34.91 588 SER A N 1
ATOM 4604 C CA . SER A 1 588 ? -5.484 39.277 14.121 1.00 34.91 588 SER A CA 1
ATOM 4605 C C . SER A 1 588 ? -6.736 38.432 13.843 1.00 34.91 588 SER A C 1
ATOM 4607 O O . SER A 1 588 ? -7.843 38.857 14.173 1.00 34.91 588 SER A O 1
ATOM 4609 N N . ALA A 1 589 ? -6.582 37.207 13.328 1.00 36.22 589 ALA A N 1
ATOM 4610 C CA . ALA A 1 589 ? -7.680 36.247 13.172 1.00 36.22 589 ALA A CA 1
ATOM 4611 C C . ALA A 1 589 ? -8.080 35.541 14.490 1.00 36.22 589 ALA A C 1
ATOM 4613 O O . ALA A 1 589 ? -9.097 34.856 14.530 1.00 36.22 589 ALA A O 1
ATOM 4614 N N . LEU A 1 590 ? -7.315 35.728 15.574 1.00 41.59 590 LEU A N 1
ATOM 4615 C CA . LEU A 1 590 ? -7.517 35.091 16.886 1.00 41.59 590 LEU A CA 1
ATOM 4616 C C . LEU A 1 590 ? -8.212 35.989 17.928 1.00 41.59 590 LEU A C 1
ATOM 4618 O O . LEU A 1 590 ? -8.346 35.591 19.080 1.00 41.59 590 LEU A O 1
ATOM 4622 N N . GLN A 1 591 ? -8.685 37.181 17.543 1.00 36.25 591 GLN A N 1
ATOM 4623 C CA . GLN A 1 591 ? -9.445 38.085 18.430 1.00 36.25 591 GLN A CA 1
ATOM 4624 C C . GLN A 1 591 ? -10.926 38.265 18.057 1.00 36.25 591 GLN A C 1
ATOM 4626 O O . GLN A 1 591 ? -11.620 39.083 18.661 1.00 36.25 591 GLN A O 1
ATOM 4631 N N . ARG A 1 592 ? -11.448 37.487 17.105 1.00 40.53 592 ARG A N 1
ATOM 4632 C CA . ARG A 1 592 ? -12.895 37.351 16.884 1.00 40.53 592 ARG A CA 1
ATOM 4633 C C . ARG A 1 592 ? -13.235 35.902 16.554 1.00 40.53 592 ARG A C 1
ATOM 4635 O O . ARG A 1 592 ? -13.313 35.572 15.378 1.00 40.53 592 ARG A O 1
ATOM 4642 N N . ILE A 1 593 ? -13.395 35.085 17.593 1.00 38.12 593 ILE A N 1
ATOM 4643 C CA . ILE A 1 593 ? -14.348 33.969 17.770 1.00 38.12 593 ILE A CA 1
ATOM 4644 C C . ILE A 1 593 ? -14.253 33.541 19.234 1.00 38.12 593 ILE A C 1
ATOM 4646 O O . ILE A 1 593 ? -13.108 33.408 19.723 1.00 38.12 593 ILE A O 1
#

Radius of gyration: 31.35 Å; chains: 1; bounding box: 74×84×90 Å

pLDDT: mean 78.58, std 23.04, range [20.73, 98.69]